Protein AF-A0A8T2RBP3-F1 (afdb_monomer_lite)

Foldseek 3Di:
DLLVVLVVLLVVLLVCLVCLVVDDLVRLLQNQLVLVVQLVVCVVVVHDNVSSCCSVVVCSSVSNLVSNLVVLLVVLLVVLVVLVVVLLVDDWDADPLGATADCSLVSSLVSLLVVLVSDLVRHDLVSLLSSLVSNLVSLVSSLVVLLVVLVDCVSDDLLSLRRLLVSLVVNLVSLVVSLVVSLVSHDPVSSVVHDSPVSSCSSNVSSLVSLVSSLVVLCVDPVNVVLLVCQPHPCLLVVNSLVVNLVSVVVVLVNSVSHHDLVSSLSSLLVNLLVVLQSNLLCLLPDQAADDPSNLVSLVVSLVSQLVSSVVNDPSVSSCLSSVLSVLLSQCLPQDALVSNLVSLLVNCVSAVQDDLVSSVSSLNRHPPDDPVRSVVSSVSSNVSNVVSPDPPDHGDGHSHDCPHPNDDRPPDPDD

InterPro domains:
  IPR010326 Exocyst complex component EXOC3/Sec6 [PF06046] (1-372)
  IPR010326 Exocyst complex component EXOC3/Sec6 [PTHR21292] (1-405)
  IPR042532 Exocyst complex component EXOC3/Sec6, C-terminal domain [G3DSA:1.10.357.70] (232-406)

Radius of gyration: 30.85 Å; chains: 1; bounding box: 73×54×82 Å

Sequence (416 aa):
MVQLYTERFVQMLRKLGARANELTNVEILKVTGWVVQYQEQLIGLGVDQSLAQLCAESGAMDPLMNVYVDRMQNTMQVWSKNILEADKTEPVKKTEDGKCYTMAAVDLFRILGEQVQVVQDTSTDVMLYRIALAVIQVMSDFQSAQRKRMENLLELDLELLCAMVNNNWRCYELSTELSNTILQALTPYYEEQVNFEDTCKGFLEVAKEGVQQIVKMIFEDPGVKDLFVKLYQKDWLGGLVTEYLVATYGDYFGDIKIFLEERSFRRFVELCLEDTVVVYVDHLLTQRSYIREEFINRMLSDEEVLSEFFRDYLNPVKVEKRVQPLTDMRFLASAESLETFTLCYTTLLKNQPDCPPEVVERVLQIREDIPKNDAREVLQECKEIYRKSLMDGELPKPGLVFSRLTCLPKATLRKR

Secondary structure (DSSP, 8-state):
-HHHHHHHHHHHHHHHHTTGGGS-HHHHHHHHHHHHHHHHHHHHTT--HHHHHHHHHTSTTHHHHHHHHHHHHHHHHHHHHHHHHHTTTSPPEE-TT--EE-SHHHHHHHHHHHHHHHHHTTS-HHHHHHHHHHHHHHHHHHHHHHHHHHT-GGG--HHHHHHHHHHHHHHHHHHHHHHHHHHHHS-HHHHTT---HHHHHHHHHHHHHHHHHHHHHHHHSHHHHHHHHTTTSHHHHTTHHHHHHHHHHHHHHHHHHHHS-HHHHHHHHHHHHHHHHHHHHHHHHH--SPP-HHHHHHHHHHHHHHHHHHHTTS-HHHHHHHHHHHHHHHHHHT--SHHHHHHHHHHHHHH-TT--THHHHHHHHT-TTS-HHHHHHHHHHHHHHHHHHS-TTPPPPP-SSGGG-SSS--------

pLDDT: mean 91.54, std 9.34, range [32.22, 98.62]

Structure (mmCIF, N/CA/C/O backbone):
data_AF-A0A8T2RBP3-F1
#
_entry.id   AF-A0A8T2RBP3-F1
#
loop_
_atom_site.group_PDB
_atom_site.id
_atom_site.type_symbol
_atom_site.label_atom_id
_atom_site.label_alt_id
_atom_site.label_comp_id
_atom_site.label_asym_id
_atom_site.label_entity_id
_atom_site.label_seq_id
_atom_site.pdbx_PDB_ins_code
_atom_site.Cartn_x
_atom_site.Cartn_y
_atom_site.Cartn_z
_atom_site.occupancy
_atom_site.B_iso_or_equiv
_atom_site.auth_seq_id
_atom_site.auth_comp_id
_atom_site.auth_asym_id
_atom_site.auth_atom_id
_atom_site.pdbx_PDB_model_num
ATOM 1 N N . MET A 1 1 ? 41.396 19.383 -43.878 1.00 66.44 1 MET A N 1
ATOM 2 C CA . MET A 1 1 ? 40.703 18.273 -44.576 1.00 66.44 1 MET A CA 1
ATOM 3 C C . MET A 1 1 ? 39.662 17.604 -43.692 1.00 66.44 1 MET A C 1
ATOM 5 O O . MET A 1 1 ? 38.518 17.590 -44.114 1.00 66.44 1 MET A O 1
ATOM 9 N N . VAL A 1 2 ? 40.008 17.123 -42.490 1.00 72.81 2 VAL A N 1
ATOM 10 C CA . VAL A 1 2 ? 39.070 16.434 -41.574 1.00 72.81 2 VAL A CA 1
ATOM 11 C C . VAL A 1 2 ? 37.769 17.218 -41.349 1.00 72.81 2 VAL A C 1
ATOM 13 O O . VAL A 1 2 ? 36.703 16.677 -41.593 1.00 72.81 2 VAL A O 1
ATOM 16 N N . GLN A 1 3 ? 37.848 18.519 -41.045 1.00 75.06 3 GLN A N 1
ATOM 17 C CA . GLN A 1 3 ? 36.667 19.387 -40.873 1.00 75.06 3 GLN A CA 1
ATOM 18 C C . GLN A 1 3 ? 35.694 19.366 -42.066 1.00 75.06 3 GLN A C 1
ATOM 20 O O . GLN A 1 3 ? 34.494 19.220 -41.875 1.00 75.06 3 GLN A O 1
ATOM 25 N N . LEU A 1 4 ? 36.199 19.434 -43.303 1.00 81.00 4 LEU A N 1
ATOM 26 C CA . LEU A 1 4 ? 35.356 19.431 -44.504 1.00 81.00 4 LEU A CA 1
ATOM 27 C C . LEU A 1 4 ? 34.670 18.069 -44.725 1.00 81.00 4 LEU A C 1
ATOM 29 O O . LEU A 1 4 ? 33.541 18.011 -45.211 1.00 81.00 4 LEU A O 1
ATOM 33 N N . TYR A 1 5 ? 35.346 16.969 -44.376 1.00 80.62 5 TYR A N 1
ATOM 34 C CA . TYR A 1 5 ? 34.750 15.630 -44.410 1.00 80.62 5 TYR A CA 1
ATOM 35 C C . TYR A 1 5 ? 33.668 15.483 -43.338 1.00 80.62 5 TYR A C 1
ATOM 37 O O . TYR A 1 5 ? 32.568 15.035 -43.656 1.00 80.62 5 TYR A O 1
ATOM 45 N N . THR A 1 6 ? 33.941 15.943 -42.116 1.00 79.25 6 T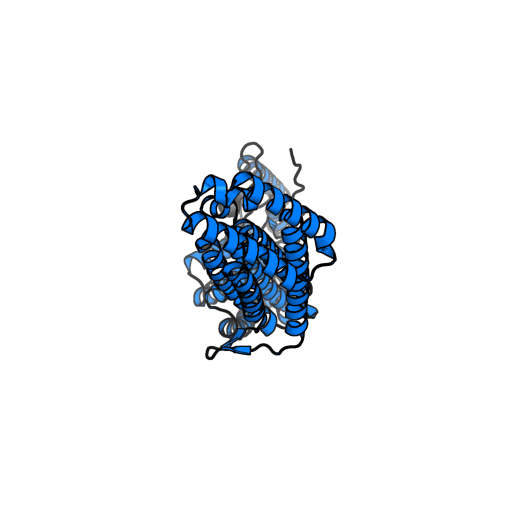HR A N 1
ATOM 46 C CA . THR A 1 6 ? 32.977 15.982 -41.009 1.00 79.25 6 THR A CA 1
ATOM 47 C C . THR A 1 6 ? 31.737 16.805 -41.373 1.00 79.25 6 THR A C 1
ATOM 49 O O . THR A 1 6 ? 30.620 16.322 -41.219 1.00 79.25 6 THR A O 1
ATOM 52 N N . GLU A 1 7 ? 31.894 17.995 -41.960 1.00 82.19 7 GLU A N 1
ATOM 53 C CA . GLU A 1 7 ? 30.767 18.822 -42.421 1.00 82.19 7 GLU A CA 1
ATOM 54 C C . GLU A 1 7 ? 29.906 18.118 -43.478 1.00 82.19 7 GLU A C 1
ATOM 56 O O . GLU A 1 7 ? 28.675 18.128 -43.398 1.00 82.19 7 GLU A O 1
ATOM 61 N N . ARG A 1 8 ? 30.535 17.482 -44.475 1.00 86.56 8 ARG A N 1
ATOM 62 C CA . ARG A 1 8 ? 29.808 16.737 -45.516 1.00 86.56 8 ARG A CA 1
ATOM 63 C C . ARG A 1 8 ? 29.090 15.518 -44.948 1.00 86.56 8 ARG A C 1
ATOM 65 O O . ARG A 1 8 ? 27.964 15.235 -45.358 1.00 86.56 8 ARG A O 1
ATOM 72 N N . PHE A 1 9 ? 29.716 14.826 -44.002 1.00 85.00 9 PHE A N 1
ATOM 73 C CA . PHE A 1 9 ? 29.111 13.704 -43.299 1.00 85.00 9 PHE A CA 1
ATOM 74 C C . PHE A 1 9 ? 27.881 14.159 -42.503 1.00 85.00 9 PHE A C 1
ATOM 76 O O . PHE A 1 9 ? 26.799 13.610 -42.693 1.00 85.00 9 PHE A O 1
ATOM 83 N N . VAL A 1 10 ? 27.984 15.251 -41.739 1.00 86.81 10 VAL A N 1
ATOM 84 C CA . VAL A 1 10 ? 26.851 15.869 -41.023 1.00 86.81 10 VAL A CA 1
ATOM 85 C C . VAL A 1 10 ? 25.718 16.264 -41.980 1.00 86.81 10 VAL A C 1
ATOM 87 O O . VAL A 1 10 ? 24.548 16.005 -41.695 1.00 86.81 10 VAL A O 1
ATOM 90 N N . GLN A 1 11 ? 26.022 16.842 -43.147 1.00 88.50 11 GLN A N 1
ATOM 91 C CA . GLN A 1 11 ? 25.000 17.159 -44.157 1.00 88.50 11 GLN A CA 1
ATOM 92 C C . GLN A 1 11 ? 24.288 15.908 -44.689 1.00 88.50 11 GLN A C 1
ATOM 94 O O . GLN A 1 11 ? 23.078 15.941 -44.920 1.00 88.50 11 GLN A O 1
ATOM 99 N N . MET A 1 12 ? 25.016 14.810 -44.889 1.00 89.75 12 MET A N 1
ATOM 100 C CA . MET A 1 12 ? 24.432 13.529 -45.280 1.00 89.75 12 MET A CA 1
ATOM 101 C C . MET A 1 12 ? 23.541 12.962 -44.163 1.00 89.75 12 MET A C 1
ATOM 103 O O . MET A 1 12 ? 22.416 12.560 -44.459 1.00 89.75 12 MET A O 1
ATOM 107 N N . LEU A 1 13 ? 23.973 13.007 -42.896 1.00 90.12 13 LEU A N 1
ATOM 108 C CA . LEU A 1 13 ? 23.144 12.593 -41.754 1.00 90.12 13 LEU A CA 1
ATOM 109 C C . LEU A 1 13 ? 21.852 13.412 -41.669 1.00 90.12 13 LEU A C 1
ATOM 111 O O . LEU A 1 13 ? 20.782 12.83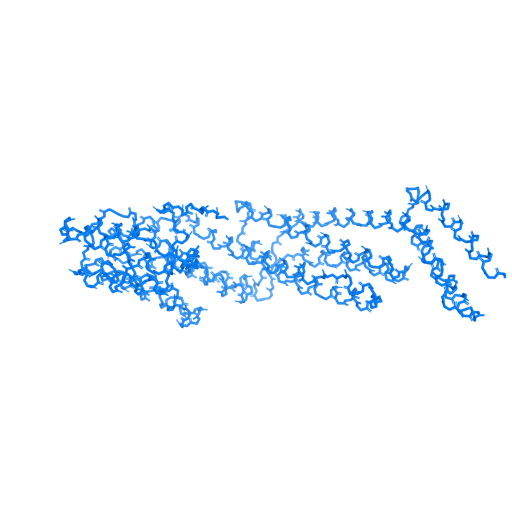7 -41.514 1.00 90.12 13 LEU A O 1
ATOM 115 N N . ARG A 1 14 ? 21.908 14.734 -41.889 1.00 90.50 14 ARG A N 1
ATOM 116 C CA . ARG A 1 14 ? 20.702 15.586 -41.933 1.00 90.50 14 ARG A CA 1
ATOM 117 C C . ARG A 1 14 ? 19.732 15.182 -43.044 1.00 90.50 14 ARG A C 1
ATOM 119 O O . ARG A 1 14 ? 18.523 15.202 -42.832 1.00 90.50 14 ARG A O 1
ATOM 126 N N . LYS A 1 15 ? 20.238 14.794 -44.221 1.00 91.81 15 LYS A N 1
ATOM 127 C CA . LYS A 1 15 ? 19.394 14.284 -45.317 1.00 91.81 15 LYS A CA 1
ATOM 128 C C . LYS A 1 15 ? 18.730 12.954 -44.960 1.00 91.81 15 LYS A C 1
ATOM 130 O O . LYS A 1 15 ? 17.578 12.751 -45.333 1.00 91.81 15 LYS A O 1
ATOM 135 N N . LEU A 1 16 ? 19.431 12.074 -44.242 1.00 91.44 16 LEU A N 1
ATOM 136 C CA . LEU A 1 16 ? 18.846 10.841 -43.706 1.00 91.44 16 LEU A CA 1
ATOM 137 C C . LEU A 1 16 ? 17.807 11.151 -42.622 1.00 91.44 16 LEU A C 1
ATOM 139 O O . LEU A 1 16 ? 16.705 10.615 -42.672 1.00 91.44 16 LEU A O 1
ATOM 143 N N . GLY A 1 17 ? 18.106 12.080 -41.712 1.00 90.81 17 GLY A N 1
ATOM 144 C CA . GLY A 1 17 ? 17.189 12.537 -40.667 1.00 90.81 17 GLY A CA 1
ATOM 145 C C . GLY A 1 17 ? 15.893 13.138 -41.214 1.00 90.81 17 GLY A C 1
ATOM 146 O O . GLY A 1 17 ? 14.821 12.848 -40.693 1.00 90.81 17 GLY A O 1
ATOM 147 N N . ALA A 1 18 ? 15.949 13.881 -42.323 1.00 91.38 18 ALA A N 1
ATOM 148 C CA . ALA A 1 18 ? 14.752 14.390 -43.003 1.00 91.38 18 ALA A CA 1
ATOM 149 C C . ALA A 1 18 ? 13.818 13.275 -43.519 1.00 91.38 18 ALA A C 1
ATOM 151 O O . ALA A 1 18 ? 12.634 13.515 -43.737 1.00 91.38 18 ALA A O 1
ATOM 152 N N . ARG A 1 19 ? 14.346 12.058 -43.695 1.00 92.62 19 ARG A N 1
ATOM 153 C CA . ARG A 1 19 ? 13.619 10.861 -44.139 1.00 92.62 19 ARG A CA 1
ATOM 154 C C . ARG A 1 19 ? 13.527 9.801 -43.039 1.00 92.62 19 ARG A C 1
ATOM 156 O O . ARG A 1 19 ? 13.255 8.643 -43.336 1.00 92.62 19 ARG A O 1
ATOM 163 N N . ALA A 1 20 ? 13.723 10.176 -41.771 1.00 91.38 20 ALA A N 1
ATOM 164 C CA . ALA A 1 20 ? 13.764 9.238 -40.646 1.00 91.38 20 ALA A CA 1
ATOM 165 C C . ALA A 1 20 ? 12.525 8.328 -40.571 1.00 91.38 20 ALA A C 1
ATOM 167 O O . ALA A 1 20 ? 12.645 7.136 -40.301 1.00 91.38 20 ALA A O 1
ATOM 168 N N . ASN A 1 21 ? 11.344 8.865 -40.889 1.00 92.31 21 ASN A N 1
ATOM 169 C CA . ASN A 1 21 ? 10.089 8.109 -40.890 1.00 92.31 21 ASN A CA 1
ATOM 170 C C . ASN A 1 21 ? 10.015 7.015 -41.969 1.00 92.31 21 ASN A C 1
ATOM 172 O O . ASN A 1 21 ? 9.253 6.067 -41.804 1.00 92.31 21 ASN A O 1
ATOM 176 N N . GLU A 1 22 ? 10.792 7.125 -43.047 1.00 94.62 22 GLU A N 1
ATOM 177 C CA . GLU A 1 22 ? 10.848 6.133 -44.130 1.00 94.62 22 GLU A CA 1
ATOM 178 C C . GLU A 1 22 ? 11.817 4.983 -43.821 1.00 94.62 22 GLU A C 1
ATOM 180 O O . GLU A 1 22 ? 11.751 3.940 -44.466 1.00 94.62 22 GLU A O 1
ATOM 185 N N . LEU A 1 23 ? 12.713 5.167 -42.847 1.00 93.06 23 LEU A N 1
ATOM 186 C CA . LEU A 1 23 ? 13.696 4.165 -42.444 1.00 93.06 23 LEU A CA 1
ATOM 187 C C . LEU A 1 23 ? 13.113 3.230 -41.387 1.00 93.06 23 LEU A C 1
ATOM 189 O O . LEU A 1 23 ? 12.336 3.647 -40.527 1.00 93.06 23 LEU A O 1
ATOM 193 N N . THR A 1 24 ? 13.521 1.968 -41.413 1.00 93.00 24 THR A N 1
ATOM 194 C CA . THR A 1 24 ? 13.238 0.968 -40.375 1.00 93.00 24 THR A CA 1
ATOM 195 C C . THR A 1 24 ? 14.143 1.159 -39.154 1.00 93.00 24 THR A C 1
ATOM 197 O O . THR A 1 24 ? 15.209 1.767 -39.240 1.00 93.00 24 THR A O 1
ATOM 200 N N . ASN A 1 25 ? 13.766 0.593 -38.002 1.00 89.94 25 ASN A N 1
ATOM 201 C CA . ASN A 1 25 ? 14.599 0.665 -36.792 1.00 89.94 25 ASN A CA 1
ATOM 202 C C . ASN A 1 25 ? 15.981 0.021 -36.990 1.00 89.94 25 ASN A C 1
ATOM 204 O O . ASN A 1 25 ? 16.972 0.537 -36.487 1.00 89.94 25 ASN A O 1
ATOM 208 N N . VAL A 1 26 ? 16.062 -1.060 -37.773 1.00 90.31 26 VAL A N 1
ATOM 209 C CA . VAL A 1 26 ? 17.336 -1.712 -38.115 1.00 90.31 26 VAL A CA 1
ATOM 210 C C . VAL A 1 26 ? 18.213 -0.795 -38.968 1.00 90.31 26 VAL A C 1
ATOM 212 O O . VAL A 1 26 ? 19.421 -0.732 -38.760 1.00 90.31 26 VAL A O 1
ATOM 215 N N . GLU A 1 27 ? 17.633 -0.071 -39.925 1.00 92.56 27 GLU A N 1
ATOM 216 C CA . GLU A 1 27 ? 18.379 0.902 -40.731 1.00 92.56 27 GLU A CA 1
ATOM 217 C C . GLU A 1 27 ? 18.849 2.086 -39.888 1.00 92.56 27 GLU A C 1
ATOM 219 O O . GLU A 1 27 ? 20.000 2.491 -40.022 1.00 92.56 27 GLU A O 1
ATOM 224 N N . ILE A 1 28 ? 18.010 2.588 -38.977 1.00 91.25 28 ILE A N 1
ATOM 225 C CA . ILE A 1 28 ? 18.401 3.647 -38.039 1.00 91.25 28 ILE A CA 1
ATOM 226 C C . ILE A 1 28 ? 19.585 3.189 -37.174 1.00 91.25 28 ILE A C 1
ATOM 228 O O . ILE A 1 28 ? 20.579 3.909 -37.107 1.00 91.25 28 ILE A O 1
ATOM 232 N N . LEU A 1 29 ? 19.534 1.976 -36.606 1.00 89.19 29 LEU A N 1
ATOM 233 C CA . LEU A 1 29 ? 20.636 1.411 -35.814 1.00 89.19 29 LEU A CA 1
ATOM 234 C C . LEU A 1 29 ? 21.924 1.221 -36.628 1.00 89.19 29 LEU A C 1
ATOM 236 O O . LEU A 1 29 ? 23.022 1.451 -36.129 1.00 89.19 29 LEU A O 1
ATOM 240 N N . LYS A 1 30 ? 21.818 0.837 -37.905 1.00 89.88 30 LYS A N 1
ATOM 241 C CA . LYS A 1 30 ? 22.990 0.756 -38.793 1.00 89.88 30 LYS A CA 1
ATOM 242 C C . LYS A 1 30 ? 23.622 2.126 -39.016 1.00 89.88 30 LYS A C 1
ATOM 244 O O . LYS A 1 30 ? 24.845 2.231 -39.021 1.00 89.88 30 LYS A O 1
ATOM 249 N N . VAL A 1 31 ? 22.809 3.169 -39.200 1.00 89.06 31 VAL A N 1
ATOM 250 C CA . VAL A 1 31 ? 23.318 4.538 -39.360 1.00 89.06 31 VAL A CA 1
ATOM 251 C C . VAL A 1 31 ? 23.963 5.020 -38.059 1.00 89.06 31 VAL A C 1
ATOM 253 O O . VAL A 1 31 ? 25.059 5.570 -38.121 1.00 89.06 31 VAL A O 1
ATOM 256 N N . THR A 1 32 ? 23.357 4.779 -36.889 1.00 85.12 32 THR A N 1
ATOM 257 C CA . THR A 1 32 ? 23.962 5.154 -35.595 1.00 85.12 32 THR A CA 1
ATOM 258 C C . THR A 1 32 ? 25.266 4.406 -35.341 1.00 85.12 32 THR A C 1
ATOM 260 O O . THR A 1 32 ? 26.264 5.042 -35.012 1.00 85.12 32 THR A O 1
ATOM 263 N N . GLY A 1 33 ? 25.300 3.093 -35.581 1.00 86.75 33 GLY A N 1
ATOM 264 C CA . GLY A 1 33 ? 26.514 2.289 -35.436 1.00 86.75 33 GLY A CA 1
ATOM 265 C C . GLY A 1 33 ? 27.622 2.736 -36.391 1.00 86.75 33 GLY A C 1
ATOM 266 O O . GLY A 1 33 ? 28.788 2.788 -36.010 1.00 86.75 33 GLY A O 1
ATOM 267 N N . TRP A 1 34 ? 27.272 3.151 -37.613 1.00 87.81 34 TRP A N 1
ATOM 268 C CA . TRP A 1 34 ? 28.250 3.701 -38.552 1.00 87.81 34 TRP A CA 1
ATOM 269 C C . TRP A 1 34 ? 28.829 5.043 -38.088 1.00 87.81 34 TRP A C 1
ATOM 271 O O . TRP A 1 34 ? 30.019 5.288 -38.281 1.00 87.81 34 TRP A O 1
ATOM 281 N N . VAL A 1 35 ? 28.023 5.896 -37.445 1.00 85.50 35 VAL A N 1
ATOM 282 C CA . VAL A 1 35 ? 28.519 7.139 -36.833 1.00 85.50 35 VAL A CA 1
ATOM 283 C C . VAL A 1 35 ? 29.527 6.825 -35.727 1.00 85.50 35 VAL A C 1
ATOM 285 O O . VAL A 1 35 ? 30.601 7.418 -35.736 1.00 85.50 35 VAL A O 1
ATOM 288 N N . VAL A 1 36 ? 29.231 5.869 -34.839 1.00 83.69 36 VAL A N 1
ATOM 289 C CA . VAL A 1 36 ? 30.155 5.444 -33.768 1.00 83.69 36 VAL A CA 1
ATOM 290 C C . VAL A 1 36 ? 31.472 4.929 -34.357 1.00 83.69 36 VAL A C 1
ATOM 292 O O . VAL A 1 36 ? 32.538 5.451 -34.039 1.00 83.69 36 VAL A O 1
ATOM 295 N N . GLN A 1 37 ? 31.405 3.997 -35.313 1.00 86.44 37 GLN A N 1
ATOM 296 C CA . GLN A 1 37 ? 32.596 3.455 -35.979 1.00 86.44 37 GLN A CA 1
ATOM 297 C C . GLN A 1 37 ? 33.419 4.537 -36.686 1.00 86.44 37 GLN A C 1
ATOM 299 O O . GLN A 1 37 ? 34.649 4.508 -36.656 1.00 86.44 37 GLN A O 1
ATOM 304 N N . TYR A 1 38 ? 32.759 5.502 -37.331 1.00 85.44 38 TYR A N 1
ATOM 305 C CA . TYR A 1 38 ? 33.442 6.619 -37.978 1.00 85.44 38 TYR A CA 1
ATOM 306 C C . TYR A 1 38 ? 34.219 7.468 -36.960 1.00 85.44 38 TYR A C 1
ATOM 308 O O . TYR A 1 38 ? 35.356 7.856 -37.230 1.00 85.44 38 TYR A O 1
ATOM 316 N N . GLN A 1 39 ? 33.649 7.720 -35.779 1.00 84.12 39 GLN A N 1
ATOM 317 C CA . GLN A 1 39 ? 34.319 8.462 -34.707 1.00 84.12 39 GLN A CA 1
ATOM 318 C C . GLN A 1 39 ? 35.533 7.709 -34.161 1.00 84.12 39 GLN A C 1
ATOM 320 O O . GLN A 1 39 ? 36.616 8.289 -34.071 1.00 84.12 39 GLN A O 1
ATOM 325 N N . GLU A 1 40 ? 35.381 6.417 -33.869 1.00 85.75 40 GLU A N 1
ATOM 326 C CA . GLU A 1 40 ? 36.478 5.560 -33.405 1.00 85.75 40 GLU A CA 1
ATOM 327 C C . GLU A 1 40 ? 37.627 5.510 -34.416 1.00 85.75 40 GLU A C 1
ATOM 329 O O . GLU A 1 40 ? 38.795 5.630 -34.044 1.00 85.75 40 GLU A O 1
ATOM 334 N N . GLN A 1 41 ? 37.308 5.403 -35.709 1.00 87.69 41 GLN A N 1
ATOM 335 C CA . GLN A 1 41 ? 38.308 5.416 -36.776 1.00 87.69 41 GLN A CA 1
ATOM 336 C C . GLN A 1 41 ? 39.055 6.750 -36.851 1.00 87.69 41 GLN A C 1
ATOM 338 O O . GLN A 1 41 ? 40.273 6.749 -37.023 1.00 87.69 41 GLN A O 1
ATOM 343 N N . LEU A 1 42 ? 38.367 7.888 -36.703 1.00 86.06 42 LEU A N 1
ATOM 344 C CA . LEU A 1 42 ? 39.027 9.195 -36.672 1.00 86.06 42 LEU A CA 1
ATOM 345 C C . LEU A 1 42 ? 39.985 9.311 -35.479 1.00 86.06 42 LEU A C 1
ATOM 347 O O . LEU A 1 42 ? 41.128 9.733 -35.666 1.00 86.06 42 LEU A O 1
ATOM 351 N N . ILE A 1 43 ? 39.555 8.893 -34.286 1.00 86.94 43 ILE A N 1
ATOM 352 C CA . ILE A 1 43 ? 40.400 8.893 -33.080 1.00 86.94 43 ILE A CA 1
ATOM 353 C C . ILE A 1 43 ? 41.611 7.972 -33.281 1.00 86.94 43 ILE A C 1
ATOM 355 O O . ILE A 1 43 ? 42.744 8.376 -33.020 1.00 86.94 43 ILE A O 1
ATOM 359 N N . GLY A 1 44 ? 41.402 6.769 -33.827 1.00 88.06 44 GLY A N 1
ATOM 360 C CA . GLY A 1 44 ? 42.474 5.820 -34.142 1.00 88.06 44 GLY A CA 1
ATOM 361 C C . GLY A 1 44 ? 43.488 6.342 -35.168 1.00 88.06 44 GLY A C 1
ATOM 362 O O . GLY A 1 44 ? 44.653 5.949 -35.141 1.00 88.06 44 GLY A O 1
ATOM 363 N N . LEU A 1 45 ? 43.080 7.270 -36.039 1.00 89.25 45 LEU A N 1
ATOM 364 C CA . LEU A 1 45 ? 43.954 7.977 -36.983 1.00 89.25 45 LEU A CA 1
ATOM 365 C C . LEU A 1 45 ? 44.664 9.200 -36.367 1.00 89.25 45 LEU A C 1
ATOM 367 O O . LEU A 1 45 ? 45.372 9.915 -37.079 1.00 89.25 45 LEU A O 1
ATOM 371 N N . GLY A 1 46 ? 44.496 9.448 -35.065 1.00 86.56 46 GLY A N 1
ATOM 372 C CA . GLY A 1 46 ? 45.127 10.551 -34.338 1.00 86.56 46 GLY A CA 1
ATOM 373 C C . GLY A 1 46 ? 44.381 11.884 -34.437 1.00 86.56 46 GLY A C 1
ATOM 374 O O . GLY A 1 46 ? 44.971 12.930 -34.168 1.00 86.56 46 GLY A O 1
ATOM 375 N N . VAL A 1 47 ? 43.107 11.877 -34.847 1.00 85.69 47 VAL A N 1
ATOM 376 C CA . VAL A 1 47 ? 42.255 13.072 -34.787 1.00 85.69 47 VAL A CA 1
ATOM 377 C C . VAL A 1 47 ? 41.873 13.340 -33.336 1.00 85.69 47 VAL A C 1
ATOM 379 O O . VAL A 1 47 ? 41.481 12.429 -32.612 1.00 85.69 47 VAL A O 1
ATOM 382 N N . ASP A 1 48 ? 41.965 14.606 -32.930 1.00 83.12 48 ASP A N 1
ATOM 383 C CA . ASP A 1 48 ? 41.551 15.044 -31.601 1.00 83.12 48 ASP A CA 1
ATOM 384 C C . ASP A 1 48 ? 40.094 14.652 -31.299 1.00 83.12 48 ASP A C 1
ATOM 386 O O . ASP A 1 48 ? 39.208 14.784 -32.152 1.00 83.12 48 ASP A O 1
ATOM 390 N N . GLN A 1 49 ? 39.849 14.192 -30.072 1.00 79.19 49 GLN A N 1
ATOM 391 C CA . GLN A 1 49 ? 38.550 13.679 -29.644 1.00 79.19 49 GLN A CA 1
ATOM 392 C C . GLN A 1 49 ? 37.427 14.712 -29.814 1.00 79.19 49 GLN A C 1
ATOM 394 O O . GLN A 1 49 ? 36.346 14.347 -30.279 1.00 79.19 49 GLN A O 1
ATOM 399 N N . SER A 1 50 ? 37.693 15.997 -29.548 1.00 76.94 50 SER A N 1
ATOM 400 C CA . SER A 1 50 ? 36.697 17.067 -29.721 1.00 76.94 50 SER A CA 1
ATOM 401 C C . SER A 1 50 ? 36.276 17.238 -31.185 1.00 76.94 50 SER A C 1
ATOM 403 O O . SER A 1 50 ? 35.124 17.542 -31.491 1.00 76.94 50 SER A O 1
ATOM 405 N N . LEU A 1 51 ? 37.188 16.976 -32.125 1.00 75.00 51 LEU A N 1
ATOM 406 C CA . LEU A 1 51 ? 36.914 17.084 -33.555 1.00 75.00 51 LEU A CA 1
ATOM 407 C C . LEU A 1 51 ? 36.232 15.824 -34.112 1.00 75.00 51 LEU A C 1
ATOM 409 O O . LEU A 1 51 ? 35.448 15.916 -35.059 1.00 75.00 51 LEU A O 1
ATOM 413 N N . ALA A 1 52 ? 36.525 14.654 -33.538 1.00 74.62 52 ALA A N 1
ATOM 414 C CA . ALA A 1 52 ? 35.881 13.392 -33.893 1.00 74.62 52 ALA A CA 1
ATOM 415 C C . ALA A 1 52 ? 34.431 13.324 -33.375 1.00 74.62 52 ALA A C 1
ATOM 417 O O . ALA A 1 52 ? 33.533 12.878 -34.094 1.00 74.62 52 ALA A O 1
ATOM 418 N N . GLN A 1 53 ? 34.167 13.833 -32.168 1.00 73.44 53 GLN A N 1
ATOM 419 C CA . GLN A 1 53 ? 32.834 13.819 -31.551 1.00 73.44 53 GLN A CA 1
ATOM 420 C C . GLN A 1 53 ? 31.844 14.819 -32.173 1.00 73.44 53 GLN A C 1
ATOM 422 O O . GLN A 1 53 ? 30.633 14.627 -32.055 1.00 73.44 53 GLN A O 1
ATOM 427 N N . LEU A 1 54 ? 32.331 15.788 -32.959 1.00 69.62 54 LEU A N 1
ATOM 428 C CA . LEU A 1 54 ? 31.536 16.832 -33.620 1.00 69.62 54 LEU A CA 1
ATOM 429 C C . LEU A 1 54 ? 30.320 16.299 -34.411 1.00 69.62 54 LEU A C 1
ATOM 431 O O . LEU A 1 54 ? 29.295 16.971 -34.515 1.00 69.62 54 LEU A O 1
ATOM 435 N N . CYS A 1 55 ? 30.401 15.085 -34.971 1.00 67.88 55 CYS A N 1
ATOM 436 C CA . CYS A 1 55 ? 29.265 14.446 -35.645 1.00 67.88 55 CYS A CA 1
ATOM 437 C C . CYS A 1 55 ? 28.103 14.135 -34.688 1.00 67.88 55 CYS A C 1
ATOM 439 O O . CYS A 1 55 ? 26.951 14.404 -35.038 1.00 67.88 55 CYS A O 1
ATOM 441 N N . ALA A 1 56 ? 28.397 13.598 -33.500 1.00 65.81 56 ALA A N 1
ATOM 442 C CA . ALA A 1 56 ? 27.398 13.257 -32.486 1.00 65.81 56 ALA A CA 1
ATOM 443 C C . ALA A 1 56 ? 26.797 14.515 -31.839 1.00 65.81 56 ALA A C 1
ATOM 445 O O . ALA A 1 56 ? 25.596 14.559 -31.594 1.00 65.81 56 ALA A O 1
ATOM 446 N N . GLU A 1 57 ? 27.601 15.565 -31.661 1.00 72.81 57 GLU A N 1
ATOM 447 C CA . GLU A 1 57 ? 27.176 16.835 -31.052 1.00 72.81 57 GLU A CA 1
ATOM 448 C C . GLU A 1 57 ? 26.407 17.757 -32.016 1.00 72.81 57 GLU A C 1
ATOM 450 O O . GLU A 1 57 ? 25.771 18.723 -31.602 1.00 72.81 57 GLU A O 1
ATOM 455 N N . SER A 1 58 ? 26.422 17.467 -33.322 1.00 79.06 58 SER A N 1
ATOM 456 C CA . SER A 1 58 ? 25.818 18.328 -34.353 1.00 79.06 58 SER A CA 1
ATOM 457 C C . SER A 1 58 ? 24.280 18.374 -34.364 1.00 79.06 58 SER A C 1
ATOM 459 O O . SER A 1 58 ? 23.701 19.107 -35.179 1.00 79.06 58 SER A O 1
ATOM 461 N N . GLY A 1 59 ? 23.617 17.530 -33.564 1.00 82.25 59 GLY A N 1
ATOM 462 C CA . GLY A 1 59 ? 22.163 17.308 -33.578 1.00 82.25 59 GLY A CA 1
ATOM 463 C C . GLY A 1 59 ? 21.632 16.646 -34.859 1.00 82.25 59 GLY A C 1
ATOM 464 O O . GLY A 1 59 ? 20.435 16.419 -35.009 1.00 82.25 59 GLY A O 1
ATOM 465 N N . ALA A 1 60 ? 22.497 16.302 -35.823 1.00 85.19 60 ALA A N 1
ATOM 466 C CA . ALA A 1 60 ? 22.068 15.744 -37.109 1.00 85.19 60 ALA A CA 1
ATOM 467 C C . ALA A 1 60 ? 21.422 14.354 -36.995 1.00 85.19 60 ALA A C 1
ATOM 469 O O . ALA A 1 60 ? 20.661 13.965 -37.880 1.00 85.19 60 ALA A O 1
ATOM 470 N N . MET A 1 61 ? 21.718 13.628 -35.914 1.00 85.81 61 MET A N 1
ATOM 471 C CA . MET A 1 61 ? 21.152 12.311 -35.620 1.00 85.81 61 MET A CA 1
ATOM 472 C C . MET A 1 61 ? 19.832 12.377 -34.845 1.00 85.81 61 MET A C 1
ATOM 474 O O . MET A 1 61 ? 19.126 11.372 -34.804 1.00 85.81 61 MET A O 1
ATOM 478 N N . ASP A 1 62 ? 19.460 13.530 -34.275 1.00 89.62 62 ASP A N 1
ATOM 479 C CA . ASP A 1 62 ? 18.278 13.647 -33.410 1.00 89.62 62 ASP A CA 1
ATOM 480 C C . ASP A 1 62 ? 16.978 13.177 -34.075 1.00 89.62 62 ASP A C 1
ATOM 482 O O . ASP A 1 62 ? 16.247 12.425 -33.436 1.00 89.62 62 ASP A O 1
ATOM 486 N N . PRO A 1 63 ? 16.675 13.507 -35.349 1.00 91.88 63 PRO A N 1
ATOM 487 C CA . PRO A 1 63 ? 15.455 13.012 -35.984 1.00 91.88 63 PRO A CA 1
ATOM 488 C C . PRO A 1 63 ? 15.414 11.482 -36.092 1.00 91.88 63 PRO A C 1
ATOM 490 O O . PRO A 1 63 ? 14.358 10.884 -35.906 1.00 91.88 63 PRO A O 1
ATOM 493 N N . LEU A 1 64 ? 16.558 10.843 -36.367 1.00 90.94 64 LEU A N 1
ATOM 494 C CA . LEU A 1 64 ? 16.663 9.383 -36.457 1.00 90.94 64 LEU A CA 1
ATOM 495 C C . LEU A 1 64 ? 16.497 8.743 -35.077 1.00 90.94 64 LEU A C 1
ATOM 497 O O . LEU A 1 64 ? 15.718 7.803 -34.925 1.00 90.94 64 LEU A O 1
ATOM 501 N N . MET A 1 65 ? 17.193 9.286 -34.074 1.00 89.81 65 MET A N 1
ATOM 502 C CA . MET A 1 65 ? 17.112 8.819 -32.691 1.00 89.81 65 MET A CA 1
ATOM 503 C C . MET A 1 65 ? 15.691 8.966 -32.138 1.00 89.81 65 MET A C 1
ATOM 505 O O . MET A 1 65 ? 15.161 8.001 -31.600 1.00 89.81 65 MET A O 1
ATOM 509 N N . ASN A 1 66 ? 15.038 10.115 -32.342 1.00 91.62 66 ASN A N 1
ATOM 510 C CA . ASN A 1 66 ? 13.657 10.353 -31.909 1.00 91.62 66 ASN A CA 1
ATOM 511 C C . ASN A 1 66 ? 12.692 9.327 -32.514 1.00 91.62 66 ASN A C 1
ATOM 513 O O . ASN A 1 66 ? 11.957 8.678 -31.781 1.00 91.62 66 ASN A O 1
ATOM 517 N N . VAL A 1 67 ? 12.740 9.119 -33.836 1.00 93.69 67 VAL A N 1
ATOM 518 C CA . VAL A 1 67 ? 11.852 8.155 -34.508 1.00 93.69 67 VAL A CA 1
ATOM 519 C C . VAL A 1 67 ? 12.072 6.733 -33.992 1.00 93.69 67 VAL A C 1
ATOM 521 O O . VAL A 1 67 ? 11.105 5.995 -33.797 1.00 93.69 67 VAL A O 1
ATOM 524 N N . TYR A 1 68 ? 13.323 6.327 -33.762 1.00 92.38 68 TYR A N 1
ATOM 525 C CA . TYR A 1 68 ? 13.596 5.013 -33.185 1.00 92.38 68 TYR A CA 1
ATOM 526 C C . TYR A 1 68 ? 13.062 4.904 -31.755 1.00 92.38 68 TYR A C 1
ATOM 528 O O . TYR A 1 68 ? 12.365 3.933 -31.458 1.00 92.38 68 TYR A O 1
ATOM 536 N N . VAL A 1 69 ? 13.368 5.881 -30.892 1.00 91.69 69 VAL A N 1
ATOM 537 C CA . VAL A 1 69 ? 12.959 5.883 -29.478 1.00 91.69 69 VAL A CA 1
ATOM 538 C C . VAL A 1 69 ? 11.438 5.856 -29.377 1.00 91.69 69 VAL A C 1
ATOM 540 O O . VAL A 1 69 ? 10.905 4.994 -28.686 1.00 91.69 69 VAL A O 1
ATOM 543 N N . ASP A 1 70 ? 10.734 6.685 -30.152 1.00 92.94 70 ASP A N 1
ATOM 544 C CA . ASP A 1 70 ? 9.269 6.707 -30.192 1.00 92.94 70 ASP A CA 1
ATOM 545 C C . ASP A 1 70 ? 8.698 5.339 -30.588 1.00 92.94 70 ASP A C 1
ATOM 547 O O . ASP A 1 70 ? 7.760 4.831 -29.972 1.00 92.94 70 ASP A O 1
ATOM 551 N N . ARG A 1 71 ? 9.254 4.692 -31.619 1.00 92.62 71 ARG A N 1
ATOM 552 C CA . ARG A 1 71 ? 8.783 3.369 -32.063 1.00 92.62 71 ARG A CA 1
ATOM 553 C C . ARG A 1 71 ? 9.079 2.276 -31.045 1.00 92.62 71 ARG A C 1
ATOM 555 O O . ARG A 1 71 ? 8.236 1.405 -30.828 1.00 92.62 71 ARG A O 1
ATOM 562 N N . MET A 1 72 ? 10.262 2.304 -30.445 1.00 90.56 72 MET A N 1
ATOM 563 C CA . MET A 1 72 ? 10.681 1.342 -29.431 1.00 90.56 72 MET A CA 1
ATOM 564 C C . MET A 1 72 ? 9.823 1.496 -28.168 1.00 90.56 72 MET A C 1
ATOM 566 O O . MET A 1 72 ? 9.266 0.504 -27.702 1.00 90.56 72 MET A O 1
ATOM 570 N N . GLN A 1 73 ? 9.573 2.725 -27.709 1.00 91.31 73 GLN A N 1
ATOM 571 C CA . GLN A 1 73 ? 8.657 3.015 -26.605 1.00 91.31 73 GLN A CA 1
ATOM 572 C C . GLN A 1 73 ? 7.229 2.539 -26.895 1.00 91.31 73 GLN A C 1
ATOM 574 O O . GLN A 1 73 ? 6.654 1.817 -26.081 1.00 91.31 73 GLN A O 1
ATOM 579 N N . ASN A 1 74 ? 6.670 2.864 -28.065 1.00 91.38 74 ASN A N 1
ATOM 580 C CA . ASN A 1 74 ? 5.337 2.395 -28.462 1.00 91.38 74 ASN A CA 1
ATOM 581 C C . ASN A 1 74 ? 5.255 0.861 -28.483 1.00 91.38 74 ASN A C 1
ATOM 583 O O . ASN A 1 74 ? 4.275 0.276 -28.022 1.00 91.38 74 ASN A O 1
ATOM 587 N N . THR A 1 75 ? 6.299 0.200 -28.986 1.00 91.12 75 THR A N 1
ATOM 588 C CA . THR A 1 75 ? 6.375 -1.266 -29.009 1.00 91.12 75 THR A CA 1
ATOM 589 C C . THR A 1 75 ? 6.397 -1.826 -27.589 1.00 91.12 75 THR A C 1
ATOM 591 O O . THR A 1 75 ? 5.583 -2.690 -27.267 1.00 91.12 75 THR A O 1
ATOM 594 N N . MET A 1 76 ? 7.250 -1.292 -26.712 1.00 90.25 76 MET A N 1
ATOM 595 C CA . MET A 1 76 ? 7.318 -1.707 -25.309 1.00 90.25 76 MET A CA 1
ATOM 596 C C . MET A 1 76 ? 5.997 -1.477 -24.566 1.00 90.25 76 MET A C 1
ATOM 598 O O . MET A 1 76 ? 5.583 -2.338 -23.796 1.00 90.25 76 MET A O 1
ATOM 602 N N . GLN A 1 77 ? 5.290 -0.374 -24.826 1.00 90.06 77 GLN A N 1
ATOM 603 C CA . GLN A 1 77 ? 3.969 -0.118 -24.242 1.00 90.06 77 GLN A CA 1
ATOM 604 C C . GLN A 1 77 ? 2.919 -1.137 -24.702 1.00 90.06 77 GLN A C 1
ATOM 606 O O . GLN A 1 77 ? 2.103 -1.584 -23.895 1.00 90.06 77 GLN A O 1
ATOM 611 N N . VAL A 1 78 ? 2.922 -1.525 -25.981 1.00 91.38 78 VAL A N 1
ATOM 612 C CA . VAL A 1 78 ? 2.030 -2.581 -26.490 1.00 91.38 78 VAL A CA 1
ATOM 613 C C . VAL A 1 78 ? 2.348 -3.917 -25.824 1.00 91.38 78 VAL A C 1
ATOM 615 O O . VAL A 1 78 ? 1.438 -4.608 -25.375 1.00 91.38 78 VAL A O 1
ATOM 618 N N . TRP A 1 79 ? 3.627 -4.267 -25.706 1.00 91.94 79 TRP A N 1
ATOM 619 C CA . TRP A 1 79 ? 4.052 -5.520 -25.081 1.00 91.94 79 TRP A CA 1
ATOM 620 C C . TRP A 1 79 ? 3.719 -5.556 -23.588 1.00 91.94 79 TRP A C 1
ATOM 622 O O . TRP A 1 79 ? 3.146 -6.530 -23.119 1.00 91.94 79 TRP A O 1
ATOM 632 N N . SER A 1 80 ? 3.982 -4.464 -22.872 1.00 91.62 80 SER A N 1
ATOM 633 C CA . SER A 1 80 ? 3.604 -4.258 -21.470 1.00 91.62 80 SER A CA 1
ATOM 634 C C . SER A 1 80 ? 2.100 -4.476 -21.243 1.00 91.62 80 SER A C 1
ATOM 636 O O . SER A 1 80 ? 1.704 -5.222 -20.347 1.00 91.62 80 SER A O 1
ATOM 638 N N . LYS A 1 81 ? 1.246 -3.929 -22.121 1.00 90.62 81 LYS A N 1
ATOM 639 C CA . LYS A 1 81 ? -0.205 -4.185 -22.089 1.00 90.62 81 LYS A CA 1
ATOM 640 C C . LYS A 1 81 ? -0.542 -5.648 -22.366 1.00 90.62 81 LYS A C 1
ATOM 642 O O . LYS A 1 81 ? -1.348 -6.221 -21.644 1.00 90.62 81 LYS A O 1
ATOM 647 N N . ASN A 1 82 ? 0.081 -6.258 -23.371 1.00 92.50 82 ASN A N 1
ATOM 648 C CA . ASN A 1 82 ? -0.164 -7.660 -23.713 1.00 92.50 82 ASN A CA 1
ATOM 649 C C . ASN A 1 82 ? 0.230 -8.611 -22.576 1.00 92.50 82 ASN A C 1
ATOM 651 O O . ASN A 1 82 ? -0.483 -9.580 -22.341 1.00 92.50 82 ASN A O 1
ATOM 655 N N . ILE A 1 83 ? 1.315 -8.317 -21.850 1.00 93.31 83 ILE A N 1
ATOM 656 C CA . ILE A 1 83 ? 1.713 -9.060 -20.648 1.00 93.31 83 ILE A CA 1
ATOM 657 C C . ILE A 1 83 ? 0.592 -8.999 -19.610 1.00 93.31 83 ILE A C 1
ATOM 659 O O . ILE A 1 83 ? 0.166 -10.036 -19.117 1.00 93.31 83 ILE A O 1
ATOM 663 N N . LEU A 1 84 ? 0.070 -7.804 -19.316 1.00 90.81 84 LEU A N 1
ATOM 664 C CA . LEU A 1 84 ? -1.014 -7.642 -18.342 1.00 90.81 84 LEU A CA 1
ATOM 665 C C . LEU A 1 84 ? -2.327 -8.302 -18.782 1.00 90.81 84 LEU A C 1
ATOM 667 O O . LEU A 1 84 ? -3.081 -8.757 -17.928 1.00 90.81 84 LEU A O 1
ATOM 671 N N . GLU A 1 85 ? -2.618 -8.352 -20.084 1.00 89.31 85 GLU A N 1
ATOM 672 C CA . GLU A 1 85 ? -3.785 -9.071 -20.606 1.00 89.31 85 GLU A CA 1
ATOM 673 C C . GLU A 1 85 ? -3.608 -10.593 -20.526 1.00 89.31 85 GLU A C 1
ATOM 675 O O . GLU A 1 85 ? -4.529 -11.286 -20.097 1.00 89.31 85 GLU A O 1
ATOM 680 N N . ALA A 1 86 ? -2.429 -11.120 -20.872 1.00 88.69 86 ALA A N 1
ATOM 681 C CA . ALA A 1 86 ? -2.124 -12.545 -20.733 1.00 88.69 86 ALA A CA 1
ATOM 682 C C . ALA A 1 86 ? -2.212 -12.993 -19.264 1.00 88.69 86 ALA A C 1
ATOM 684 O O . ALA A 1 86 ? -2.851 -14.002 -18.955 1.00 88.69 86 ALA A O 1
ATOM 685 N N . ASP A 1 87 ? -1.692 -12.165 -18.358 1.00 88.38 87 ASP A N 1
ATOM 686 C CA . ASP A 1 87 ? -1.703 -12.340 -16.902 1.00 88.38 87 ASP A CA 1
ATOM 687 C C . ASP A 1 87 ? -3.116 -12.373 -16.277 1.00 88.38 87 ASP A C 1
ATOM 689 O O . ASP A 1 87 ? -3.272 -12.652 -15.091 1.00 88.38 87 ASP A O 1
ATOM 693 N N . LYS A 1 88 ? -4.179 -12.086 -17.042 1.00 84.69 88 LYS A N 1
ATOM 694 C CA . LYS A 1 88 ? -5.571 -12.320 -16.605 1.00 84.69 88 LYS A CA 1
ATOM 695 C C . LYS A 1 88 ? -6.022 -13.762 -16.783 1.00 84.69 88 LYS A C 1
ATOM 697 O O . LYS A 1 88 ? -6.961 -14.192 -16.126 1.00 84.69 88 LYS A O 1
ATOM 702 N N . THR A 1 89 ? -5.419 -14.464 -17.731 1.00 83.75 89 THR A N 1
ATOM 703 C CA . THR A 1 89 ? -5.853 -15.801 -18.153 1.00 83.75 89 THR A CA 1
ATOM 704 C C . THR A 1 89 ? -4.868 -16.888 -17.756 1.00 83.75 89 THR A C 1
ATOM 706 O O . THR A 1 89 ? -5.247 -18.056 -17.683 1.00 83.75 89 THR A O 1
ATOM 709 N N . GLU A 1 90 ? -3.613 -16.521 -17.501 1.00 84.81 90 GLU A N 1
ATOM 710 C CA . GLU A 1 90 ? -2.616 -17.464 -17.021 1.00 84.81 90 GLU A CA 1
ATOM 711 C C . GLU A 1 90 ? -2.888 -17.871 -15.568 1.00 84.81 90 GLU A C 1
ATOM 713 O O . GLU A 1 90 ? -3.213 -17.024 -14.734 1.00 84.81 90 GLU A O 1
ATOM 718 N N . PRO A 1 91 ? -2.738 -19.166 -15.237 1.00 87.00 91 PRO A N 1
ATOM 719 C CA . PRO A 1 91 ? -2.914 -19.624 -13.873 1.00 87.00 91 PRO A CA 1
ATOM 720 C C . PRO A 1 91 ? -1.791 -19.095 -12.979 1.00 87.00 91 PRO A C 1
ATOM 722 O O . PRO A 1 91 ? -0.614 -19.098 -13.358 1.00 87.00 91 PRO A O 1
ATOM 725 N N . VAL A 1 92 ? -2.158 -18.717 -11.756 1.00 94.25 92 VAL A N 1
ATOM 726 C CA . VAL A 1 92 ? -1.200 -18.354 -10.712 1.00 94.25 92 VAL A CA 1
ATOM 727 C C . VAL A 1 92 ? -0.298 -19.549 -10.415 1.00 94.25 92 VAL A C 1
ATOM 729 O O . VAL A 1 92 ? -0.757 -20.679 -10.227 1.00 94.25 92 VAL A O 1
ATOM 732 N N . LYS A 1 93 ? 1.012 -19.302 -10.389 1.00 95.50 93 LYS A N 1
ATOM 733 C CA . LYS A 1 93 ? 2.024 -20.305 -10.051 1.00 95.50 93 LYS A CA 1
ATOM 734 C C . LYS A 1 93 ? 2.420 -20.157 -8.590 1.00 95.50 93 LYS A C 1
ATOM 736 O O . LYS A 1 93 ? 2.290 -19.083 -8.008 1.00 95.50 93 LYS A O 1
ATOM 741 N N . LYS A 1 94 ? 2.945 -21.236 -8.011 1.00 96.12 94 LYS A N 1
ATOM 742 C CA . LYS A 1 94 ? 3.450 -21.262 -6.636 1.00 96.12 94 LYS A CA 1
ATOM 743 C C . LYS A 1 94 ? 4.914 -21.690 -6.622 1.00 96.12 94 LYS A C 1
ATOM 745 O O . LYS A 1 94 ? 5.311 -22.545 -7.416 1.00 96.12 94 LYS A O 1
ATOM 750 N N . THR A 1 95 ? 5.725 -21.061 -5.778 1.00 94.94 95 THR A N 1
ATOM 751 C CA . THR A 1 95 ? 7.083 -21.540 -5.474 1.00 94.94 95 THR A CA 1
ATOM 752 C C . THR A 1 95 ? 7.019 -22.830 -4.649 1.00 94.94 95 THR A C 1
ATOM 754 O O . THR A 1 95 ? 5.936 -23.246 -4.234 1.00 94.94 95 THR A O 1
ATOM 757 N N . GLU A 1 96 ? 8.167 -23.464 -4.388 1.00 93.69 96 GLU A N 1
ATOM 758 C CA . GLU A 1 96 ? 8.239 -24.647 -3.510 1.00 93.69 96 GLU A CA 1
ATOM 759 C C . GLU A 1 96 ? 7.653 -24.366 -2.114 1.00 93.69 96 GLU A C 1
ATOM 761 O O . GLU A 1 96 ? 6.954 -25.209 -1.560 1.00 93.69 96 GLU A O 1
ATOM 766 N N . ASP A 1 97 ? 7.836 -23.142 -1.609 1.00 93.06 97 ASP A N 1
ATOM 767 C CA . ASP A 1 97 ? 7.298 -22.671 -0.325 1.00 93.06 97 ASP A CA 1
ATOM 768 C C . ASP A 1 97 ? 5.850 -22.135 -0.413 1.00 93.06 97 ASP A C 1
ATOM 770 O O . ASP A 1 97 ? 5.327 -21.567 0.548 1.00 93.06 97 ASP A O 1
ATOM 774 N N . GLY A 1 98 ? 5.191 -22.272 -1.570 1.00 95.56 98 GLY A N 1
ATOM 775 C CA . GLY A 1 98 ? 3.789 -21.892 -1.772 1.00 95.56 98 GLY A CA 1
ATOM 776 C C . GLY A 1 98 ? 3.535 -20.422 -2.130 1.00 95.56 98 GLY A C 1
ATOM 777 O O . GLY A 1 98 ? 2.372 -20.027 -2.253 1.00 95.56 98 GLY A O 1
ATOM 778 N N . LYS A 1 99 ? 4.582 -19.612 -2.345 1.00 97.62 99 LYS A N 1
ATOM 779 C CA . LYS A 1 99 ? 4.449 -18.182 -2.679 1.00 97.62 99 LYS A CA 1
ATOM 780 C C . LYS A 1 99 ? 3.860 -18.012 -4.068 1.00 97.62 99 LYS A C 1
ATOM 782 O O . LYS A 1 99 ? 4.384 -18.564 -5.034 1.00 97.62 99 LYS A O 1
ATOM 787 N N . CYS A 1 100 ? 2.784 -17.241 -4.167 1.00 97.56 100 CYS A N 1
ATOM 788 C CA . CYS A 1 100 ? 2.098 -17.003 -5.430 1.00 97.56 100 CYS A CA 1
ATOM 789 C C . CYS A 1 100 ? 2.910 -16.047 -6.312 1.00 97.56 100 CYS A C 1
ATOM 791 O O . CYS A 1 100 ? 3.430 -15.043 -5.824 1.00 97.56 100 CYS A O 1
ATOM 793 N N . TYR A 1 101 ? 3.013 -16.340 -7.605 1.00 96.62 101 TYR A N 1
ATOM 794 C CA . TYR A 1 101 ? 3.657 -15.472 -8.591 1.00 96.62 101 TYR A CA 1
ATOM 795 C C . TYR A 1 101 ? 3.089 -15.710 -9.995 1.00 96.62 101 TYR A C 1
ATOM 797 O O . TYR A 1 101 ? 2.445 -16.727 -10.270 1.00 96.62 101 TYR A O 1
ATOM 805 N N . THR A 1 102 ? 3.370 -14.777 -10.901 1.00 95.12 102 THR A N 1
ATOM 806 C CA . THR A 1 102 ? 3.123 -14.948 -12.341 1.00 95.12 102 THR A CA 1
ATOM 807 C C . THR A 1 102 ? 4.369 -14.569 -13.140 1.00 95.12 102 THR A C 1
ATOM 809 O O . THR A 1 102 ? 5.343 -14.049 -12.591 1.00 95.12 102 THR A O 1
ATOM 812 N N . MET A 1 103 ? 4.370 -14.831 -14.449 1.00 93.62 103 MET A N 1
ATOM 813 C CA . MET A 1 103 ? 5.521 -14.501 -15.299 1.00 93.62 103 MET A CA 1
ATOM 814 C C . MET A 1 103 ? 5.608 -13.013 -15.656 1.00 93.62 103 MET A C 1
ATOM 816 O O . MET A 1 103 ? 6.648 -12.581 -16.147 1.00 93.62 103 MET A O 1
ATOM 820 N N . ALA A 1 104 ? 4.577 -12.214 -15.358 1.00 93.38 104 ALA A N 1
ATOM 821 C CA . ALA A 1 104 ? 4.461 -10.836 -15.829 1.00 93.38 104 ALA A CA 1
ATOM 822 C C . ALA A 1 104 ? 5.674 -9.956 -15.488 1.00 93.38 104 ALA A C 1
ATOM 824 O O . ALA A 1 104 ? 6.145 -9.200 -16.337 1.00 93.38 104 ALA A O 1
ATOM 825 N N . ALA A 1 105 ? 6.210 -10.076 -14.267 1.00 94.25 105 ALA A N 1
ATOM 826 C CA . ALA A 1 105 ? 7.409 -9.343 -13.863 1.00 94.25 105 ALA A CA 1
ATOM 827 C C . ALA A 1 105 ? 8.633 -9.771 -14.690 1.00 94.25 105 ALA A C 1
ATOM 829 O O . ALA A 1 105 ? 9.333 -8.937 -15.257 1.00 94.25 105 ALA A O 1
ATOM 830 N N . VAL A 1 106 ? 8.873 -11.079 -14.796 1.00 94.19 106 VAL A N 1
ATOM 831 C CA . VAL A 1 106 ? 10.032 -11.627 -15.516 1.00 94.19 106 VAL A CA 1
ATOM 832 C C . VAL A 1 106 ? 9.967 -11.276 -16.999 1.00 94.19 106 VAL A C 1
ATOM 834 O O . VAL A 1 106 ? 10.967 -10.836 -17.561 1.00 94.19 106 VAL A O 1
ATOM 837 N N . ASP A 1 107 ? 8.800 -11.422 -17.626 1.00 94.62 107 ASP A N 1
ATOM 838 C CA . ASP A 1 107 ? 8.625 -11.102 -19.039 1.00 94.62 107 ASP A CA 1
ATOM 839 C C . ASP A 1 107 ? 8.839 -9.618 -19.318 1.00 94.62 107 ASP A C 1
ATOM 841 O O . ASP A 1 107 ? 9.583 -9.283 -20.242 1.00 94.62 107 ASP A O 1
ATOM 845 N N . LEU A 1 108 ? 8.275 -8.729 -18.492 1.00 95.38 108 LEU A N 1
ATOM 846 C CA . LEU A 1 108 ? 8.469 -7.288 -18.645 1.00 95.38 108 LEU A CA 1
ATOM 847 C C . LEU A 1 108 ? 9.961 -6.932 -18.652 1.00 95.38 108 LEU A C 1
ATOM 849 O O . LEU A 1 108 ? 10.436 -6.290 -19.589 1.00 95.38 108 LEU A O 1
ATOM 853 N N . PHE A 1 109 ? 10.707 -7.369 -17.635 1.00 96.50 109 PHE A N 1
ATOM 854 C CA . PHE A 1 109 ? 12.118 -7.001 -17.501 1.00 96.50 109 PHE A CA 1
ATOM 855 C C . PHE A 1 109 ? 13.034 -7.729 -18.479 1.00 96.50 109 PHE A C 1
ATOM 857 O O . PHE A 1 109 ? 14.028 -7.144 -18.905 1.00 96.50 109 PHE A O 1
ATOM 864 N N . ARG A 1 110 ? 12.681 -8.943 -18.917 1.00 95.62 110 ARG A N 1
ATOM 865 C CA . ARG A 1 110 ? 13.376 -9.614 -20.021 1.00 95.62 110 ARG A CA 1
ATOM 866 C C . ARG A 1 110 ? 13.285 -8.779 -21.299 1.00 95.62 110 ARG A C 1
ATOM 868 O O . ARG A 1 110 ? 14.303 -8.509 -21.924 1.00 95.62 110 ARG A O 1
ATOM 875 N N . ILE A 1 111 ? 12.083 -8.327 -21.658 1.00 92.69 111 ILE A N 1
ATOM 876 C CA . ILE A 1 111 ? 11.851 -7.552 -22.885 1.00 92.69 111 ILE A CA 1
ATOM 877 C C . ILE A 1 111 ? 12.506 -6.169 -22.800 1.00 92.69 111 ILE A C 1
ATOM 879 O O . ILE A 1 111 ? 13.131 -5.731 -23.765 1.00 92.69 111 ILE A O 1
ATOM 883 N N . LEU A 1 112 ? 12.406 -5.490 -21.652 1.00 94.25 112 LEU A N 1
ATOM 884 C CA . LEU A 1 112 ? 13.096 -4.215 -21.430 1.00 94.25 112 LEU A CA 1
ATOM 885 C C . LEU A 1 112 ? 14.621 -4.380 -21.543 1.00 94.25 112 LEU A C 1
ATOM 887 O O . LEU A 1 112 ? 15.267 -3.605 -22.247 1.00 94.25 112 LEU A O 1
ATOM 891 N N . GLY A 1 113 ? 15.183 -5.413 -20.908 1.00 94.25 113 GLY A N 1
ATOM 892 C CA . GLY A 1 113 ? 16.613 -5.719 -20.963 1.00 94.25 113 GLY A CA 1
ATOM 893 C C . GLY A 1 113 ? 17.102 -6.029 -22.380 1.00 94.25 113 GLY A C 1
ATOM 894 O O . GLY A 1 113 ? 18.104 -5.466 -22.813 1.00 94.25 113 GLY A O 1
ATOM 895 N N . GLU A 1 114 ? 16.362 -6.845 -23.139 1.00 92.31 114 GLU A N 1
ATOM 896 C CA . GLU A 1 114 ? 16.670 -7.145 -24.546 1.00 92.31 114 GLU A CA 1
ATOM 897 C C . GLU A 1 114 ? 16.741 -5.865 -25.399 1.00 92.31 114 GLU A C 1
ATOM 899 O O . GLU A 1 114 ? 17.661 -5.706 -26.202 1.00 92.31 114 GLU A O 1
ATOM 904 N N . GLN A 1 115 ? 15.805 -4.925 -25.216 1.00 88.25 115 GLN A N 1
ATOM 905 C CA . GLN A 1 115 ? 15.819 -3.671 -25.974 1.00 88.25 115 GLN A CA 1
ATOM 906 C C . GLN A 1 115 ? 16.976 -2.744 -25.579 1.00 88.25 115 GLN A C 1
ATOM 908 O O . GLN A 1 115 ? 17.555 -2.086 -26.444 1.00 88.25 115 GLN A O 1
ATOM 913 N N . VAL A 1 116 ? 17.322 -2.693 -24.291 1.00 91.81 116 VAL A N 1
ATOM 914 C CA . VAL A 1 116 ? 18.464 -1.909 -23.800 1.00 91.81 116 VAL A CA 1
ATOM 915 C C . VAL A 1 116 ? 19.775 -2.465 -24.356 1.00 91.81 116 VAL A C 1
ATOM 917 O O . VAL A 1 116 ? 20.581 -1.691 -24.871 1.00 91.81 116 VAL A O 1
ATOM 920 N N . GLN A 1 117 ? 19.961 -3.788 -24.340 1.00 90.69 117 GLN A N 1
ATOM 921 C CA . GLN A 1 117 ? 21.179 -4.437 -24.834 1.00 90.69 117 GLN A CA 1
ATOM 922 C C . GLN A 1 117 ? 21.440 -4.122 -26.316 1.00 90.69 117 GLN A C 1
ATOM 924 O O . GLN A 1 117 ? 22.549 -3.745 -26.689 1.00 90.69 117 GLN A O 1
ATOM 929 N N . VAL A 1 118 ? 20.402 -4.187 -27.161 1.00 87.56 118 VAL A N 1
ATOM 930 C CA . VAL A 1 118 ? 20.511 -3.865 -28.600 1.00 87.56 118 VAL A CA 1
ATOM 931 C C . VAL A 1 118 ? 21.045 -2.446 -28.830 1.00 87.56 118 VAL A C 1
ATOM 933 O O . VAL A 1 118 ? 21.815 -2.207 -29.764 1.00 87.56 118 VAL A O 1
ATOM 936 N N . VAL A 1 119 ? 20.633 -1.497 -27.989 1.00 86.50 119 VAL A N 1
ATOM 937 C CA . VAL A 1 119 ? 21.056 -0.094 -28.067 1.00 86.50 119 VAL A CA 1
ATOM 938 C C . VAL A 1 119 ? 22.480 0.071 -27.541 1.00 86.50 119 VAL A C 1
ATOM 940 O O . VAL A 1 119 ? 23.278 0.738 -28.203 1.00 86.50 119 VAL A O 1
ATOM 943 N N . GLN A 1 120 ? 22.815 -0.549 -26.406 1.00 86.31 120 GLN A N 1
ATOM 944 C CA . GLN A 1 120 ? 24.157 -0.486 -25.814 1.00 86.31 120 GLN A CA 1
ATOM 945 C C . GLN A 1 120 ? 25.244 -0.951 -26.792 1.00 86.31 120 GLN A C 1
ATOM 947 O O . GLN A 1 120 ? 26.271 -0.292 -26.916 1.00 86.31 120 GLN A O 1
ATOM 952 N N . ASP A 1 121 ? 24.986 -2.014 -27.557 1.00 81.19 121 ASP A N 1
ATOM 953 C CA . ASP A 1 121 ? 25.984 -2.588 -28.469 1.00 81.19 121 ASP A CA 1
ATOM 954 C C . ASP A 1 121 ? 26.168 -1.797 -29.782 1.00 81.19 121 ASP A C 1
ATOM 956 O O . ASP A 1 121 ? 27.131 -2.028 -30.517 1.00 81.19 121 ASP A O 1
ATOM 960 N N . THR A 1 122 ? 25.240 -0.891 -30.128 1.00 76.88 122 THR A N 1
ATOM 961 C CA . THR A 1 122 ? 25.115 -0.378 -31.513 1.00 76.88 122 THR A CA 1
ATOM 962 C C . THR A 1 122 ? 24.945 1.142 -31.626 1.00 76.88 122 THR A C 1
ATOM 964 O O . THR A 1 122 ? 24.707 1.661 -32.725 1.00 76.88 122 THR A O 1
ATOM 967 N N . SER A 1 123 ? 24.995 1.897 -30.527 1.00 77.00 123 SER A N 1
ATOM 968 C CA . SER A 1 123 ? 24.589 3.308 -30.557 1.00 77.00 123 SER A CA 1
ATOM 969 C C . SER A 1 123 ? 25.425 4.234 -29.675 1.00 77.00 123 SER A C 1
ATOM 971 O O . SER A 1 123 ? 26.397 3.825 -29.055 1.00 77.00 123 SER A O 1
ATOM 973 N N . THR A 1 124 ? 25.091 5.524 -29.720 1.00 81.44 124 THR A N 1
ATOM 974 C CA . THR A 1 124 ? 25.779 6.592 -28.991 1.00 81.44 124 THR A CA 1
ATOM 975 C C . THR A 1 124 ? 25.234 6.741 -27.570 1.00 81.44 124 THR A C 1
ATOM 977 O O . THR A 1 124 ? 24.079 6.409 -27.302 1.00 81.44 124 THR A O 1
ATOM 980 N N . ASP A 1 125 ? 26.006 7.369 -26.681 1.00 82.69 125 ASP A N 1
ATOM 981 C CA . ASP A 1 125 ? 25.587 7.636 -25.293 1.00 82.69 125 ASP A CA 1
ATOM 982 C C . ASP A 1 125 ? 24.264 8.422 -25.206 1.00 82.69 125 ASP A C 1
ATOM 984 O O . ASP A 1 125 ? 23.414 8.145 -24.363 1.00 82.69 125 ASP A O 1
ATOM 988 N N . VAL A 1 126 ? 24.048 9.366 -26.134 1.00 85.81 126 VAL A N 1
ATOM 989 C CA . VAL A 1 126 ? 22.795 10.140 -26.260 1.00 85.81 126 VAL A CA 1
ATOM 990 C C . VAL A 1 126 ? 21.599 9.221 -26.522 1.00 85.81 126 VAL A C 1
ATOM 992 O O . VAL A 1 126 ? 20.497 9.459 -26.024 1.00 85.81 126 VAL A O 1
ATOM 995 N N . MET A 1 127 ? 21.797 8.188 -27.341 1.00 88.31 127 MET A N 1
ATOM 996 C CA . MET A 1 127 ? 20.753 7.234 -27.683 1.00 88.31 127 MET A CA 1
ATOM 997 C C . MET A 1 127 ? 20.400 6.379 -26.468 1.00 88.31 127 MET A C 1
ATOM 999 O O . MET A 1 127 ? 19.223 6.262 -26.132 1.00 88.31 127 MET A O 1
ATOM 1003 N N . LEU A 1 128 ? 21.410 5.859 -25.766 1.00 91.06 128 LEU A N 1
ATOM 1004 C CA . LEU A 1 128 ? 21.213 5.102 -24.533 1.00 91.06 128 LEU A CA 1
ATOM 1005 C C . LEU A 1 128 ? 20.501 5.936 -23.458 1.00 91.06 128 LEU A C 1
ATOM 1007 O O . LEU A 1 128 ? 19.566 5.447 -22.829 1.00 91.06 128 LEU A O 1
ATOM 1011 N N . TYR A 1 129 ? 20.864 7.213 -23.310 1.00 92.75 129 TYR A N 1
ATOM 1012 C CA . TYR A 1 129 ? 20.182 8.154 -22.417 1.00 92.75 129 TYR A CA 1
ATOM 1013 C C . TYR A 1 129 ? 18.687 8.290 -22.743 1.00 92.75 129 TYR A C 1
ATOM 1015 O O . TYR A 1 129 ? 17.834 8.157 -21.864 1.00 92.75 129 TYR A O 1
ATOM 1023 N N . ARG A 1 130 ? 18.336 8.494 -24.019 1.00 92.12 130 ARG A N 1
ATOM 1024 C CA . ARG A 1 130 ? 16.927 8.598 -24.444 1.00 92.12 130 ARG A CA 1
ATOM 1025 C C . ARG A 1 130 ? 16.158 7.299 -24.195 1.00 92.12 130 ARG A C 1
ATOM 1027 O O . ARG A 1 130 ? 14.983 7.336 -23.836 1.00 92.12 130 ARG A O 1
ATOM 1034 N N . ILE A 1 131 ? 16.823 6.159 -24.353 1.00 93.06 131 ILE A N 1
ATOM 1035 C CA . ILE A 1 131 ? 16.249 4.839 -24.083 1.00 93.06 131 ILE A CA 1
ATOM 1036 C C . ILE A 1 131 ? 16.033 4.636 -22.582 1.00 93.06 131 ILE A C 1
ATOM 1038 O O . ILE A 1 131 ? 14.981 4.131 -22.197 1.00 93.06 131 ILE A O 1
ATOM 1042 N N . ALA A 1 132 ? 16.944 5.110 -21.730 1.00 95.00 132 ALA A N 1
ATOM 1043 C CA . ALA A 1 132 ? 16.762 5.107 -20.281 1.00 95.00 132 ALA A CA 1
ATOM 1044 C C . ALA A 1 132 ? 15.473 5.845 -19.869 1.00 95.00 132 ALA A C 1
ATOM 1046 O O . ALA A 1 132 ? 14.666 5.305 -19.111 1.00 95.00 132 ALA A O 1
ATOM 1047 N N . LEU A 1 133 ? 15.222 7.030 -20.440 1.00 95.31 133 LEU A N 1
ATOM 1048 C CA . LEU A 1 133 ? 13.983 7.786 -20.206 1.00 95.31 133 LEU A CA 1
ATOM 1049 C C . LEU A 1 133 ? 12.733 7.037 -20.697 1.00 95.31 133 LEU A C 1
ATOM 1051 O O . LEU A 1 133 ? 11.709 7.020 -20.011 1.00 95.31 133 LEU A O 1
ATOM 1055 N N . ALA A 1 134 ? 12.809 6.383 -21.859 1.00 94.31 134 ALA A N 1
ATOM 1056 C CA . ALA A 1 134 ? 11.704 5.578 -22.379 1.00 94.31 134 ALA A CA 1
ATOM 1057 C C . ALA A 1 134 ? 11.398 4.364 -21.481 1.00 94.31 134 ALA A C 1
ATOM 1059 O O . ALA A 1 134 ? 10.230 4.057 -21.240 1.00 94.31 134 ALA A O 1
ATOM 1060 N N . VAL A 1 135 ? 12.428 3.699 -20.946 1.00 95.50 135 VAL A N 1
ATOM 1061 C CA . VAL A 1 135 ? 12.288 2.579 -20.000 1.00 95.50 135 VAL A CA 1
ATOM 1062 C C . VAL A 1 135 ? 11.613 3.039 -18.707 1.00 95.50 135 VAL A C 1
ATOM 1064 O O . VAL A 1 135 ? 10.688 2.370 -18.242 1.00 95.50 135 VAL A O 1
ATOM 1067 N N . ILE A 1 136 ? 12.006 4.200 -18.166 1.00 96.50 136 ILE A N 1
ATOM 1068 C CA . ILE A 1 136 ? 11.340 4.826 -17.010 1.00 96.50 136 ILE A CA 1
ATOM 1069 C C . ILE A 1 136 ? 9.842 4.987 -17.283 1.00 96.50 136 ILE A C 1
ATOM 1071 O O . ILE A 1 136 ? 9.022 4.490 -16.510 1.00 96.50 136 ILE A O 1
ATOM 1075 N N . GLN A 1 137 ? 9.480 5.594 -18.417 1.00 95.25 137 GLN A N 1
ATOM 1076 C CA . GLN A 1 137 ? 8.076 5.817 -18.762 1.00 95.25 137 GLN A CA 1
ATOM 1077 C C . GLN A 1 137 ? 7.291 4.503 -18.887 1.00 95.25 137 GLN A C 1
ATOM 1079 O O . GLN A 1 137 ? 6.183 4.402 -18.363 1.00 95.25 137 GLN A O 1
ATOM 1084 N N . VAL A 1 138 ? 7.857 3.474 -19.527 1.00 95.50 138 VAL A N 1
ATOM 1085 C CA . VAL A 1 138 ? 7.195 2.163 -19.667 1.00 95.50 138 VAL A CA 1
ATOM 1086 C C . VAL A 1 138 ? 6.952 1.503 -18.310 1.00 95.50 138 VAL A C 1
ATOM 1088 O O . VAL A 1 138 ? 5.881 0.928 -18.099 1.00 95.50 138 VAL A O 1
ATOM 1091 N N . MET A 1 139 ? 7.905 1.595 -17.379 1.00 96.94 139 MET A N 1
ATOM 1092 C CA . MET A 1 139 ? 7.724 1.079 -16.020 1.00 96.94 139 MET A CA 1
ATOM 1093 C C . MET A 1 139 ? 6.624 1.841 -15.271 1.00 96.94 139 MET A C 1
ATOM 1095 O O . MET A 1 139 ? 5.761 1.209 -14.657 1.00 96.94 139 MET A O 1
ATOM 1099 N N . SER A 1 140 ? 6.594 3.174 -15.362 1.00 96.94 140 SER A N 1
ATOM 1100 C CA . SER A 1 140 ? 5.530 3.991 -14.759 1.00 96.94 140 SER A CA 1
ATOM 1101 C C . SER A 1 140 ? 4.144 3.681 -15.346 1.00 96.94 140 SER A C 1
ATOM 1103 O O . SER A 1 140 ? 3.154 3.599 -14.609 1.00 96.94 140 SER A O 1
ATOM 1105 N N . ASP A 1 141 ? 4.061 3.461 -16.659 1.00 95.50 141 ASP A N 1
ATOM 1106 C CA . ASP A 1 141 ? 2.819 3.091 -17.344 1.00 95.50 141 ASP A CA 1
ATOM 1107 C C . ASP A 1 141 ? 2.328 1.706 -16.898 1.00 95.50 141 ASP A C 1
ATOM 1109 O O . ASP A 1 141 ? 1.137 1.526 -16.628 1.00 95.50 141 ASP A O 1
ATOM 1113 N N . PHE A 1 142 ? 3.240 0.736 -16.766 1.00 96.12 142 PHE A N 1
ATOM 1114 C CA . PHE A 1 142 ? 2.918 -0.608 -16.282 1.00 96.12 142 PHE A CA 1
ATOM 1115 C C . PHE A 1 142 ? 2.385 -0.573 -14.843 1.00 96.12 142 PHE A C 1
ATOM 1117 O O . PHE A 1 142 ? 1.334 -1.152 -14.567 1.00 96.12 142 PHE A O 1
ATOM 1124 N N . GLN A 1 143 ? 3.031 0.182 -13.947 1.00 97.25 143 GLN A N 1
ATOM 1125 C CA . GLN A 1 143 ? 2.545 0.387 -12.576 1.00 97.25 143 GLN A CA 1
ATOM 1126 C C . GLN A 1 143 ? 1.142 1.004 -12.556 1.00 97.25 143 GLN A C 1
ATOM 1128 O O . GLN A 1 143 ? 0.265 0.552 -11.823 1.00 97.25 143 GLN A O 1
ATOM 1133 N N . SER A 1 144 ? 0.904 2.027 -13.380 1.00 95.75 144 SER A N 1
ATOM 1134 C CA . SER A 1 144 ? -0.402 2.691 -13.475 1.00 95.75 144 SER A CA 1
ATOM 1135 C C . SER A 1 144 ? -1.495 1.739 -13.970 1.00 95.75 144 SER A C 1
ATOM 1137 O O . SER A 1 144 ? -2.613 1.745 -13.449 1.00 95.75 144 SER A O 1
ATOM 1139 N N . ALA A 1 145 ? -1.173 0.876 -14.934 1.00 93.75 145 ALA A N 1
ATOM 1140 C CA . ALA A 1 145 ? -2.090 -0.144 -15.428 1.00 93.75 145 ALA A CA 1
ATOM 1141 C C . ALA A 1 145 ? -2.402 -1.216 -14.367 1.00 93.75 145 ALA A C 1
ATOM 1143 O O . ALA A 1 145 ? -3.561 -1.612 -14.224 1.00 93.75 145 ALA A O 1
ATOM 1144 N N . GLN A 1 146 ? -1.407 -1.637 -13.577 1.00 93.81 146 GLN A N 1
ATOM 1145 C CA . GLN A 1 146 ? -1.619 -2.553 -12.452 1.00 93.81 146 GLN A CA 1
ATOM 1146 C C . GLN A 1 146 ? -2.519 -1.944 -11.371 1.00 93.81 146 GLN A C 1
ATOM 1148 O O . GLN A 1 146 ? -3.451 -2.612 -10.925 1.00 93.81 146 GLN A O 1
ATOM 1153 N N . ARG A 1 147 ? -2.302 -0.675 -10.994 1.00 94.31 147 ARG A N 1
ATOM 1154 C CA . ARG A 1 147 ? -3.178 0.035 -10.041 1.00 94.31 147 ARG A CA 1
ATOM 1155 C C . ARG A 1 147 ? -4.624 0.050 -10.512 1.00 94.31 147 ARG A C 1
ATOM 1157 O O . ARG A 1 147 ? -5.512 -0.348 -9.769 1.00 94.31 147 ARG A O 1
ATOM 1164 N N . LYS A 1 148 ? -4.844 0.411 -11.778 1.00 92.00 148 LYS A N 1
ATOM 1165 C CA . LYS A 1 148 ? -6.181 0.421 -12.381 1.00 92.00 148 LYS A CA 1
ATOM 1166 C C . LYS A 1 148 ? -6.850 -0.957 -12.346 1.00 92.00 148 LYS A C 1
ATOM 1168 O O . LYS A 1 148 ? -8.047 -1.048 -12.106 1.00 92.00 148 LYS A O 1
ATOM 1173 N N . ARG A 1 149 ? -6.092 -2.037 -12.561 1.00 88.56 149 ARG A N 1
ATOM 1174 C CA . ARG A 1 149 ? -6.614 -3.411 -12.450 1.00 88.56 149 ARG A CA 1
ATOM 1175 C C . ARG A 1 149 ? -7.071 -3.726 -11.022 1.00 88.56 149 ARG A C 1
ATOM 1177 O O . ARG A 1 149 ? -8.124 -4.325 -10.848 1.00 88.56 149 ARG A O 1
ATOM 1184 N N . MET A 1 150 ? -6.320 -3.283 -10.016 1.00 90.00 150 MET A N 1
ATOM 1185 C CA . MET A 1 150 ? -6.640 -3.500 -8.599 1.00 90.00 150 MET A CA 1
ATOM 1186 C C . MET A 1 150 ? -7.876 -2.727 -8.105 1.00 90.00 150 MET A C 1
ATOM 1188 O O . MET A 1 150 ? -8.381 -3.027 -7.026 1.00 90.00 150 MET A O 1
ATOM 1192 N N . GLU A 1 151 ? -8.402 -1.765 -8.871 1.00 87.50 151 GLU A N 1
ATOM 1193 C CA . GLU A 1 151 ? -9.638 -1.051 -8.516 1.00 87.50 151 GLU A CA 1
ATOM 1194 C C . GLU A 1 151 ? -10.885 -1.955 -8.587 1.00 87.50 151 GLU A C 1
ATOM 1196 O O . GLU A 1 151 ? -11.851 -1.720 -7.855 1.00 87.50 151 GLU A O 1
ATOM 1201 N N . ASN A 1 152 ? -10.871 -2.999 -9.429 1.00 85.12 152 ASN A N 1
ATOM 1202 C CA . ASN A 1 152 ? -11.997 -3.916 -9.619 1.00 85.12 152 ASN A CA 1
ATOM 1203 C C . ASN A 1 152 ? -11.739 -5.293 -8.982 1.00 85.12 152 ASN A C 1
ATOM 1205 O O . ASN A 1 152 ? -11.381 -6.254 -9.658 1.00 85.12 152 ASN A O 1
ATOM 1209 N N . LEU A 1 153 ? -11.962 -5.398 -7.669 1.00 80.75 153 LEU A N 1
ATOM 1210 C CA . LEU A 1 153 ? -11.718 -6.633 -6.907 1.00 80.75 153 LEU A CA 1
ATOM 1211 C C . LEU A 1 153 ? -12.594 -7.821 -7.322 1.00 80.75 153 LEU A C 1
ATOM 1213 O O . LEU A 1 153 ? -12.214 -8.955 -7.070 1.00 80.75 153 LEU A O 1
ATOM 1217 N N . LEU A 1 154 ? -13.747 -7.588 -7.957 1.00 78.81 154 LEU A N 1
ATOM 1218 C CA . LEU A 1 154 ? -14.653 -8.669 -8.372 1.00 78.81 154 LEU A CA 1
ATOM 1219 C C . LEU A 1 154 ? -14.045 -9.565 -9.461 1.00 78.81 154 LEU A C 1
ATOM 1221 O O . LEU A 1 154 ? -14.479 -10.699 -9.635 1.00 78.81 154 LEU A O 1
ATOM 1225 N N . GLU A 1 155 ? -13.064 -9.047 -10.200 1.00 77.50 155 GLU A N 1
ATOM 1226 C CA . GLU A 1 155 ? -12.349 -9.773 -11.254 1.00 77.50 155 GLU A CA 1
ATOM 1227 C C . GLU A 1 155 ? -11.054 -10.428 -10.749 1.00 77.50 155 GLU A C 1
ATOM 1229 O O . GLU A 1 155 ? -10.333 -11.036 -11.539 1.00 77.50 155 GLU A O 1
ATOM 1234 N N . LEU A 1 156 ? -10.732 -10.285 -9.459 1.00 84.19 156 LEU A N 1
ATOM 1235 C CA . LEU A 1 156 ? -9.480 -10.754 -8.876 1.00 84.19 156 LEU A CA 1
ATOM 1236 C C . LEU A 1 156 ? -9.760 -11.796 -7.800 1.00 84.19 156 LEU A C 1
ATOM 1238 O O . LEU A 1 156 ? -10.436 -11.520 -6.811 1.00 84.19 156 LEU A O 1
ATOM 1242 N N . ASP A 1 157 ? -9.192 -12.985 -7.973 1.00 88.94 157 ASP A N 1
ATOM 1243 C CA . ASP A 1 157 ? -9.102 -13.945 -6.881 1.00 88.94 157 ASP A CA 1
ATOM 1244 C C . ASP A 1 157 ? -7.957 -13.583 -5.913 1.00 88.94 157 ASP A C 1
ATOM 1246 O O . ASP A 1 157 ? -7.093 -12.740 -6.191 1.00 88.94 157 ASP A O 1
ATOM 1250 N N . LEU A 1 158 ? -7.980 -14.207 -4.734 1.00 92.12 158 LEU A N 1
ATOM 1251 C CA . LEU A 1 158 ? -7.017 -13.945 -3.667 1.00 92.12 158 LEU A CA 1
ATOM 1252 C C . LEU A 1 158 ? -5.584 -14.335 -4.066 1.00 92.12 158 LEU A C 1
ATOM 1254 O O . LEU A 1 158 ? -4.647 -13.590 -3.779 1.00 92.12 158 LEU A O 1
ATOM 1258 N N . GLU A 1 159 ? -5.402 -15.476 -4.739 1.00 94.38 159 GLU A N 1
ATOM 1259 C CA . GLU A 1 159 ? -4.076 -15.974 -5.128 1.00 94.38 159 GLU A CA 1
ATOM 1260 C C . GLU A 1 159 ? -3.401 -15.044 -6.138 1.00 94.38 159 GLU A C 1
ATOM 1262 O O . GLU A 1 159 ? -2.213 -14.737 -6.010 1.00 94.38 159 GLU A O 1
ATOM 1267 N N . LEU A 1 160 ? -4.162 -14.543 -7.109 1.00 93.25 160 LEU A N 1
ATOM 1268 C CA . LEU A 1 160 ? -3.710 -13.596 -8.116 1.00 93.25 160 LEU A CA 1
ATOM 1269 C C . LEU A 1 160 ? -3.347 -12.263 -7.477 1.00 93.25 160 LEU A C 1
ATOM 1271 O O . LEU A 1 160 ? -2.309 -11.690 -7.806 1.00 93.25 160 LEU A O 1
ATOM 1275 N N . LEU A 1 161 ? -4.151 -11.773 -6.534 1.00 94.31 161 LEU A N 1
ATOM 1276 C CA . LEU A 1 161 ? -3.828 -10.539 -5.828 1.00 94.31 161 LEU A CA 1
ATOM 1277 C C . LEU A 1 161 ? -2.552 -10.696 -4.980 1.00 94.31 161 LEU A C 1
ATOM 1279 O O . LEU A 1 161 ? -1.691 -9.812 -4.992 1.00 94.31 161 LEU A O 1
ATOM 1283 N N . CYS A 1 162 ? -2.364 -11.848 -4.327 1.00 96.81 162 CYS A N 1
ATOM 1284 C CA . CYS A 1 162 ? -1.106 -12.192 -3.661 1.00 96.81 162 CYS A CA 1
ATOM 1285 C C . CYS A 1 162 ? 0.071 -12.263 -4.646 1.00 96.81 162 CYS A C 1
ATOM 1287 O O . CYS A 1 162 ? 1.142 -11.718 -4.365 1.00 96.81 162 CYS A O 1
ATOM 1289 N N . ALA A 1 163 ? -0.128 -12.871 -5.818 1.00 96.25 163 ALA A N 1
ATOM 1290 C CA . ALA A 1 163 ? 0.875 -12.922 -6.874 1.00 96.25 163 ALA A CA 1
ATOM 1291 C C . ALA A 1 163 ? 1.254 -11.520 -7.356 1.00 96.25 163 ALA A C 1
ATOM 1293 O O . ALA A 1 163 ? 2.437 -11.224 -7.486 1.00 96.25 163 ALA A O 1
ATOM 1294 N N . MET A 1 164 ? 0.285 -10.620 -7.547 1.00 95.62 164 MET A N 1
ATOM 1295 C CA . MET A 1 164 ? 0.539 -9.227 -7.922 1.00 95.62 164 MET A CA 1
ATOM 1296 C C . MET A 1 164 ? 1.391 -8.500 -6.875 1.00 95.62 164 MET A C 1
ATOM 1298 O O . MET A 1 164 ? 2.305 -7.761 -7.249 1.00 95.62 164 MET A O 1
ATOM 1302 N N . VAL A 1 165 ? 1.149 -8.724 -5.579 1.00 97.88 165 VAL A N 1
ATOM 1303 C CA . VAL A 1 165 ? 1.972 -8.154 -4.498 1.00 97.88 165 VAL A CA 1
ATOM 1304 C C . VAL A 1 165 ? 3.413 -8.667 -4.569 1.00 97.88 165 VAL A C 1
ATOM 1306 O O . VAL A 1 165 ? 4.348 -7.862 -4.568 1.00 97.88 165 VAL A O 1
ATOM 1309 N N . ASN A 1 166 ? 3.610 -9.984 -4.667 1.00 97.94 166 ASN A N 1
ATOM 1310 C CA . ASN A 1 166 ? 4.947 -10.586 -4.735 1.00 97.94 166 ASN A CA 1
ATOM 1311 C C . ASN A 1 166 ? 5.685 -10.190 -6.025 1.00 97.94 166 ASN A C 1
ATOM 1313 O O . ASN A 1 166 ? 6.858 -9.819 -5.993 1.00 97.94 166 ASN A O 1
ATOM 1317 N N . ASN A 1 167 ? 4.981 -10.173 -7.157 1.00 97.00 167 ASN A N 1
ATOM 1318 C CA . ASN A 1 167 ? 5.517 -9.745 -8.444 1.00 97.00 167 ASN A CA 1
ATOM 1319 C C . ASN A 1 167 ? 6.012 -8.300 -8.400 1.00 97.00 167 ASN A C 1
ATOM 1321 O O . ASN A 1 167 ? 7.029 -8.002 -9.007 1.00 97.00 167 ASN A O 1
ATOM 1325 N N . ASN A 1 168 ? 5.341 -7.400 -7.677 1.00 98.06 168 ASN A N 1
ATOM 1326 C CA . ASN A 1 168 ? 5.783 -6.011 -7.561 1.00 98.06 168 ASN A CA 1
ATOM 1327 C C . ASN A 1 168 ? 7.056 -5.852 -6.711 1.00 98.06 168 ASN A C 1
ATOM 1329 O O . ASN A 1 168 ? 7.905 -5.021 -7.034 1.00 98.06 168 ASN A O 1
ATOM 1333 N N . TRP A 1 169 ? 7.260 -6.698 -5.696 1.00 97.19 169 TRP A N 1
ATOM 1334 C CA . TRP A 1 169 ? 8.572 -6.813 -5.047 1.00 97.19 169 TRP A CA 1
ATOM 1335 C C . TRP A 1 169 ? 9.638 -7.282 -6.033 1.00 97.19 169 TRP A C 1
ATOM 1337 O O . TRP A 1 169 ? 10.713 -6.689 -6.111 1.00 97.19 169 TRP A O 1
ATOM 1347 N N . ARG A 1 170 ? 9.313 -8.287 -6.849 1.00 97.31 170 ARG A N 1
ATOM 1348 C CA . ARG A 1 170 ? 10.230 -8.769 -7.880 1.00 97.31 170 ARG A CA 1
ATOM 1349 C C . ARG A 1 170 ? 10.517 -7.707 -8.947 1.00 97.31 170 ARG A C 1
ATOM 1351 O O . ARG A 1 170 ? 11.658 -7.574 -9.376 1.00 97.31 170 ARG A O 1
ATOM 1358 N N . CYS A 1 171 ? 9.522 -6.909 -9.333 1.00 98.31 171 CYS A N 1
ATOM 1359 C CA . CYS A 1 171 ? 9.697 -5.774 -10.233 1.00 98.31 171 CYS A CA 1
ATOM 1360 C C . CYS A 1 171 ? 10.634 -4.723 -9.639 1.00 98.31 171 CYS A C 1
ATOM 1362 O O . CYS A 1 171 ? 11.444 -4.169 -10.372 1.00 98.31 171 CYS A O 1
ATOM 1364 N N . TYR A 1 172 ? 10.564 -4.451 -8.333 1.00 98.44 172 TYR A N 1
ATOM 1365 C CA . TYR A 1 172 ? 11.505 -3.545 -7.668 1.00 98.44 172 TYR A CA 1
ATOM 1366 C C . TYR A 1 172 ? 12.953 -4.052 -7.768 1.00 98.44 172 TYR A C 1
ATOM 1368 O O . TYR A 1 172 ? 13.852 -3.286 -8.114 1.00 98.44 172 TYR A O 1
ATOM 1376 N N . GLU A 1 173 ? 13.186 -5.344 -7.529 1.00 97.88 173 GLU A N 1
ATOM 1377 C CA . GLU A 1 173 ? 14.521 -5.945 -7.656 1.00 97.88 173 GLU A CA 1
ATOM 1378 C C . GLU A 1 173 ? 15.041 -5.878 -9.098 1.00 97.88 173 GLU A C 1
ATOM 1380 O O . GLU A 1 173 ? 16.131 -5.360 -9.338 1.00 97.88 173 GLU A O 1
ATOM 1385 N N . LEU A 1 174 ? 14.234 -6.342 -10.058 1.00 98.31 174 LEU A N 1
ATOM 1386 C CA . LEU A 1 174 ? 14.601 -6.384 -11.475 1.00 98.31 174 LEU A CA 1
ATOM 1387 C C . LEU A 1 174 ? 14.771 -4.982 -12.079 1.00 98.31 174 LEU A C 1
ATOM 1389 O O . LEU A 1 174 ? 15.676 -4.767 -12.880 1.00 98.31 174 LEU A O 1
ATOM 1393 N N . SER A 1 175 ? 13.938 -4.013 -11.682 1.00 98.06 175 SER A N 1
ATOM 1394 C CA . SER A 1 175 ? 14.094 -2.616 -12.113 1.00 98.06 175 SER A CA 1
ATOM 1395 C C . SER A 1 175 ? 15.355 -1.984 -11.554 1.00 98.06 175 SER A C 1
ATOM 1397 O O . SER A 1 175 ? 16.022 -1.258 -12.283 1.00 98.06 175 SER A O 1
ATOM 1399 N N . THR A 1 176 ? 15.720 -2.296 -10.308 1.00 97.81 176 THR A N 1
ATOM 1400 C CA . THR A 1 176 ? 16.971 -1.820 -9.704 1.00 97.81 176 THR A CA 1
ATOM 1401 C C . THR A 1 176 ? 18.188 -2.410 -10.419 1.00 97.81 176 THR A C 1
ATOM 1403 O O . THR A 1 176 ? 19.138 -1.687 -10.721 1.00 97.81 176 THR A O 1
ATOM 1406 N N . GLU A 1 177 ? 18.160 -3.709 -10.730 1.00 97.50 177 GLU A N 1
ATOM 1407 C CA . GLU A 1 177 ? 19.213 -4.371 -11.509 1.00 97.50 177 GLU A CA 1
ATOM 1408 C C . GLU A 1 177 ? 19.355 -3.733 -12.897 1.00 97.50 177 GLU A C 1
ATOM 1410 O O . GLU A 1 177 ? 20.435 -3.253 -13.242 1.00 97.50 177 GLU A O 1
ATOM 1415 N N . LEU A 1 178 ? 18.249 -3.621 -13.640 1.00 97.00 178 LEU A N 1
ATOM 1416 C CA . LEU A 1 178 ? 18.230 -2.995 -14.961 1.00 97.00 178 LEU A CA 1
ATOM 1417 C C . LEU A 1 178 ? 18.703 -1.535 -14.912 1.00 97.00 178 LEU A C 1
ATOM 1419 O O . LEU A 1 178 ? 19.491 -1.120 -15.761 1.00 97.00 178 LEU A O 1
ATOM 1423 N N . SER A 1 179 ? 18.263 -0.754 -13.918 1.00 96.88 179 SER A N 1
ATOM 1424 C CA . SER A 1 179 ? 18.693 0.639 -13.774 1.00 96.88 179 SER A CA 1
ATOM 1425 C C . SER A 1 179 ? 20.191 0.745 -13.529 1.00 96.88 179 SER A C 1
ATOM 1427 O O . SER A 1 179 ? 20.838 1.594 -14.132 1.00 96.88 179 SER A O 1
ATOM 1429 N N . ASN A 1 180 ? 20.764 -0.145 -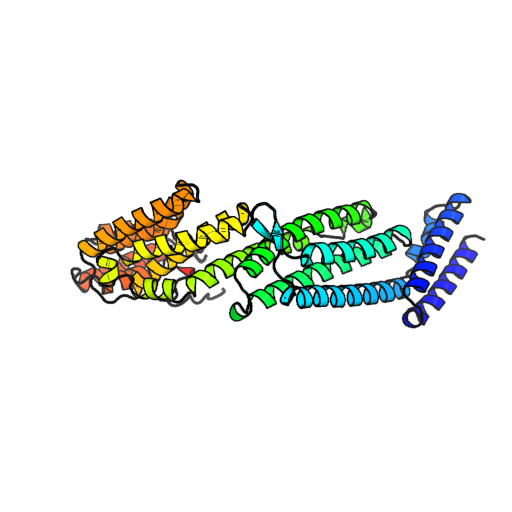12.711 1.00 96.25 180 ASN A N 1
ATOM 1430 C CA . ASN A 1 180 ? 22.203 -0.154 -12.457 1.00 96.25 180 ASN A CA 1
ATOM 1431 C C . ASN A 1 180 ? 22.985 -0.482 -13.732 1.00 96.25 180 ASN A C 1
ATOM 1433 O O . ASN A 1 180 ? 23.974 0.186 -14.023 1.00 96.25 180 ASN A O 1
ATOM 1437 N N . THR A 1 181 ? 22.524 -1.459 -14.519 1.00 94.81 181 THR A N 1
ATOM 1438 C CA . THR A 1 181 ? 23.133 -1.794 -15.815 1.00 94.81 181 THR A CA 1
ATOM 1439 C C . THR A 1 181 ? 23.085 -0.619 -16.791 1.00 94.81 181 THR A C 1
ATOM 1441 O O . THR A 1 181 ? 24.068 -0.356 -17.480 1.00 94.81 181 THR A O 1
ATOM 1444 N N . ILE A 1 182 ? 21.967 0.111 -16.851 1.00 95.06 182 ILE A N 1
ATOM 1445 C CA . ILE A 1 182 ? 21.839 1.289 -17.719 1.00 95.06 182 ILE A CA 1
ATOM 1446 C C . ILE A 1 182 ? 22.766 2.412 -17.245 1.00 95.06 182 ILE A C 1
ATOM 1448 O O . ILE A 1 182 ? 23.506 2.957 -18.058 1.00 95.06 182 ILE A O 1
ATOM 1452 N N . LEU A 1 183 ? 22.752 2.741 -15.949 1.00 94.81 183 LEU A N 1
ATOM 1453 C CA . LEU A 1 183 ? 23.559 3.825 -15.381 1.00 94.81 183 LEU A CA 1
ATOM 1454 C C . LEU A 1 183 ? 25.061 3.567 -15.554 1.00 94.81 183 LEU A C 1
ATOM 1456 O O . LEU A 1 183 ? 25.778 4.466 -15.972 1.00 94.81 183 LEU A O 1
ATOM 1460 N N . GLN A 1 184 ? 25.526 2.330 -15.345 1.00 93.88 184 GLN A N 1
ATOM 1461 C CA . GLN A 1 184 ? 26.932 1.951 -15.559 1.00 93.88 184 GLN A CA 1
ATOM 1462 C C . GLN A 1 184 ? 27.392 2.077 -17.017 1.00 93.88 184 GLN A C 1
ATOM 1464 O O . GLN A 1 184 ? 28.589 2.204 -17.271 1.00 93.88 184 GLN A O 1
ATOM 1469 N N . ALA A 1 185 ? 26.461 2.006 -17.968 1.00 92.19 185 ALA A N 1
ATOM 1470 C CA . ALA A 1 185 ? 26.743 2.154 -19.390 1.00 92.19 185 ALA A CA 1
ATOM 1471 C C . ALA A 1 185 ? 26.616 3.609 -19.879 1.00 92.19 185 ALA A C 1
ATOM 1473 O O . ALA A 1 185 ? 26.997 3.900 -21.011 1.00 92.19 185 ALA A O 1
ATOM 1474 N N . LEU A 1 186 ? 26.082 4.522 -19.061 1.00 92.38 186 LEU A N 1
ATOM 1475 C CA . LEU A 1 186 ? 25.996 5.943 -19.387 1.00 92.38 186 LEU A CA 1
ATOM 1476 C C . LEU A 1 186 ? 27.297 6.670 -19.039 1.00 92.38 186 LEU A C 1
ATOM 1478 O O . LEU A 1 186 ? 28.049 6.290 -18.146 1.00 92.38 186 LEU A O 1
ATOM 1482 N N . THR A 1 187 ? 27.549 7.776 -19.738 1.00 90.12 187 THR A N 1
ATOM 1483 C CA . THR A 1 187 ? 28.597 8.713 -19.328 1.00 90.12 187 THR A CA 1
ATOM 1484 C C . THR A 1 187 ? 28.139 9.523 -18.112 1.00 90.12 187 THR A C 1
ATOM 1486 O O . THR A 1 187 ? 26.935 9.772 -17.982 1.00 90.12 187 THR A O 1
ATOM 1489 N N . PRO A 1 188 ? 29.066 10.040 -17.278 1.00 91.94 188 PRO A N 1
ATOM 1490 C CA . PRO A 1 188 ? 28.708 10.797 -16.074 1.00 91.94 188 PRO A CA 1
ATOM 1491 C C . PRO A 1 188 ? 27.749 11.965 -16.343 1.00 91.94 188 PRO A C 1
ATOM 1493 O O . PRO A 1 188 ? 26.850 12.241 -15.557 1.00 91.94 188 PRO A O 1
ATOM 1496 N N . TYR A 1 189 ? 27.890 12.617 -17.503 1.00 90.31 189 TYR A N 1
ATOM 1497 C CA . TYR A 1 189 ? 27.016 13.715 -17.912 1.00 90.31 189 TYR A CA 1
ATOM 1498 C C . TYR A 1 189 ? 25.544 13.300 -18.046 1.00 90.31 189 TYR A C 1
ATOM 1500 O O . TYR A 1 189 ? 24.659 14.060 -17.655 1.00 90.31 189 TYR A O 1
ATOM 1508 N N . TYR A 1 190 ? 25.265 12.127 -18.621 1.00 92.19 190 TYR A N 1
ATOM 1509 C CA . TYR A 1 190 ? 23.895 11.634 -18.784 1.00 92.19 190 TYR A CA 1
ATOM 1510 C C . TYR A 1 190 ? 23.398 10.887 -17.553 1.00 92.19 190 TYR A C 1
ATOM 1512 O O . TYR A 1 190 ? 22.211 10.967 -17.250 1.00 92.19 190 TYR A O 1
ATOM 1520 N N . GLU A 1 191 ? 24.287 10.198 -16.839 1.00 92.25 191 GLU A N 1
ATOM 1521 C CA . GLU A 1 191 ? 23.977 9.507 -15.587 1.00 92.25 191 GLU A CA 1
ATOM 1522 C C . GLU A 1 191 ? 23.336 10.465 -14.570 1.00 92.25 191 GLU A C 1
ATOM 1524 O O . GLU A 1 191 ? 22.253 10.183 -14.063 1.00 92.25 191 GLU A O 1
ATOM 1529 N N . GLU A 1 192 ? 23.921 11.652 -14.367 1.00 92.88 192 GLU A N 1
ATOM 1530 C CA . GLU A 1 192 ? 23.398 12.680 -13.449 1.00 92.88 192 GLU A CA 1
ATOM 1531 C C . GLU A 1 192 ? 22.006 13.222 -13.839 1.00 92.88 192 GLU A C 1
ATOM 1533 O O . GLU A 1 192 ? 21.327 13.846 -13.022 1.00 92.88 192 GLU A O 1
ATOM 1538 N N . GLN A 1 193 ? 21.563 12.998 -15.080 1.00 93.88 193 GLN A N 1
ATOM 1539 C CA . GLN A 1 193 ? 20.286 13.492 -15.606 1.00 93.88 193 GLN A CA 1
ATOM 1540 C C . GLN A 1 193 ? 19.165 12.446 -15.576 1.00 93.88 193 GLN A C 1
ATOM 1542 O O . GLN A 1 193 ? 18.016 12.783 -15.879 1.00 93.88 193 GLN A O 1
ATOM 1547 N N . VAL A 1 194 ? 19.470 11.187 -15.250 1.00 94.44 194 VAL A N 1
ATOM 1548 C CA . VAL A 1 194 ? 18.493 10.092 -15.237 1.00 94.44 194 VAL A CA 1
ATOM 1549 C C . VAL A 1 194 ? 18.223 9.661 -13.804 1.00 94.44 194 VAL A C 1
ATOM 1551 O O . VAL A 1 194 ? 19.126 9.252 -13.084 1.00 94.44 194 VAL A O 1
ATOM 1554 N N . ASN A 1 195 ? 16.951 9.684 -13.405 1.00 94.12 195 ASN A N 1
ATOM 1555 C CA . ASN A 1 195 ? 16.533 9.200 -12.094 1.00 94.12 195 ASN A CA 1
ATOM 1556 C C . ASN A 1 195 ? 15.580 8.004 -12.217 1.00 94.12 195 ASN A C 1
ATOM 1558 O O . ASN A 1 195 ? 14.399 8.160 -12.528 1.00 94.12 195 ASN A O 1
ATOM 1562 N N . PHE A 1 196 ? 16.092 6.811 -11.918 1.00 96.31 196 PHE A N 1
ATOM 1563 C CA . PHE A 1 196 ? 15.290 5.591 -11.825 1.00 96.31 196 PHE A CA 1
ATOM 1564 C C . PHE A 1 196 ? 14.645 5.390 -10.448 1.00 96.31 196 PHE A C 1
ATOM 1566 O O . PHE A 1 196 ? 13.680 4.634 -10.343 1.00 96.31 196 PHE A O 1
ATOM 1573 N N . GLU A 1 197 ? 15.143 6.053 -9.400 1.00 95.50 197 GLU A N 1
ATOM 1574 C CA . GLU A 1 197 ? 14.843 5.730 -8.002 1.00 95.50 197 GLU A CA 1
ATOM 1575 C C . GLU A 1 197 ? 13.342 5.772 -7.702 1.00 95.50 197 GLU A C 1
ATOM 1577 O O . GLU A 1 197 ? 12.792 4.811 -7.157 1.00 95.50 197 GLU A O 1
ATOM 1582 N N . ASP A 1 198 ? 12.666 6.847 -8.109 1.00 95.81 198 ASP A N 1
ATOM 1583 C CA . ASP A 1 198 ? 11.230 7.023 -7.876 1.00 95.81 198 ASP A CA 1
ATOM 1584 C C . ASP A 1 198 ? 10.401 5.975 -8.620 1.00 95.81 198 ASP A C 1
ATOM 1586 O O . ASP A 1 198 ? 9.419 5.453 -8.089 1.00 95.81 198 ASP A O 1
ATOM 1590 N N . THR A 1 199 ? 10.824 5.610 -9.831 1.00 96.56 199 THR A N 1
ATOM 1591 C CA . THR A 1 199 ? 10.110 4.618 -10.638 1.00 96.56 199 THR A CA 1
ATOM 1592 C C . THR A 1 199 ? 10.323 3.213 -10.093 1.00 96.56 199 THR A C 1
ATOM 1594 O O . THR A 1 199 ? 9.350 2.478 -9.958 1.00 96.56 199 THR A O 1
ATOM 1597 N N . CYS A 1 200 ? 11.542 2.846 -9.692 1.00 97.88 200 CYS A N 1
ATOM 1598 C CA . CYS A 1 200 ? 11.800 1.567 -9.031 1.00 97.88 200 CYS A CA 1
ATOM 1599 C C . CYS A 1 200 ? 10.971 1.464 -7.741 1.00 97.88 200 CYS A C 1
ATOM 1601 O O . CYS A 1 200 ? 10.183 0.528 -7.583 1.00 97.88 200 CYS A O 1
ATOM 1603 N N . LYS A 1 201 ? 11.049 2.470 -6.856 1.00 97.81 201 LYS A N 1
ATOM 1604 C CA . LYS A 1 201 ? 10.245 2.527 -5.619 1.00 97.81 201 LYS A CA 1
ATOM 1605 C C . LYS A 1 201 ? 8.740 2.525 -5.882 1.00 97.81 201 LYS A C 1
ATOM 1607 O O . LYS A 1 201 ? 7.992 2.002 -5.059 1.00 97.81 201 LYS A O 1
ATOM 1612 N N . GLY A 1 202 ? 8.295 3.041 -7.026 1.00 98.06 202 GLY A N 1
ATOM 1613 C CA . GLY A 1 202 ? 6.898 3.012 -7.452 1.00 98.06 202 GLY A CA 1
ATOM 1614 C C . GLY A 1 202 ? 6.284 1.610 -7.432 1.00 98.06 202 GLY A C 1
ATOM 1615 O O . GLY A 1 202 ? 5.128 1.475 -7.033 1.00 98.06 202 GLY A O 1
ATOM 1616 N N . PHE A 1 203 ? 7.055 0.559 -7.743 1.00 98.44 203 PHE A N 1
ATOM 1617 C CA . PHE A 1 203 ? 6.600 -0.832 -7.628 1.00 98.44 203 PHE A CA 1
ATOM 1618 C C . PHE A 1 203 ? 6.322 -1.253 -6.176 1.00 98.44 203 PHE A C 1
ATOM 1620 O O . PHE A 1 203 ? 5.366 -1.982 -5.918 1.00 98.44 203 PHE A O 1
ATOM 1627 N N . LEU A 1 204 ? 7.087 -0.753 -5.201 1.00 97.94 204 LEU A N 1
ATOM 1628 C CA . LEU A 1 204 ? 6.826 -1.028 -3.782 1.00 97.94 204 LEU A CA 1
ATOM 1629 C C . LEU A 1 204 ? 5.518 -0.388 -3.307 1.00 97.94 204 LEU A C 1
ATOM 1631 O O . LEU A 1 204 ? 4.800 -0.983 -2.502 1.00 97.94 204 LEU A O 1
ATOM 1635 N N . GLU A 1 205 ? 5.177 0.794 -3.827 1.00 97.75 205 GLU A N 1
ATOM 1636 C CA . GLU A 1 205 ? 3.878 1.411 -3.548 1.00 97.75 205 GLU A CA 1
ATOM 1637 C C . GLU A 1 205 ? 2.733 0.608 -4.181 1.00 97.75 205 GLU A C 1
ATOM 1639 O O . GLU A 1 205 ? 1.737 0.366 -3.505 1.00 97.75 205 GLU A O 1
ATOM 1644 N N . VAL A 1 206 ? 2.896 0.082 -5.405 1.00 97.94 206 VAL A N 1
ATOM 1645 C CA . VAL A 1 206 ? 1.908 -0.843 -6.004 1.00 97.94 206 VAL A CA 1
ATOM 1646 C C . VAL A 1 206 ? 1.739 -2.102 -5.142 1.00 97.94 206 VAL A C 1
ATOM 1648 O O . VAL A 1 206 ? 0.610 -2.511 -4.878 1.00 97.94 206 VAL A O 1
ATOM 1651 N N . ALA A 1 207 ? 2.828 -2.698 -4.641 1.00 98.00 207 ALA A N 1
ATOM 1652 C CA . ALA A 1 207 ? 2.751 -3.855 -3.743 1.00 98.00 207 ALA A CA 1
ATOM 1653 C C . ALA A 1 207 ? 1.979 -3.530 -2.452 1.00 98.00 207 ALA A C 1
ATOM 1655 O O . ALA A 1 207 ? 1.140 -4.310 -2.002 1.00 98.00 207 ALA A O 1
ATOM 1656 N N . LYS A 1 208 ? 2.236 -2.362 -1.860 1.00 97.06 208 LYS A N 1
ATOM 1657 C CA . LYS A 1 208 ? 1.554 -1.880 -0.652 1.00 97.06 208 LYS A CA 1
ATOM 1658 C C . LYS A 1 208 ? 0.063 -1.626 -0.887 1.00 97.06 208 LYS A C 1
ATOM 1660 O O . LYS A 1 208 ? -0.740 -1.998 -0.033 1.00 97.06 208 LYS A O 1
ATOM 1665 N N . GLU A 1 209 ? -0.305 -1.033 -2.019 1.00 96.56 209 GLU A N 1
ATOM 1666 C CA . GLU A 1 209 ? -1.704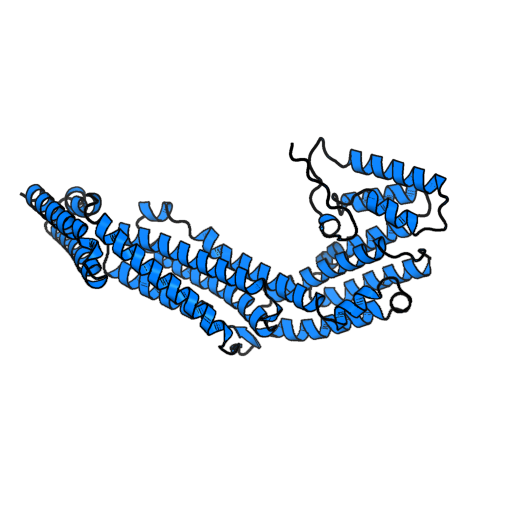 -0.880 -2.441 1.00 96.56 209 GLU A CA 1
ATOM 1667 C C . GLU A 1 209 ? -2.372 -2.250 -2.648 1.00 96.56 209 GLU A C 1
ATOM 1669 O O . GLU A 1 209 ? -3.494 -2.460 -2.190 1.00 96.56 209 GLU A O 1
ATOM 1674 N N . GLY A 1 210 ? -1.664 -3.216 -3.242 1.00 97.31 210 GLY A N 1
ATOM 1675 C CA . GLY A 1 210 ? -2.142 -4.594 -3.382 1.00 97.31 210 GLY A CA 1
ATOM 1676 C C . GLY A 1 210 ? -2.426 -5.259 -2.035 1.00 97.31 210 GLY A C 1
ATOM 1677 O O . GLY A 1 210 ? -3.481 -5.860 -1.855 1.00 97.31 210 GLY A O 1
ATOM 1678 N N . VAL A 1 211 ? -1.557 -5.069 -1.036 1.00 98.12 211 VAL A N 1
ATOM 1679 C CA . VAL A 1 211 ? -1.815 -5.551 0.333 1.00 98.12 211 VAL A CA 1
ATOM 1680 C C . VAL A 1 211 ? -3.082 -4.921 0.924 1.00 98.12 211 VAL A C 1
ATOM 1682 O O . VAL A 1 211 ? -3.868 -5.622 1.557 1.00 98.12 211 VAL A O 1
ATOM 1685 N N . GLN A 1 212 ? -3.318 -3.624 0.706 1.00 96.62 212 GLN A N 1
ATOM 1686 C CA . GLN A 1 212 ? -4.554 -2.968 1.155 1.00 96.62 212 GLN A CA 1
ATOM 1687 C C . GLN A 1 212 ? -5.796 -3.557 0.476 1.00 96.62 212 GLN A C 1
ATOM 1689 O O . GLN A 1 212 ? -6.828 -3.713 1.127 1.00 96.62 212 GLN A O 1
ATOM 1694 N N . GLN A 1 213 ? -5.701 -3.925 -0.803 1.00 96.25 213 GLN A N 1
ATOM 1695 C CA . GLN A 1 213 ? -6.796 -4.599 -1.500 1.00 96.25 213 GLN A CA 1
ATOM 1696 C C . GLN A 1 213 ? -7.077 -6.001 -0.945 1.00 96.25 213 GLN A C 1
ATOM 1698 O O . GLN A 1 213 ? -8.242 -6.380 -0.863 1.00 96.25 213 GLN A O 1
ATOM 1703 N N . ILE A 1 214 ? -6.053 -6.745 -0.506 1.00 97.00 214 ILE A N 1
ATOM 1704 C CA . ILE A 1 214 ? -6.243 -8.052 0.151 1.00 97.00 214 ILE A CA 1
ATOM 1705 C C . ILE A 1 214 ? -7.032 -7.877 1.455 1.00 97.00 214 ILE A C 1
ATOM 1707 O O . ILE A 1 214 ? -8.004 -8.591 1.690 1.00 97.00 214 ILE A O 1
ATOM 1711 N N . VAL A 1 215 ? -6.666 -6.888 2.279 1.00 97.44 215 VAL A N 1
ATOM 1712 C CA . VAL A 1 215 ? -7.416 -6.563 3.509 1.00 97.44 215 VAL A CA 1
ATOM 1713 C C . VAL A 1 215 ? -8.860 -6.201 3.176 1.00 97.44 215 VAL A C 1
ATOM 1715 O O . VAL A 1 215 ? -9.786 -6.736 3.780 1.00 97.44 215 VAL A O 1
ATOM 1718 N N . LYS A 1 216 ? -9.067 -5.346 2.169 1.00 95.12 216 LYS A N 1
ATOM 1719 C CA . LYS A 1 216 ? -10.407 -4.962 1.725 1.00 95.12 216 LYS A CA 1
ATOM 1720 C C . LYS A 1 216 ? -11.224 -6.170 1.267 1.00 95.12 216 LYS A C 1
ATOM 1722 O O . LYS A 1 216 ? -12.388 -6.252 1.622 1.00 95.12 216 LYS A O 1
ATOM 1727 N N . MET A 1 217 ? -10.638 -7.112 0.530 1.00 94.38 217 MET A N 1
ATOM 1728 C CA . MET A 1 217 ? -11.327 -8.333 0.099 1.00 94.38 217 MET A CA 1
ATOM 1729 C C . MET A 1 217 ? -11.869 -9.130 1.296 1.00 94.38 217 MET A C 1
ATOM 1731 O O . MET A 1 217 ? -13.027 -9.533 1.272 1.00 94.38 217 MET A O 1
ATOM 1735 N N . ILE A 1 218 ? -11.080 -9.274 2.365 1.00 95.12 218 ILE A N 1
ATOM 1736 C CA . ILE A 1 218 ? -11.509 -9.959 3.596 1.00 95.12 218 ILE A CA 1
ATOM 1737 C C . ILE A 1 218 ? -12.596 -9.174 4.330 1.00 95.12 218 ILE A C 1
ATOM 1739 O O . ILE A 1 218 ? -13.582 -9.748 4.769 1.00 95.12 218 ILE A O 1
ATOM 1743 N N . PHE A 1 219 ? -12.453 -7.856 4.457 1.00 95.50 219 PHE A N 1
ATOM 1744 C CA . PHE A 1 219 ? -13.448 -7.022 5.145 1.00 95.50 219 PHE A CA 1
ATOM 1745 C C . PHE A 1 219 ? -14.753 -6.882 4.349 1.00 95.50 219 PHE A C 1
ATOM 1747 O O . PHE A 1 219 ? -15.791 -6.534 4.912 1.00 95.50 219 PHE A O 1
ATOM 1754 N N . GLU A 1 220 ? -14.711 -7.144 3.044 1.00 93.56 220 GLU A N 1
ATOM 1755 C CA . GLU A 1 220 ? -15.880 -7.175 2.174 1.00 93.56 220 GLU A CA 1
ATOM 1756 C C . GLU A 1 220 ? -16.573 -8.544 2.139 1.00 93.56 220 GLU A C 1
ATOM 1758 O O . GLU A 1 220 ? -17.714 -8.605 1.664 1.00 93.56 220 GLU A O 1
ATOM 1763 N N . ASP A 1 221 ? -15.935 -9.593 2.675 1.00 93.56 221 ASP A N 1
ATOM 1764 C CA . ASP A 1 221 ? -16.501 -10.936 2.796 1.00 93.56 221 ASP A CA 1
ATOM 1765 C C . ASP A 1 221 ? -17.810 -10.913 3.609 1.00 93.56 221 ASP A C 1
ATOM 1767 O O . ASP A 1 221 ? -17.861 -10.305 4.687 1.00 93.56 221 ASP A O 1
ATOM 1771 N N . PRO A 1 222 ? -18.886 -11.570 3.131 1.00 94.44 222 PRO A N 1
ATOM 1772 C CA . PRO A 1 222 ? -20.161 -11.596 3.838 1.00 94.44 222 PRO A CA 1
ATOM 1773 C C . PRO A 1 222 ? -20.067 -12.135 5.269 1.00 94.44 222 PRO A C 1
ATOM 1775 O O . PRO A 1 222 ? -20.713 -11.582 6.155 1.00 94.44 222 PRO A O 1
ATOM 1778 N N . GLY A 1 223 ? -19.245 -13.160 5.521 1.00 94.62 223 GLY A N 1
ATOM 1779 C CA . GLY A 1 223 ? -19.084 -13.738 6.856 1.00 94.62 223 GLY A CA 1
ATOM 1780 C C . GLY A 1 223 ? -18.455 -12.751 7.838 1.00 94.62 223 GLY A C 1
ATOM 1781 O O . GLY A 1 223 ? -18.935 -12.597 8.963 1.00 94.62 223 GLY A O 1
ATOM 1782 N N . VAL A 1 224 ? -17.435 -12.016 7.393 1.00 97.00 224 VAL A N 1
ATOM 1783 C CA . VAL A 1 224 ? -16.778 -10.972 8.196 1.00 97.00 224 VAL A CA 1
ATOM 1784 C C . VAL A 1 224 ? -17.711 -9.777 8.427 1.00 97.00 224 VAL A C 1
ATOM 1786 O O . VAL A 1 224 ? -17.853 -9.303 9.558 1.00 97.00 224 VAL A O 1
ATOM 1789 N N . LYS A 1 225 ? -18.417 -9.316 7.389 1.00 96.94 225 LYS A N 1
ATOM 1790 C CA . LYS A 1 225 ? -19.398 -8.224 7.514 1.00 96.94 225 LYS A CA 1
ATOM 1791 C C . LYS A 1 225 ? -20.534 -8.552 8.471 1.00 96.94 225 LYS A C 1
ATOM 1793 O O . LYS A 1 225 ? -20.914 -7.696 9.272 1.00 96.94 225 LYS A O 1
ATOM 1798 N N . ASP A 1 226 ? -21.057 -9.772 8.407 1.00 96.69 226 ASP A N 1
ATOM 1799 C CA . ASP A 1 226 ? -22.132 -10.228 9.287 1.00 96.69 226 ASP A CA 1
ATOM 1800 C C . ASP A 1 226 ? -21.705 -10.205 10.761 1.00 96.69 226 ASP A C 1
ATOM 1802 O O . ASP A 1 226 ? -22.528 -9.917 11.635 1.00 96.69 226 ASP A O 1
ATOM 1806 N N . LEU A 1 227 ? -20.425 -10.458 11.054 1.00 97.62 227 LEU A N 1
ATOM 1807 C CA . LEU A 1 227 ? -19.865 -10.300 12.398 1.00 97.62 227 LEU A CA 1
ATOM 1808 C C . LEU A 1 227 ? -19.763 -8.823 12.793 1.00 97.62 227 LEU A C 1
ATOM 1810 O O . LEU A 1 227 ? -20.200 -8.461 13.886 1.00 97.62 227 LEU A O 1
ATOM 1814 N N . PHE A 1 228 ? -19.263 -7.952 11.912 1.00 97.00 228 PHE A N 1
ATOM 1815 C CA . PHE A 1 228 ? -19.138 -6.522 12.215 1.00 97.00 228 PHE A CA 1
ATOM 1816 C C . PHE A 1 228 ? -20.475 -5.851 12.522 1.00 97.00 228 PHE A C 1
ATOM 1818 O O . PHE A 1 228 ? -20.575 -5.122 13.507 1.00 97.00 228 PHE A O 1
ATOM 1825 N N . VAL A 1 229 ? -21.531 -6.161 11.764 1.00 95.94 229 VAL A N 1
ATOM 1826 C CA . VAL A 1 229 ? -22.870 -5.599 12.012 1.00 95.94 229 VAL A CA 1
ATOM 1827 C C . VAL A 1 229 ? -23.389 -5.955 13.412 1.00 95.94 229 VAL A C 1
ATOM 1829 O O . VAL A 1 229 ? -24.180 -5.200 13.979 1.00 95.94 229 VAL A O 1
ATOM 1832 N N . LYS A 1 230 ? -22.934 -7.070 14.000 1.00 96.81 230 LYS A N 1
ATOM 1833 C CA . LYS A 1 230 ? -23.326 -7.533 15.340 1.00 96.81 230 LYS A CA 1
ATOM 1834 C C . LYS A 1 230 ? -22.518 -6.911 16.483 1.00 96.81 230 LYS A C 1
ATOM 1836 O O . LYS A 1 230 ? -22.855 -7.162 17.644 1.00 96.81 230 LYS A O 1
ATOM 1841 N N . LEU A 1 231 ? -21.488 -6.110 16.200 1.00 97.19 231 LEU A N 1
ATOM 1842 C CA . LEU A 1 231 ? -20.742 -5.383 17.231 1.00 97.19 231 LEU A CA 1
ATOM 1843 C C . LEU A 1 231 ? -21.684 -4.503 18.064 1.00 97.19 231 LEU A C 1
ATOM 1845 O O . LEU A 1 231 ? -22.605 -3.877 17.537 1.00 97.19 231 LEU A O 1
ATOM 1849 N N . TYR A 1 232 ? -21.464 -4.475 19.381 1.00 96.25 232 TYR A N 1
ATOM 1850 C CA . TYR A 1 232 ? -22.310 -3.767 20.357 1.00 96.25 232 TYR A CA 1
ATOM 1851 C C . TYR A 1 232 ? -23.775 -4.244 20.424 1.00 96.25 232 TYR A C 1
ATOM 1853 O O . TYR A 1 232 ? -24.636 -3.560 20.983 1.00 96.25 232 TYR A O 1
ATOM 1861 N N . GLN A 1 233 ? -24.068 -5.439 19.896 1.00 95.19 233 GLN A N 1
ATOM 1862 C CA . GLN A 1 233 ? -25.359 -6.120 20.036 1.00 95.19 233 GLN A CA 1
ATOM 1863 C C . GLN A 1 233 ? -25.280 -7.298 21.022 1.00 95.19 233 GLN A C 1
ATOM 1865 O O . GLN A 1 233 ? -24.253 -7.554 21.648 1.00 95.19 233 GLN A O 1
ATOM 1870 N N . LYS A 1 234 ? -26.384 -8.044 21.165 1.00 95.19 234 LYS A N 1
ATOM 1871 C CA . LYS A 1 234 ? -26.502 -9.159 22.117 1.00 95.19 234 LYS A CA 1
ATOM 1872 C C . LYS A 1 234 ? -25.461 -10.263 21.886 1.00 95.19 234 LYS A C 1
ATOM 1874 O O . LYS A 1 234 ? -24.891 -10.756 22.854 1.00 95.19 234 LYS A O 1
ATOM 1879 N N . ASP A 1 235 ? -25.205 -10.627 20.630 1.00 95.44 235 ASP A N 1
ATOM 1880 C CA . ASP A 1 235 ? -24.221 -11.663 20.280 1.00 95.44 235 ASP A CA 1
ATOM 1881 C C . ASP A 1 235 ? -22.794 -11.224 20.639 1.00 95.44 235 ASP A C 1
ATOM 1883 O O . ASP A 1 235 ? -22.003 -12.022 21.139 1.00 95.44 235 ASP A O 1
ATOM 1887 N N . TRP A 1 236 ? -22.480 -9.940 20.429 1.00 97.69 236 TRP A N 1
ATOM 1888 C CA . TRP A 1 236 ? -21.203 -9.347 20.824 1.00 97.69 236 TRP A CA 1
ATOM 1889 C C . TRP A 1 236 ? -21.043 -9.319 22.341 1.00 97.69 236 TRP A C 1
ATOM 1891 O O . TRP A 1 236 ? -20.012 -9.744 22.852 1.00 97.69 236 TRP A O 1
ATOM 1901 N N . LEU A 1 237 ? -22.086 -8.910 23.069 1.00 96.25 237 LEU A N 1
ATOM 1902 C CA . LEU A 1 237 ? -22.068 -8.905 24.531 1.00 96.25 237 LEU A CA 1
ATOM 1903 C C . LEU A 1 237 ? -21.829 -10.315 25.100 1.00 96.25 237 LEU A C 1
ATOM 1905 O O . LEU A 1 237 ? -21.133 -10.471 26.099 1.00 96.25 237 LEU A O 1
ATOM 1909 N N . GLY A 1 238 ? -22.350 -11.343 24.422 1.00 94.62 238 GLY A N 1
ATOM 1910 C CA . GLY A 1 238 ? -22.103 -12.752 24.735 1.00 94.62 238 GLY A CA 1
ATOM 1911 C C . GLY A 1 238 ? -20.695 -13.268 24.400 1.00 94.62 238 GLY A C 1
ATOM 1912 O O . GLY A 1 238 ? -20.428 -14.433 24.671 1.00 94.62 238 GLY A O 1
ATOM 1913 N N . GLY A 1 239 ? -19.812 -12.449 23.815 1.00 92.69 239 GLY A N 1
ATOM 1914 C CA . GLY A 1 239 ? -18.426 -12.797 23.461 1.00 92.69 239 GLY A CA 1
ATOM 1915 C C . GLY A 1 239 ? -18.244 -13.468 22.095 1.00 92.69 239 GLY A C 1
ATOM 1916 O O . GLY A 1 239 ? -17.125 -13.561 21.603 1.00 92.69 239 GLY A O 1
ATOM 1917 N N . LEU A 1 240 ? -19.334 -13.865 21.434 1.00 94.75 240 LEU A N 1
ATOM 1918 C CA . LEU A 1 240 ? -19.282 -14.685 20.219 1.00 94.75 240 LEU A CA 1
ATOM 1919 C C . LEU A 1 240 ? -18.680 -13.946 19.018 1.00 94.75 240 LEU A C 1
ATOM 1921 O O . LEU A 1 240 ? -17.995 -14.545 18.196 1.00 94.75 240 LEU A O 1
ATOM 1925 N N . VAL A 1 241 ? -18.945 -12.643 18.892 1.00 97.75 241 VAL A N 1
ATOM 1926 C CA . VAL A 1 241 ? -18.561 -11.877 17.695 1.00 97.75 241 VAL A CA 1
ATOM 1927 C C . VAL A 1 241 ? -17.042 -11.781 17.552 1.00 97.75 241 VAL A C 1
ATOM 1929 O O . VAL A 1 241 ? -16.515 -12.096 16.489 1.00 97.75 241 VAL A O 1
ATOM 1932 N N . THR A 1 242 ? -16.338 -11.386 18.612 1.00 97.69 242 THR A N 1
ATOM 1933 C CA . THR A 1 242 ? -14.878 -11.214 18.594 1.00 97.69 242 THR A CA 1
ATOM 1934 C C . THR A 1 242 ? -14.157 -12.548 18.435 1.00 97.69 242 THR A C 1
ATOM 1936 O O . THR A 1 242 ? -13.216 -12.637 17.651 1.00 97.69 242 THR A O 1
ATOM 1939 N N . GLU A 1 243 ? -14.628 -13.598 19.117 1.00 96.56 243 GLU A N 1
ATOM 1940 C CA . GLU A 1 243 ? -14.065 -14.952 19.022 1.00 96.56 243 GLU A CA 1
ATOM 1941 C C . GLU A 1 243 ? -14.191 -15.525 17.605 1.00 96.56 243 GLU A C 1
ATOM 1943 O O . GLU A 1 243 ? -13.214 -16.022 17.042 1.00 96.56 243 GLU A O 1
ATOM 1948 N N . TYR A 1 244 ? -15.368 -15.404 16.984 1.00 98.00 244 TYR A N 1
ATOM 1949 C CA . TYR A 1 244 ? -15.550 -15.843 15.600 1.00 98.00 244 TYR A CA 1
ATOM 1950 C C . TYR A 1 244 ? -14.782 -14.979 14.605 1.00 98.00 244 TYR A C 1
ATOM 1952 O O . TYR A 1 244 ? -14.298 -15.505 13.602 1.00 98.00 244 TYR A O 1
ATOM 1960 N N . LEU A 1 245 ? -14.621 -13.682 14.877 1.00 98.19 245 LEU A N 1
ATOM 1961 C CA . LEU A 1 245 ? -13.836 -12.798 14.021 1.00 98.19 245 LEU A CA 1
ATOM 1962 C C . LEU A 1 245 ? -12.366 -13.226 13.982 1.00 98.19 245 LEU A C 1
ATOM 1964 O O . LEU A 1 245 ? -11.818 -13.395 12.895 1.00 98.19 245 LEU A O 1
ATOM 1968 N N . VAL A 1 246 ? -11.735 -13.451 15.141 1.00 98.06 246 VAL A N 1
ATOM 1969 C CA . VAL A 1 246 ? -10.324 -13.875 15.183 1.00 98.06 246 VAL A CA 1
ATOM 1970 C C . VAL A 1 246 ? -10.129 -15.288 14.634 1.00 98.06 246 VAL A C 1
ATOM 1972 O O . VAL A 1 246 ? -9.123 -15.539 13.975 1.00 98.06 246 VAL A O 1
ATOM 1975 N N . ALA A 1 247 ? -11.101 -16.191 14.814 1.00 97.50 247 ALA A N 1
ATOM 1976 C CA . ALA A 1 247 ? -11.076 -17.507 14.175 1.00 97.50 247 ALA A CA 1
ATOM 1977 C C . ALA A 1 247 ? -11.119 -17.388 12.640 1.00 97.50 247 ALA A C 1
ATOM 1979 O O . ALA A 1 247 ? -10.273 -17.957 11.956 1.00 97.50 247 ALA A O 1
ATOM 1980 N N . THR A 1 248 ? -12.032 -16.563 12.116 1.00 97.19 248 THR A N 1
ATOM 1981 C CA . THR A 1 248 ? -12.158 -16.298 10.673 1.00 97.19 248 THR A CA 1
ATOM 1982 C C . THR A 1 248 ? -10.884 -15.664 10.113 1.00 97.19 248 THR A C 1
ATOM 1984 O O . THR A 1 248 ? -10.399 -16.057 9.055 1.00 97.19 248 THR A O 1
ATOM 1987 N N . TYR A 1 249 ? -10.288 -14.705 10.830 1.00 98.00 249 TYR A N 1
ATOM 1988 C CA . TYR A 1 249 ? -8.982 -14.160 10.460 1.00 98.00 249 TYR A CA 1
ATOM 1989 C C . TYR A 1 249 ? -7.888 -15.224 10.477 1.00 98.00 249 TYR A C 1
ATOM 1991 O O . TYR A 1 249 ? -7.050 -15.214 9.584 1.00 98.00 249 TYR A O 1
ATOM 1999 N N . GLY A 1 250 ? -7.892 -16.138 11.448 1.00 97.62 250 GLY A N 1
ATOM 2000 C CA . GLY A 1 250 ? -6.950 -17.254 11.512 1.00 97.62 250 GLY A CA 1
ATOM 2001 C C . GLY A 1 250 ? -6.964 -18.107 10.243 1.00 97.62 250 GLY A C 1
ATOM 2002 O O . GLY A 1 250 ? -5.894 -18.390 9.699 1.00 97.62 250 GLY A O 1
ATOM 2003 N N . ASP A 1 251 ? -8.154 -18.425 9.729 1.00 96.75 251 ASP A N 1
ATOM 2004 C CA . ASP A 1 251 ? -8.319 -19.182 8.483 1.00 96.75 251 ASP A CA 1
ATOM 2005 C C . ASP A 1 251 ? -7.711 -18.426 7.288 1.00 96.75 251 ASP A C 1
ATOM 2007 O O . ASP A 1 251 ? -6.839 -18.952 6.592 1.00 96.75 251 ASP A O 1
ATOM 2011 N N . TYR A 1 252 ? -8.065 -17.146 7.109 1.00 97.00 252 TYR A N 1
ATOM 2012 C CA . TYR A 1 252 ? -7.486 -16.310 6.048 1.00 97.00 252 TYR A CA 1
ATOM 2013 C C . TYR A 1 252 ? -5.969 -16.126 6.191 1.00 97.00 252 TYR A C 1
ATOM 2015 O O . TYR A 1 252 ? -5.232 -16.142 5.202 1.00 97.00 252 TYR A O 1
ATOM 2023 N N . PHE A 1 253 ? -5.479 -15.920 7.414 1.00 97.81 253 PHE A N 1
ATOM 2024 C CA . PHE A 1 253 ? -4.061 -15.683 7.680 1.00 97.81 253 PHE A CA 1
ATOM 2025 C C . PHE A 1 253 ? -3.240 -16.932 7.368 1.00 97.81 253 PHE A C 1
ATOM 2027 O O . PHE A 1 253 ? -2.112 -16.787 6.898 1.00 97.81 253 PHE A O 1
ATOM 2034 N N . GLY A 1 254 ? -3.797 -18.129 7.575 1.00 96.06 254 GLY A N 1
ATOM 2035 C CA . GLY A 1 254 ? -3.178 -19.396 7.188 1.00 96.06 254 GLY A CA 1
ATOM 2036 C C . GLY A 1 254 ? -2.832 -19.436 5.700 1.00 96.06 254 GLY A C 1
ATOM 2037 O O . GLY A 1 254 ? -1.665 -19.619 5.347 1.00 96.06 254 GLY A O 1
ATOM 2038 N N . ASP A 1 255 ? -3.816 -19.174 4.840 1.00 94.94 255 ASP A N 1
ATOM 2039 C CA . ASP A 1 255 ? -3.637 -19.189 3.384 1.00 94.94 255 ASP A CA 1
ATOM 2040 C C . ASP A 1 255 ? -2.733 -18.046 2.904 1.00 94.94 255 ASP A C 1
ATOM 2042 O O . ASP A 1 255 ? -1.755 -18.255 2.181 1.00 94.94 255 ASP A O 1
ATOM 2046 N N . ILE A 1 256 ? -2.995 -16.820 3.366 1.00 97.62 256 ILE A N 1
ATOM 2047 C CA . ILE A 1 256 ? -2.249 -15.632 2.928 1.00 97.62 256 ILE A CA 1
ATOM 2048 C C . ILE A 1 256 ? -0.781 -15.710 3.358 1.00 97.62 256 ILE A C 1
ATOM 2050 O O . ILE A 1 256 ? 0.098 -15.263 2.617 1.00 97.62 256 ILE A O 1
ATOM 2054 N N . LYS A 1 257 ? -0.479 -16.315 4.513 1.00 97.56 257 LYS A N 1
ATOM 2055 C CA . LYS A 1 257 ? 0.902 -16.562 4.952 1.00 97.56 257 LYS A CA 1
ATOM 2056 C C . LYS A 1 257 ? 1.644 -17.506 4.011 1.00 97.56 257 LYS A C 1
ATOM 2058 O O . LYS A 1 257 ? 2.851 -17.344 3.828 1.00 97.56 257 LYS A O 1
ATOM 2063 N N . ILE A 1 258 ? 0.954 -18.474 3.408 1.00 97.44 258 ILE A N 1
ATOM 2064 C CA . I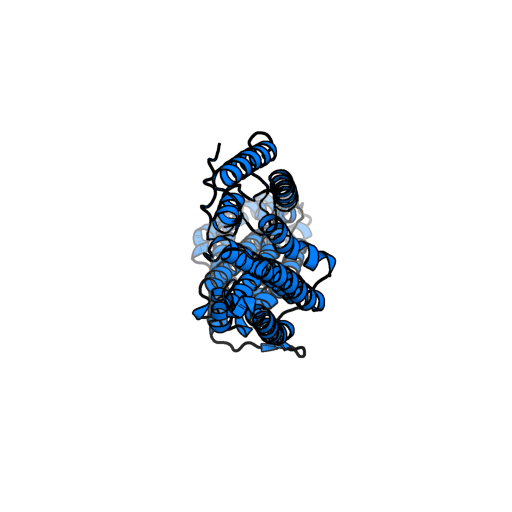LE A 1 258 ? 1.537 -19.353 2.389 1.00 97.44 258 ILE A CA 1
ATOM 2065 C C . ILE A 1 258 ? 1.773 -18.545 1.110 1.00 97.44 258 ILE A C 1
ATOM 2067 O O . ILE A 1 258 ? 2.888 -18.551 0.592 1.00 97.44 258 ILE A O 1
ATOM 2071 N N . PHE A 1 259 ? 0.780 -17.774 0.660 1.00 98.06 259 PHE A N 1
ATOM 2072 C CA . PHE A 1 259 ? 0.809 -17.098 -0.640 1.00 98.06 259 PHE A CA 1
ATOM 2073 C C . PHE A 1 259 ? 1.720 -15.868 -0.710 1.00 98.06 259 PHE A C 1
ATOM 2075 O O . PHE A 1 259 ? 2.350 -15.652 -1.745 1.00 98.06 259 PHE A O 1
ATOM 2082 N N . LEU A 1 260 ? 1.805 -15.056 0.346 1.00 97.94 260 LEU A N 1
ATOM 2083 C CA . LEU A 1 260 ? 2.588 -13.816 0.369 1.00 97.94 260 LEU A CA 1
ATOM 2084 C C . LEU A 1 260 ? 3.997 -14.010 0.916 1.00 97.94 260 LEU A C 1
ATOM 2086 O O . LEU A 1 260 ? 4.232 -14.807 1.824 1.00 97.94 260 LEU A O 1
ATOM 2090 N N . GLU A 1 261 ? 4.920 -13.177 0.445 1.00 96.44 261 GLU A N 1
ATOM 2091 C CA . GLU A 1 261 ? 6.206 -12.991 1.113 1.00 96.44 261 GLU A CA 1
ATOM 2092 C C . GLU A 1 261 ? 6.035 -12.489 2.555 1.00 96.44 261 GLU A C 1
ATOM 2094 O O . GLU A 1 261 ? 5.183 -11.642 2.838 1.00 96.44 261 GLU A O 1
ATOM 2099 N N . GLU A 1 262 ? 6.890 -12.961 3.470 1.00 95.56 262 GLU A N 1
ATOM 2100 C CA . GLU A 1 262 ? 6.787 -12.718 4.923 1.00 95.56 262 GLU A CA 1
ATOM 2101 C C . GLU A 1 262 ? 6.666 -11.223 5.269 1.00 95.56 262 GLU A C 1
ATOM 2103 O O . GLU A 1 262 ? 5.899 -10.818 6.146 1.00 95.56 262 GLU A O 1
ATOM 2108 N N . ARG A 1 263 ? 7.395 -10.364 4.548 1.00 94.69 263 ARG A N 1
ATOM 2109 C CA . ARG A 1 263 ? 7.333 -8.909 4.740 1.00 94.69 263 ARG A CA 1
ATOM 2110 C C . ARG A 1 263 ? 5.952 -8.341 4.403 1.00 94.69 263 ARG A C 1
ATOM 2112 O O . ARG A 1 263 ? 5.443 -7.504 5.152 1.00 94.69 263 ARG A O 1
ATOM 2119 N N . SER A 1 264 ? 5.365 -8.781 3.292 1.00 97.62 264 SER A N 1
ATOM 2120 C CA . SER A 1 264 ? 4.027 -8.371 2.860 1.00 97.62 264 SER A CA 1
ATOM 2121 C C . SER A 1 264 ? 2.959 -8.945 3.785 1.00 97.62 264 SER A C 1
ATOM 2123 O O . SER A 1 264 ? 2.049 -8.214 4.169 1.00 97.62 264 SER A O 1
ATOM 2125 N N . PHE A 1 265 ? 3.120 -10.195 4.232 1.00 98.31 265 PHE A N 1
ATOM 2126 C CA . PHE A 1 265 ? 2.236 -10.827 5.210 1.00 98.31 265 PHE A CA 1
ATOM 2127 C C . PHE A 1 265 ? 2.189 -10.050 6.536 1.00 98.31 265 PHE A C 1
ATOM 2129 O O . PHE A 1 265 ? 1.112 -9.700 7.011 1.00 98.31 265 PHE A O 1
ATOM 2136 N N . ARG A 1 266 ? 3.337 -9.653 7.101 1.00 97.69 266 ARG A N 1
ATOM 2137 C CA . ARG A 1 266 ? 3.350 -8.820 8.323 1.00 97.69 266 ARG A CA 1
ATOM 2138 C C . ARG A 1 266 ? 2.641 -7.483 8.133 1.00 97.69 266 ARG A C 1
ATOM 2140 O O . ARG A 1 266 ? 1.975 -7.006 9.051 1.00 97.69 266 ARG A O 1
ATOM 2147 N N . ARG A 1 267 ? 2.791 -6.854 6.961 1.00 97.81 267 ARG A N 1
ATOM 2148 C CA . ARG A 1 267 ? 2.098 -5.593 6.664 1.00 97.81 267 ARG A CA 1
ATOM 2149 C C . ARG A 1 267 ? 0.592 -5.800 6.506 1.00 97.81 267 ARG A C 1
ATOM 2151 O O . ARG A 1 267 ? -0.169 -4.962 6.978 1.00 97.81 267 ARG A O 1
ATOM 2158 N N . PHE A 1 268 ? 0.188 -6.901 5.881 1.00 98.56 268 PHE A N 1
ATOM 2159 C CA . PHE A 1 268 ? -1.201 -7.331 5.762 1.00 98.56 268 PHE A CA 1
ATOM 2160 C C . PHE A 1 268 ? -1.855 -7.503 7.142 1.00 98.56 268 PHE A C 1
ATOM 2162 O O . PHE A 1 268 ? -2.891 -6.894 7.405 1.00 98.56 268 PHE A O 1
ATOM 2169 N N . VAL A 1 269 ? -1.209 -8.239 8.052 1.00 98.62 269 VAL A N 1
ATOM 2170 C CA . VAL A 1 269 ? -1.724 -8.462 9.411 1.00 98.62 269 VAL A CA 1
ATOM 2171 C C . VAL A 1 269 ? -1.828 -7.152 10.198 1.00 98.62 269 VAL A C 1
ATOM 2173 O O . VAL A 1 269 ? -2.828 -6.911 10.871 1.00 98.62 269 VAL A O 1
ATOM 2176 N N . GLU A 1 270 ? -0.830 -6.268 10.084 1.00 98.25 270 GLU A N 1
ATOM 2177 C CA . GLU A 1 270 ? -0.896 -4.942 10.710 1.00 98.25 270 GLU A CA 1
ATOM 2178 C C . GLU A 1 270 ? -2.094 -4.131 10.205 1.00 98.25 270 GLU A C 1
ATOM 2180 O O . GLU A 1 270 ? -2.801 -3.541 11.016 1.00 98.25 270 GLU A O 1
ATOM 2185 N N . LEU A 1 271 ? -2.342 -4.117 8.895 1.00 98.19 271 LEU A N 1
ATOM 2186 C CA . LEU A 1 271 ? -3.486 -3.411 8.320 1.00 98.19 271 LEU A CA 1
ATOM 2187 C C . LEU A 1 271 ? -4.826 -4.029 8.750 1.00 98.19 271 LEU A C 1
ATOM 2189 O O . LEU A 1 271 ? -5.749 -3.284 9.055 1.00 98.19 271 LEU A O 1
ATOM 2193 N N . CYS A 1 272 ? -4.925 -5.356 8.870 1.00 98.50 272 CYS A N 1
ATOM 2194 C CA . CYS A 1 272 ? -6.129 -5.998 9.413 1.00 98.50 272 CYS A CA 1
ATOM 2195 C C . CYS A 1 272 ? -6.430 -5.539 10.846 1.00 98.50 272 CYS A C 1
ATOM 2197 O O . CYS A 1 272 ? -7.584 -5.261 11.171 1.00 98.50 272 CYS A O 1
ATOM 2199 N N . LEU A 1 273 ? -5.408 -5.420 11.703 1.00 98.62 273 LEU A N 1
ATOM 2200 C CA . LEU A 1 273 ? -5.578 -4.894 13.060 1.00 98.62 273 LEU A CA 1
ATOM 2201 C C . LEU A 1 273 ? -6.002 -3.420 13.040 1.00 98.62 273 LEU A C 1
ATOM 2203 O O . LEU A 1 273 ? -6.951 -3.043 13.724 1.00 98.62 273 LEU A O 1
ATOM 2207 N N . GLU A 1 274 ? -5.317 -2.594 12.245 1.00 98.06 274 GLU A N 1
ATOM 2208 C CA . GLU A 1 274 ? -5.642 -1.173 12.080 1.00 98.06 274 GLU A CA 1
ATOM 2209 C C . GLU A 1 274 ? -7.108 -0.975 11.652 1.00 98.06 274 GLU A C 1
ATOM 2211 O O . GLU A 1 274 ? -7.817 -0.157 12.238 1.00 98.06 274 GLU A O 1
ATOM 2216 N N . ASP A 1 275 ? -7.576 -1.745 10.672 1.00 98.19 275 ASP A N 1
ATOM 2217 C CA . ASP A 1 275 ? -8.930 -1.647 10.122 1.00 98.19 275 ASP A CA 1
ATOM 2218 C C . ASP A 1 275 ? -9.974 -2.208 11.092 1.00 98.19 275 ASP A C 1
ATOM 2220 O O . ASP A 1 275 ? -11.034 -1.607 11.265 1.00 98.19 275 ASP A O 1
ATOM 2224 N N . THR A 1 276 ? -9.652 -3.290 11.808 1.00 98.56 276 THR A N 1
ATOM 2225 C CA . THR A 1 276 ? -10.518 -3.835 12.866 1.00 98.56 276 THR A CA 1
ATOM 2226 C C . THR A 1 276 ? -10.752 -2.795 13.960 1.00 98.56 276 THR A C 1
ATOM 2228 O O . THR A 1 276 ? -11.892 -2.552 14.346 1.00 98.56 276 THR A O 1
ATOM 2231 N N . VAL A 1 277 ? -9.696 -2.116 14.419 1.00 98.50 277 VAL A N 1
ATOM 2232 C CA . VAL A 1 277 ? -9.804 -1.057 15.436 1.00 98.50 277 VAL A CA 1
ATOM 2233 C C . VAL A 1 277 ? -10.686 0.093 14.943 1.00 98.50 277 VAL A C 1
ATOM 2235 O O . VAL A 1 277 ? -11.542 0.567 15.690 1.00 98.50 277 VAL A O 1
ATOM 2238 N N . VAL A 1 278 ? -10.533 0.514 13.683 1.00 98.00 278 VAL A N 1
ATOM 2239 C CA . VAL A 1 278 ? -11.400 1.540 13.075 1.00 98.00 278 VAL A CA 1
ATOM 2240 C C . VAL A 1 278 ? -12.862 1.094 13.075 1.00 98.00 278 VAL A C 1
ATOM 2242 O O . VAL A 1 278 ? -13.724 1.866 13.491 1.00 98.00 278 VAL A O 1
ATOM 2245 N N . VAL A 1 279 ? -13.146 -0.145 12.662 1.00 97.88 279 VAL A N 1
ATOM 2246 C CA . VAL A 1 279 ? -14.509 -0.697 12.614 1.00 97.88 279 VAL A CA 1
ATOM 2247 C C . VAL A 1 279 ? -15.144 -0.751 14.005 1.00 97.88 279 VAL A C 1
ATOM 2249 O O . VAL A 1 279 ? -16.298 -0.347 14.148 1.00 97.88 279 VAL A O 1
ATOM 2252 N N . TYR A 1 280 ? -14.404 -1.181 15.031 1.00 98.38 280 TYR A N 1
ATOM 2253 C CA . TYR A 1 280 ? -14.890 -1.199 16.416 1.00 98.38 280 TYR A CA 1
ATOM 2254 C C . TYR A 1 280 ? -15.260 0.205 16.900 1.00 98.38 280 TYR A C 1
ATOM 2256 O O . TYR A 1 280 ? -16.363 0.416 17.402 1.00 98.38 280 TYR A O 1
ATOM 2264 N N . VAL A 1 281 ? -14.382 1.191 16.699 1.00 98.25 281 VAL A N 1
ATOM 2265 C CA . VAL A 1 281 ? -14.673 2.573 17.112 1.00 98.25 281 VAL A CA 1
ATOM 2266 C C . VAL A 1 281 ? -15.859 3.149 16.330 1.00 98.25 281 VAL A C 1
ATOM 2268 O O . VAL A 1 281 ? -16.720 3.795 16.924 1.00 98.25 281 VAL A O 1
ATOM 2271 N N . ASP A 1 282 ? -15.966 2.883 15.028 1.00 97.12 282 ASP A N 1
ATOM 2272 C CA . ASP A 1 282 ? -17.095 3.352 14.213 1.00 97.12 282 ASP A CA 1
ATOM 2273 C C . ASP A 1 282 ? -18.434 2.749 14.685 1.00 97.12 282 ASP A C 1
ATOM 2275 O O . ASP A 1 282 ? -19.431 3.466 14.819 1.00 97.12 282 ASP A O 1
ATOM 2279 N N . HIS A 1 283 ? -18.455 1.458 15.035 1.00 96.81 283 HIS A N 1
ATOM 2280 C CA . HIS A 1 283 ? -19.656 0.795 15.559 1.00 96.81 283 HIS A CA 1
ATOM 2281 C C . HIS A 1 283 ? -20.011 1.268 16.977 1.00 96.81 283 HIS A C 1
ATOM 2283 O O . HIS A 1 283 ? -21.194 1.440 17.282 1.00 96.81 283 HIS A O 1
ATOM 2289 N N . LEU A 1 284 ? -19.021 1.580 17.823 1.00 97.06 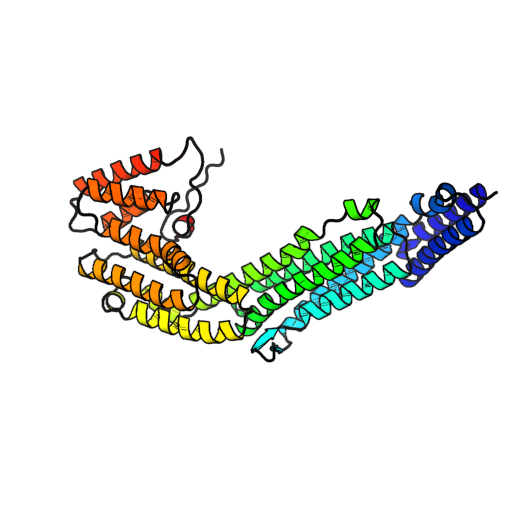284 LEU A N 1
ATOM 2290 C CA . LEU A 1 284 ? -19.262 2.159 19.150 1.00 97.06 284 LEU A CA 1
ATOM 2291 C C . LEU A 1 284 ? -19.992 3.503 19.049 1.00 97.06 284 LEU A C 1
ATOM 2293 O O . LEU A 1 284 ? -20.916 3.771 19.812 1.00 97.06 284 LEU A O 1
ATOM 2297 N N . LEU A 1 285 ? -19.583 4.351 18.104 1.00 96.44 285 LEU A N 1
ATOM 2298 C CA . LEU A 1 285 ? -20.113 5.710 17.948 1.00 96.44 285 LEU A CA 1
ATOM 2299 C C . LEU A 1 285 ? -21.454 5.770 17.198 1.00 96.44 285 LEU A C 1
ATOM 2301 O O . LEU A 1 285 ? -22.119 6.812 17.198 1.00 96.44 285 LEU A O 1
ATOM 2305 N N . THR A 1 286 ? -21.858 4.676 16.547 1.00 94.44 286 THR A N 1
ATOM 2306 C CA . THR A 1 286 ? -23.117 4.575 15.786 1.00 94.44 286 THR A CA 1
ATOM 2307 C C . THR A 1 286 ? -24.196 3.761 16.484 1.00 94.44 286 THR A C 1
ATOM 2309 O O . THR A 1 286 ? -25.377 3.899 16.140 1.00 94.44 286 THR A O 1
ATOM 2312 N N . GLN A 1 287 ? -23.822 2.939 17.466 1.00 92.62 287 GLN A N 1
ATOM 2313 C CA . GLN A 1 287 ? -24.772 2.151 18.233 1.00 92.62 287 GLN A CA 1
ATOM 2314 C C . GLN A 1 287 ? -25.731 3.027 19.057 1.00 92.62 287 GLN A C 1
ATOM 2316 O O . GLN A 1 287 ? -25.504 4.213 19.293 1.00 92.62 287 GLN A O 1
ATOM 2321 N N . ARG A 1 288 ? -26.859 2.432 19.456 1.00 89.75 288 ARG A N 1
ATOM 2322 C CA . ARG A 1 288 ? -27.950 3.129 20.162 1.00 89.75 288 ARG A CA 1
ATOM 2323 C C . ARG A 1 288 ? -28.259 2.543 21.536 1.00 89.75 288 ARG A C 1
ATOM 2325 O O . ARG A 1 288 ? -29.161 3.043 22.203 1.00 89.75 288 ARG A O 1
ATOM 2332 N N . SER A 1 289 ? -27.574 1.472 21.924 1.00 90.94 289 SER A N 1
ATOM 2333 C CA . SER A 1 289 ? -27.765 0.849 23.229 1.00 90.94 289 SER A CA 1
ATOM 2334 C C . SER A 1 289 ? -27.010 1.649 24.281 1.00 90.94 289 SER A C 1
ATOM 2336 O O . SER A 1 289 ? -25.940 2.192 24.012 1.00 90.94 289 SER A O 1
ATOM 2338 N N . TYR A 1 290 ? -27.566 1.728 25.487 1.00 93.31 290 TYR A N 1
ATOM 2339 C CA . TYR A 1 290 ? -26.875 2.390 26.584 1.00 93.31 290 TYR A CA 1
ATOM 2340 C C . TYR A 1 290 ? -25.691 1.558 27.067 1.00 93.31 290 TYR A C 1
ATOM 2342 O O . TYR A 1 290 ? -25.785 0.334 27.192 1.00 93.31 290 TYR A O 1
ATOM 2350 N N . ILE A 1 291 ? -24.584 2.239 27.350 1.00 93.31 291 ILE A N 1
ATOM 2351 C CA . ILE A 1 291 ? -23.390 1.631 27.924 1.00 93.31 291 ILE A CA 1
ATOM 2352 C C . ILE A 1 291 ? -23.681 1.251 29.375 1.00 93.31 291 ILE A C 1
ATOM 2354 O O . ILE A 1 291 ? -24.151 2.064 30.166 1.00 93.31 291 ILE A O 1
ATOM 2358 N N . ARG A 1 292 ? -23.370 0.001 29.713 1.00 92.19 292 ARG A N 1
ATOM 2359 C CA . ARG A 1 292 ? -23.468 -0.572 31.060 1.00 92.19 292 ARG A CA 1
ATOM 2360 C C . ARG A 1 292 ? -22.132 -1.180 31.466 1.00 92.19 292 ARG A C 1
ATOM 2362 O O . ARG A 1 292 ? -21.263 -1.387 30.623 1.00 92.19 292 ARG A O 1
ATOM 2369 N N . GLU A 1 293 ? -21.990 -1.549 32.733 1.00 93.94 293 GLU A N 1
ATOM 2370 C CA . GLU A 1 293 ? -20.772 -2.195 33.243 1.00 93.94 293 GLU A CA 1
ATOM 2371 C C . GLU A 1 293 ? -20.402 -3.467 32.454 1.00 93.94 293 GLU A C 1
ATOM 2373 O O . GLU A 1 293 ? -19.250 -3.656 32.072 1.00 93.94 293 GLU A O 1
ATOM 2378 N N . GLU A 1 294 ? -21.393 -4.293 32.097 1.00 95.31 294 GLU A N 1
ATOM 2379 C CA . GLU A 1 294 ? -21.195 -5.484 31.256 1.00 95.31 294 GLU A CA 1
ATOM 2380 C C . GLU A 1 294 ? -20.630 -5.155 29.858 1.00 95.31 294 GLU A C 1
ATOM 2382 O O . GLU A 1 294 ? -19.812 -5.914 29.338 1.00 95.31 294 GLU A O 1
ATOM 2387 N N . PHE A 1 295 ? -20.986 -4.000 29.276 1.00 95.00 295 PHE A N 1
ATOM 2388 C CA . PHE A 1 295 ? -20.426 -3.535 28.000 1.00 95.00 295 PHE A CA 1
ATOM 2389 C C . PHE A 1 295 ? -18.951 -3.161 28.159 1.00 95.00 295 PHE A C 1
ATOM 2391 O O . PHE A 1 295 ? -18.134 -3.540 27.324 1.00 95.00 295 PHE A O 1
ATOM 2398 N N . ILE A 1 296 ? -18.604 -2.443 29.232 1.00 97.31 296 ILE A N 1
ATOM 2399 C CA . ILE A 1 296 ? -17.219 -2.041 29.516 1.00 97.31 296 ILE A CA 1
ATOM 2400 C C . ILE A 1 296 ? -16.334 -3.271 29.747 1.00 97.31 296 ILE A C 1
ATOM 2402 O O . ILE A 1 296 ? -15.233 -3.342 29.199 1.00 97.31 296 ILE A O 1
ATOM 2406 N N . ASN A 1 297 ? -16.830 -4.263 30.491 1.00 97.88 297 ASN A N 1
ATOM 2407 C CA . ASN A 1 297 ? -16.125 -5.528 30.705 1.00 97.88 297 ASN A CA 1
ATOM 2408 C C . ASN A 1 297 ? -15.923 -6.291 29.389 1.00 97.88 297 ASN A C 1
ATOM 2410 O O . ASN A 1 297 ? -14.832 -6.799 29.138 1.00 97.88 297 ASN A O 1
ATOM 2414 N N . ARG A 1 298 ? -16.934 -6.315 28.508 1.00 97.81 298 ARG A N 1
ATOM 2415 C CA . ARG A 1 298 ? -16.805 -6.935 27.182 1.00 97.81 298 ARG A CA 1
ATOM 2416 C C . ARG A 1 298 ? -15.782 -6.220 26.298 1.00 97.81 298 ARG A C 1
ATOM 2418 O O . ARG A 1 298 ? -14.972 -6.894 25.672 1.00 97.81 298 ARG A O 1
ATOM 2425 N N . MET A 1 299 ? -15.772 -4.883 26.289 1.00 98.38 299 MET A N 1
ATOM 2426 C CA . MET A 1 299 ? -14.763 -4.094 25.566 1.00 98.38 299 MET A CA 1
ATOM 2427 C C . MET A 1 299 ? -13.341 -4.425 26.038 1.00 98.38 299 MET A C 1
ATOM 2429 O O . MET A 1 299 ? -12.459 -4.620 25.208 1.00 98.38 299 MET A O 1
ATOM 2433 N N . LEU A 1 300 ? -13.129 -4.550 27.355 1.00 98.44 300 LEU A N 1
ATOM 2434 C CA . LEU A 1 300 ? -11.835 -4.952 27.915 1.00 98.44 300 LEU A CA 1
ATOM 2435 C C . LEU A 1 300 ? -11.429 -6.354 27.438 1.00 98.44 300 LEU A C 1
ATOM 2437 O O . LEU A 1 300 ? -10.312 -6.540 26.969 1.00 98.44 300 LEU A O 1
ATOM 2441 N N . SER A 1 301 ? -12.334 -7.332 27.512 1.00 98.38 301 SER A N 1
ATOM 2442 C CA . SER A 1 301 ? -12.030 -8.684 27.035 1.00 98.38 301 SER A CA 1
ATOM 2443 C C . SER A 1 301 ? -11.762 -8.733 25.525 1.00 98.38 301 SER A C 1
ATOM 2445 O O . SER A 1 301 ? -10.944 -9.530 25.083 1.00 98.38 301 SER A O 1
ATOM 2447 N N . ASP A 1 302 ? -12.400 -7.886 24.715 1.00 98.56 302 ASP A N 1
ATOM 2448 C CA . ASP A 1 302 ? -12.096 -7.803 23.280 1.00 98.56 302 ASP A CA 1
ATOM 2449 C C . ASP A 1 302 ? -10.711 -7.207 23.006 1.00 98.56 302 ASP A C 1
ATOM 2451 O O . ASP A 1 302 ? -10.007 -7.695 22.123 1.00 98.56 302 ASP A O 1
ATOM 2455 N N . GLU A 1 303 ? -10.294 -6.189 23.772 1.00 98.38 303 GLU A N 1
ATOM 2456 C CA . GLU A 1 303 ? -8.927 -5.649 23.715 1.00 98.38 303 GLU A CA 1
ATOM 2457 C C . GLU A 1 303 ? -7.891 -6.758 23.957 1.00 98.38 303 GLU A C 1
ATOM 2459 O O . GLU A 1 303 ? -6.883 -6.826 23.246 1.00 98.38 303 GLU A O 1
ATOM 2464 N N . GLU A 1 304 ? -8.151 -7.638 24.928 1.00 98.19 304 GLU A N 1
ATOM 2465 C CA . GLU A 1 304 ? -7.297 -8.781 25.264 1.00 98.19 304 GLU A CA 1
ATOM 2466 C C . GLU A 1 304 ? -7.289 -9.837 24.152 1.00 98.19 304 GLU A C 1
ATOM 2468 O O . GLU A 1 304 ? -6.210 -10.195 23.682 1.00 98.19 304 GLU A O 1
ATOM 2473 N N . VAL A 1 305 ? -8.462 -10.264 23.667 1.00 98.44 305 VAL A N 1
ATOM 2474 C CA . VAL A 1 305 ? -8.587 -11.267 22.590 1.00 98.44 305 VAL A CA 1
ATOM 2475 C C . VAL A 1 305 ? -7.900 -10.796 21.307 1.00 98.44 305 VAL A C 1
ATOM 2477 O O . VAL A 1 305 ? -7.130 -11.544 20.701 1.00 98.44 305 VAL A O 1
ATOM 2480 N N . LEU A 1 306 ? -8.128 -9.543 20.898 1.00 98.50 306 LEU A N 1
ATOM 2481 C CA . LEU A 1 306 ? -7.455 -8.964 19.735 1.00 98.50 306 LEU A CA 1
ATOM 2482 C C . LEU A 1 306 ? -5.942 -8.882 19.976 1.00 98.50 306 LEU A C 1
ATOM 2484 O O . LEU A 1 306 ? -5.152 -9.251 19.108 1.00 98.50 306 LEU A O 1
ATOM 2488 N N . SER A 1 307 ? -5.518 -8.430 21.158 1.00 98.19 307 SER A N 1
ATOM 2489 C CA . SER A 1 307 ? -4.093 -8.334 21.477 1.00 98.19 307 SER A CA 1
ATOM 2490 C C . SER A 1 307 ? -3.396 -9.690 21.436 1.00 98.19 307 SER A C 1
ATOM 2492 O O . SER A 1 307 ? -2.312 -9.782 20.867 1.00 98.19 307 SER A O 1
ATOM 2494 N N . GLU A 1 308 ? -3.989 -10.727 22.024 1.00 98.19 308 GLU A N 1
ATOM 2495 C CA . GLU A 1 308 ? -3.438 -12.083 22.049 1.00 98.19 308 GLU A CA 1
ATOM 2496 C C . GLU A 1 308 ? -3.326 -12.654 20.635 1.00 98.19 308 GLU A C 1
ATOM 2498 O O . GLU A 1 308 ? -2.227 -13.009 20.211 1.00 98.19 308 GLU A O 1
ATOM 2503 N N . PHE A 1 309 ? -4.412 -12.608 19.858 1.00 98.50 309 PHE A N 1
ATOM 2504 C CA . PHE A 1 309 ? -4.425 -13.114 18.486 1.00 98.50 309 PHE A CA 1
ATOM 2505 C C . PHE A 1 309 ? -3.365 -12.444 17.597 1.00 98.50 309 PHE A C 1
ATOM 2507 O O . PHE A 1 309 ? -2.604 -13.112 16.898 1.00 98.50 309 PHE A O 1
ATOM 2514 N N . PHE A 1 310 ? -3.272 -11.110 17.616 1.00 98.50 310 PHE A N 1
ATOM 2515 C CA . PHE A 1 310 ? -2.340 -10.397 16.737 1.00 98.50 310 PHE A CA 1
ATOM 2516 C C . PHE A 1 310 ? -0.871 -10.479 17.200 1.00 98.50 310 PHE A C 1
ATOM 2518 O O . PHE A 1 310 ? 0.033 -10.261 16.383 1.00 98.50 310 PHE A O 1
ATOM 2525 N N . ARG A 1 311 ? -0.596 -10.816 18.471 1.00 98.00 311 ARG A N 1
ATOM 2526 C CA . ARG A 1 311 ? 0.772 -11.016 19.001 1.00 98.00 311 ARG A CA 1
ATOM 2527 C C . ARG A 1 311 ? 1.469 -12.248 18.431 1.00 98.00 311 ARG A C 1
ATOM 2529 O O . ARG A 1 311 ? 2.697 -12.251 18.382 1.00 98.00 311 ARG A O 1
ATOM 2536 N N . ASP A 1 312 ? 0.720 -13.226 17.933 1.00 96.81 312 ASP A N 1
ATOM 2537 C CA . ASP A 1 312 ? 1.293 -14.396 17.255 1.00 96.81 312 ASP A CA 1
ATOM 2538 C C . ASP A 1 312 ? 1.973 -14.036 15.923 1.00 96.81 312 ASP A C 1
ATOM 2540 O O . ASP A 1 312 ? 2.830 -14.769 15.422 1.00 96.81 312 ASP A O 1
ATOM 2544 N N . TYR A 1 313 ? 1.629 -12.876 15.355 1.00 97.06 313 TYR A N 1
ATOM 2545 C CA . TYR A 1 313 ? 2.078 -12.444 14.030 1.00 97.06 313 TYR A CA 1
ATOM 2546 C C . TYR A 1 313 ? 2.903 -11.150 14.053 1.00 97.06 313 TYR A C 1
ATOM 2548 O O . TYR A 1 313 ? 3.700 -10.897 13.145 1.00 97.06 313 TYR A O 1
ATOM 2556 N N . LEU A 1 314 ? 2.711 -10.302 15.067 1.00 97.38 314 LEU A N 1
ATOM 2557 C CA . LEU A 1 314 ? 3.305 -8.970 15.162 1.00 97.38 314 LEU A CA 1
ATOM 2558 C C . LEU A 1 314 ? 4.077 -8.779 16.468 1.00 97.38 314 LEU A C 1
ATOM 2560 O O . LEU A 1 314 ? 3.859 -9.445 17.472 1.00 97.38 314 LEU A O 1
ATOM 2564 N N . ASN A 1 315 ? 4.968 -7.786 16.477 1.00 97.31 315 ASN A N 1
ATOM 2565 C CA . ASN A 1 315 ? 5.658 -7.392 17.701 1.00 97.31 315 ASN A CA 1
ATOM 2566 C C . ASN A 1 315 ? 4.646 -6.908 18.772 1.00 97.31 315 ASN A C 1
ATOM 2568 O O . ASN A 1 315 ? 3.843 -6.025 18.454 1.00 97.31 315 ASN A O 1
ATOM 2572 N N . PRO A 1 316 ? 4.725 -7.382 20.034 1.00 97.56 316 PRO A N 1
ATOM 2573 C CA . PRO A 1 316 ? 3.757 -7.035 21.080 1.00 97.56 316 PRO A CA 1
ATOM 2574 C C . PRO A 1 316 ? 3.593 -5.535 21.339 1.00 97.56 316 PRO A C 1
ATOM 2576 O O . PRO A 1 316 ? 2.470 -5.056 21.438 1.00 97.56 316 PRO A O 1
ATOM 2579 N N . VAL A 1 317 ? 4.689 -4.768 21.342 1.00 97.38 317 VAL A N 1
ATOM 2580 C CA . VAL A 1 317 ? 4.649 -3.305 21.537 1.00 97.38 317 VAL A CA 1
ATOM 2581 C C . VAL A 1 317 ? 3.900 -2.625 20.389 1.00 97.38 317 VAL A C 1
ATOM 2583 O O . VAL A 1 317 ? 3.198 -1.630 20.578 1.00 97.38 317 VAL A O 1
ATOM 2586 N N . LYS A 1 318 ? 4.031 -3.165 19.171 1.00 96.56 318 LYS A N 1
ATOM 2587 C CA . LYS A 1 318 ? 3.288 -2.668 18.011 1.00 96.56 318 LYS A CA 1
ATOM 2588 C C . LYS A 1 318 ? 1.797 -2.954 18.167 1.00 96.56 318 LYS A C 1
ATOM 2590 O O . LYS A 1 318 ? 1.006 -2.049 17.928 1.00 96.56 318 LYS A O 1
ATOM 2595 N N . VAL A 1 319 ? 1.434 -4.168 18.581 1.00 98.25 319 VAL A N 1
ATOM 2596 C CA . VAL A 1 319 ? 0.038 -4.580 18.803 1.00 98.25 319 VAL A CA 1
ATOM 2597 C C . VAL A 1 319 ? -0.615 -3.687 19.856 1.00 98.25 319 VAL A C 1
ATOM 2599 O O . VAL A 1 319 ? -1.634 -3.069 19.565 1.00 98.25 319 VAL A O 1
ATOM 2602 N N . GLU A 1 320 ? 0.027 -3.512 21.015 1.00 97.12 320 GLU A N 1
ATOM 2603 C CA . GLU A 1 320 ? -0.451 -2.637 22.097 1.00 97.12 320 GLU A CA 1
ATOM 2604 C C . GLU A 1 320 ? -0.730 -1.219 21.595 1.00 97.12 320 GLU A C 1
ATOM 2606 O O . GLU A 1 320 ? -1.818 -0.684 21.792 1.00 97.12 320 GLU A O 1
ATOM 2611 N N . LYS A 1 321 ? 0.209 -0.630 20.845 1.00 96.56 321 LYS A N 1
ATOM 2612 C CA . LYS A 1 321 ? 0.033 0.716 20.288 1.00 96.56 321 LYS A CA 1
ATOM 2613 C C . LYS A 1 321 ? -1.146 0.816 19.312 1.00 96.56 321 LYS A C 1
ATOM 2615 O O . LYS A 1 321 ? -1.758 1.880 19.217 1.00 96.56 321 LYS A O 1
ATOM 2620 N N . ARG A 1 322 ? -1.436 -0.239 18.543 1.00 97.44 322 ARG A N 1
ATOM 2621 C CA . ARG A 1 322 ? -2.557 -0.253 17.586 1.00 97.44 322 ARG A CA 1
ATOM 2622 C C . ARG A 1 322 ? -3.898 -0.512 18.262 1.00 97.44 322 ARG A C 1
ATOM 2624 O O . ARG A 1 322 ? -4.881 0.045 17.794 1.00 97.44 322 ARG A O 1
ATOM 2631 N N . VAL A 1 323 ? -3.922 -1.284 19.348 1.00 98.12 323 VAL A N 1
ATOM 2632 C CA . VAL A 1 323 ? -5.121 -1.546 20.164 1.00 98.12 323 VAL A CA 1
ATOM 2633 C C . VAL A 1 323 ? -5.443 -0.376 21.100 1.00 98.12 323 VAL A C 1
ATOM 2635 O O . VAL A 1 323 ? -6.611 -0.167 21.409 1.00 98.12 323 VAL A O 1
ATOM 2638 N N . GLN A 1 324 ? -4.453 0.449 21.469 1.00 97.62 324 GLN A N 1
ATOM 2639 C CA . GLN A 1 324 ? -4.608 1.592 22.383 1.00 97.62 324 GLN A CA 1
ATOM 2640 C C . GLN A 1 324 ? -5.852 2.475 22.146 1.00 97.62 324 GLN A C 1
ATOM 2642 O O . GLN A 1 324 ? -6.472 2.863 23.134 1.00 97.62 324 GLN A O 1
ATOM 2647 N N . PRO A 1 325 ? -6.283 2.789 20.905 1.00 97.94 325 PRO A N 1
ATOM 2648 C CA . PRO A 1 325 ? -7.511 3.554 20.695 1.00 97.94 325 PRO A CA 1
ATOM 2649 C C . PRO A 1 325 ? -8.771 2.882 21.259 1.00 97.94 325 PRO A C 1
ATOM 2651 O O . PRO A 1 325 ? -9.666 3.590 21.707 1.00 97.94 325 PRO A O 1
ATOM 2654 N N . LEU A 1 326 ? -8.852 1.546 21.274 1.00 98.50 326 LEU A N 1
ATOM 2655 C CA . LEU A 1 326 ? -9.968 0.823 21.897 1.00 98.50 326 LEU A CA 1
ATOM 2656 C C . LEU A 1 326 ? -9.969 1.031 23.412 1.00 98.50 326 LEU A C 1
ATOM 2658 O O . LEU A 1 326 ? -10.998 1.396 23.976 1.00 98.50 326 LEU A O 1
ATOM 2662 N N . THR A 1 327 ? -8.796 0.913 24.036 1.00 98.25 327 THR A N 1
ATOM 2663 C CA . THR A 1 327 ? -8.599 1.177 25.465 1.00 98.25 327 THR A CA 1
ATOM 2664 C C . THR A 1 327 ? -8.941 2.623 25.831 1.00 98.25 327 THR A C 1
ATOM 2666 O O . THR A 1 327 ? -9.674 2.862 26.791 1.00 98.25 327 THR A O 1
ATOM 2669 N N . ASP A 1 328 ? -8.473 3.599 25.049 1.00 97.94 328 ASP A N 1
ATOM 2670 C CA . ASP A 1 328 ? -8.771 5.018 25.275 1.00 97.94 328 ASP A CA 1
ATOM 2671 C C . ASP A 1 328 ? -10.283 5.296 25.143 1.00 97.94 328 ASP A C 1
ATOM 2673 O O . ASP A 1 328 ? -10.860 6.019 25.961 1.00 97.94 328 ASP A O 1
ATOM 2677 N N . MET A 1 329 ? -10.948 4.680 24.157 1.00 98.06 329 MET A N 1
ATOM 2678 C CA . MET A 1 329 ? -12.401 4.779 23.980 1.00 98.06 329 MET A CA 1
ATOM 2679 C C . MET A 1 329 ? -13.178 4.097 25.109 1.00 98.06 329 MET A C 1
ATOM 2681 O O . MET A 1 329 ? -14.193 4.641 25.543 1.00 98.06 329 MET A O 1
ATOM 2685 N N . ARG A 1 330 ? -12.712 2.951 25.622 1.00 98.25 330 ARG A N 1
ATOM 2686 C CA . ARG A 1 330 ? -13.309 2.288 26.790 1.00 98.25 330 ARG A CA 1
ATOM 2687 C C . ARG A 1 330 ? -13.208 3.162 28.035 1.00 98.25 330 ARG A C 1
ATOM 2689 O O . ARG A 1 330 ? -14.207 3.313 28.731 1.00 98.25 330 ARG A O 1
ATOM 2696 N N . PHE A 1 331 ? -12.052 3.777 28.290 1.00 98.00 331 PHE A N 1
ATOM 2697 C CA . PHE A 1 331 ? -11.884 4.695 29.421 1.00 98.00 331 PHE A CA 1
ATOM 2698 C C . PHE A 1 331 ? -12.769 5.936 29.302 1.00 98.00 331 PHE A C 1
ATOM 2700 O O . PHE A 1 331 ? -13.391 6.343 30.282 1.00 98.00 331 PHE A O 1
ATOM 2707 N N . LEU A 1 332 ? -12.891 6.504 28.099 1.00 97.19 332 LEU A N 1
ATOM 2708 C CA . LEU A 1 332 ? -13.830 7.596 27.851 1.00 97.19 332 LEU A CA 1
ATOM 2709 C C . LEU A 1 332 ? -15.285 7.152 28.087 1.00 97.19 332 LEU A C 1
ATOM 2711 O O . LEU A 1 332 ? -16.066 7.881 28.694 1.00 97.19 332 LEU A O 1
ATOM 2715 N N . ALA A 1 333 ? -15.642 5.945 27.644 1.00 96.62 333 ALA A N 1
ATOM 2716 C CA . ALA A 1 333 ? -16.964 5.355 27.825 1.00 96.62 333 ALA A CA 1
ATOM 2717 C C . ALA A 1 333 ? -17.295 5.009 29.283 1.00 96.62 333 ALA A C 1
ATOM 2719 O O . ALA A 1 333 ? -18.473 5.030 29.636 1.00 96.62 333 ALA A O 1
ATOM 2720 N N . SER A 1 334 ? -16.298 4.728 30.125 1.00 96.56 334 SER A N 1
ATOM 2721 C CA . SER A 1 334 ? -16.467 4.404 31.547 1.00 96.56 334 SER A CA 1
ATOM 2722 C C . SER A 1 334 ? -16.257 5.595 32.487 1.00 96.56 334 SER A C 1
ATOM 2724 O O . SER A 1 334 ? -16.272 5.413 33.697 1.00 96.56 334 SER A O 1
ATOM 2726 N N . ALA A 1 335 ? -16.011 6.804 31.974 1.00 96.06 335 ALA A N 1
ATOM 2727 C CA . ALA A 1 335 ? -15.793 7.979 32.815 1.00 96.06 335 ALA A CA 1
ATOM 2728 C C . ALA A 1 335 ? -17.066 8.344 33.607 1.00 96.06 335 ALA A C 1
ATOM 2730 O O . ALA A 1 335 ? -18.163 8.369 33.051 1.00 96.06 335 ALA A O 1
ATOM 2731 N N . GLU A 1 336 ? -16.936 8.634 34.902 1.00 91.50 336 GLU A N 1
ATOM 2732 C CA . GLU A 1 336 ? -18.075 8.836 35.824 1.00 91.50 336 GLU A CA 1
ATOM 2733 C C . GLU A 1 336 ? -18.227 10.292 36.289 1.00 91.50 336 GLU A C 1
ATOM 2735 O O . GLU A 1 336 ? -19.222 10.665 36.905 1.00 91.50 336 GLU A O 1
ATOM 2740 N N . SER A 1 337 ? -17.239 11.138 36.000 1.00 93.12 337 SER A N 1
ATOM 2741 C CA . SER A 1 337 ? -17.192 12.533 36.445 1.00 93.12 337 SER A CA 1
ATOM 2742 C C . SER A 1 337 ? -16.564 13.445 35.396 1.00 93.12 337 SER A C 1
ATOM 2744 O O . SER A 1 337 ? -15.783 12.993 34.556 1.00 93.12 337 SER A O 1
ATOM 2746 N N . LEU A 1 338 ? -16.833 14.750 35.486 1.00 92.56 338 LEU A N 1
ATOM 2747 C CA . LEU A 1 338 ? -16.219 15.766 34.623 1.00 92.56 338 LEU A CA 1
ATOM 2748 C C . LEU A 1 338 ? -14.683 15.664 34.592 1.00 92.56 338 LEU A C 1
ATOM 2750 O O . LEU A 1 338 ? -14.071 15.693 33.524 1.00 92.56 338 LEU A O 1
ATOM 2754 N N . GLU A 1 339 ? -14.057 15.483 35.755 1.00 94.88 339 GLU A N 1
ATOM 2755 C CA . GLU A 1 339 ? -12.604 15.321 35.876 1.00 94.88 339 GLU A CA 1
ATOM 2756 C C . GLU A 1 339 ? -12.105 14.062 35.148 1.00 94.88 339 GLU A C 1
ATOM 2758 O O . GLU A 1 339 ? -11.143 14.116 34.383 1.00 94.88 339 GLU A O 1
ATOM 2763 N N . THR A 1 340 ? -12.794 12.928 35.305 1.00 95.75 340 THR A N 1
ATOM 2764 C CA . THR A 1 340 ? -12.400 11.691 34.607 1.00 95.75 340 THR A CA 1
ATOM 2765 C C . THR A 1 340 ? -12.607 11.782 33.094 1.00 95.75 340 THR A C 1
ATOM 2767 O O . THR A 1 340 ? -11.725 11.361 32.347 1.00 95.75 340 THR A O 1
ATOM 2770 N N . PHE A 1 341 ? -13.698 12.396 32.619 1.00 94.88 341 PHE A N 1
ATOM 2771 C CA . PHE A 1 341 ? -13.930 12.620 31.187 1.00 94.88 341 PHE A CA 1
ATOM 2772 C C . PHE A 1 341 ? -12.830 13.477 30.563 1.00 94.88 341 PHE A C 1
ATOM 2774 O O . PHE A 1 341 ? -12.265 13.115 29.531 1.00 94.88 341 PHE A O 1
ATOM 2781 N N . THR A 1 342 ? -12.504 14.601 31.201 1.00 94.88 342 THR A N 1
ATOM 2782 C CA . THR A 1 342 ? -11.472 15.528 30.714 1.00 94.88 342 THR A CA 1
ATOM 2783 C C . THR A 1 342 ? -10.087 14.886 30.700 1.00 94.88 342 THR A C 1
ATOM 2785 O O . THR A 1 342 ? -9.349 15.054 29.724 1.00 94.88 342 THR A O 1
ATOM 2788 N N . LEU A 1 343 ? -9.747 14.085 31.714 1.00 96.94 343 LEU A N 1
ATOM 2789 C CA . LEU A 1 343 ? -8.499 13.321 31.756 1.00 96.94 343 LEU A CA 1
ATOM 2790 C C . LEU A 1 343 ? -8.428 12.261 30.645 1.00 96.94 343 LEU A C 1
ATOM 2792 O O . LEU A 1 343 ? -7.424 12.186 29.927 1.00 96.94 343 LEU A O 1
ATOM 2796 N N . CYS A 1 344 ? -9.491 11.468 30.476 1.00 97.56 344 CYS A N 1
ATOM 2797 C CA . CYS A 1 344 ? -9.563 10.435 29.440 1.00 97.56 344 CYS A CA 1
ATOM 2798 C C . CYS A 1 344 ? -9.462 11.054 28.045 1.00 97.56 344 CYS A C 1
ATOM 2800 O O . CYS A 1 344 ? -8.658 10.609 27.229 1.00 97.56 344 CYS A O 1
ATOM 2802 N N . TYR A 1 345 ? -10.196 12.140 27.791 1.00 97.19 345 TYR A N 1
ATOM 2803 C CA . TYR A 1 345 ? -10.159 12.828 26.504 1.00 97.19 345 TYR A CA 1
ATOM 2804 C C . TYR A 1 345 ? -8.801 13.486 26.221 1.00 97.19 345 TYR A C 1
ATOM 2806 O O . TYR A 1 345 ? -8.293 13.407 25.104 1.00 97.19 345 TYR A O 1
ATOM 2814 N N . THR A 1 346 ? -8.153 14.069 27.233 1.00 96.12 346 THR A N 1
ATOM 2815 C CA . THR A 1 346 ? -6.787 14.607 27.096 1.00 96.12 346 THR A CA 1
ATOM 2816 C C . THR A 1 346 ? -5.786 13.508 26.733 1.00 96.12 346 THR A C 1
ATOM 2818 O O . THR A 1 346 ? -4.905 13.713 25.895 1.00 96.12 346 THR A O 1
ATOM 2821 N N . THR A 1 347 ? -5.928 12.326 27.336 1.00 95.69 347 THR A N 1
ATOM 2822 C CA . THR A 1 347 ? -5.080 11.161 27.046 1.00 95.69 347 THR A CA 1
ATOM 2823 C C . THR A 1 347 ? -5.323 10.646 25.630 1.00 95.69 347 THR A C 1
ATOM 2825 O O . THR A 1 347 ? -4.364 10.447 24.881 1.00 95.69 347 THR A O 1
ATOM 2828 N N . LEU A 1 348 ? -6.592 10.535 25.229 1.00 95.44 348 LEU A N 1
ATOM 2829 C CA . LEU A 1 348 ? -6.978 10.175 23.870 1.00 95.44 348 LEU A CA 1
ATOM 2830 C C . LEU A 1 348 ? -6.382 11.148 22.846 1.00 95.44 348 LEU A C 1
ATOM 2832 O O . LEU A 1 348 ? -5.780 10.697 21.882 1.00 95.44 348 LEU A O 1
ATOM 2836 N N . LEU A 1 349 ? -6.443 12.464 23.076 1.00 93.75 349 LEU A N 1
ATOM 2837 C CA . LEU A 1 349 ? -5.848 13.463 22.175 1.00 93.75 349 LEU A CA 1
ATOM 2838 C C . LEU A 1 349 ? -4.323 13.381 22.093 1.00 93.75 349 LEU A C 1
ATOM 2840 O O . LEU A 1 349 ? -3.742 13.641 21.040 1.00 93.75 349 LEU A O 1
ATOM 2844 N N . LYS A 1 350 ? -3.649 12.997 23.179 1.00 92.06 350 LYS A N 1
ATOM 2845 C CA . LYS A 1 350 ? -2.200 12.763 23.150 1.00 92.06 350 LYS A CA 1
ATOM 2846 C C . LYS A 1 350 ? -1.841 11.594 22.227 1.00 92.06 350 LYS A C 1
ATOM 2848 O O . LYS A 1 350 ? -0.821 11.652 21.539 1.00 92.06 350 LYS A O 1
ATOM 2853 N N . ASN A 1 351 ? -2.667 10.549 22.216 1.00 92.00 351 ASN A N 1
ATOM 2854 C CA . ASN A 1 351 ? -2.455 9.347 21.410 1.00 92.00 351 ASN A CA 1
ATOM 2855 C C . ASN A 1 351 ? -3.006 9.484 19.979 1.00 92.00 351 ASN A C 1
ATOM 2857 O O . ASN A 1 351 ? -2.446 8.908 19.046 1.00 92.00 351 ASN A O 1
ATOM 2861 N N . GLN A 1 352 ? -4.091 10.240 19.813 1.00 92.38 352 GLN A N 1
ATOM 2862 C CA . GLN A 1 352 ? -4.873 10.432 18.591 1.00 92.38 352 GLN A CA 1
ATOM 2863 C C . GLN A 1 352 ? -5.257 11.920 18.448 1.00 92.38 352 GLN A C 1
ATOM 2865 O O . GLN A 1 352 ? -6.389 12.310 18.750 1.00 92.38 352 GLN A O 1
ATOM 2870 N N . PRO A 1 353 ? -4.320 12.779 18.003 1.00 91.19 353 PRO A N 1
ATOM 2871 C CA . PRO A 1 353 ? -4.518 14.233 17.974 1.00 91.19 353 PRO A CA 1
ATOM 2872 C C . PRO A 1 353 ? -5.672 14.703 17.081 1.00 91.19 353 PRO A C 1
ATOM 2874 O O . PRO A 1 353 ? -6.176 15.810 17.251 1.00 91.19 353 PRO A O 1
ATOM 2877 N N . ASP A 1 354 ? -6.083 13.883 16.115 1.00 90.81 354 ASP A N 1
ATOM 2878 C CA . ASP A 1 354 ? -7.187 14.155 15.197 1.00 90.81 354 ASP A CA 1
ATOM 2879 C C . ASP A 1 354 ? -8.566 13.754 15.741 1.00 90.81 354 ASP A C 1
ATOM 2881 O O . ASP A 1 354 ? -9.549 13.919 15.021 1.00 90.81 354 ASP A O 1
ATOM 2885 N N . CYS A 1 355 ? -8.668 13.266 16.986 1.00 93.69 355 CYS A N 1
ATOM 2886 C CA . CYS A 1 355 ? -9.944 12.942 17.623 1.00 93.69 355 CYS A CA 1
ATOM 2887 C C . CYS A 1 355 ? -10.793 14.207 17.839 1.00 93.69 355 CYS A C 1
ATOM 2889 O O . CYS A 1 355 ? -10.407 15.070 18.629 1.00 93.69 355 CYS A O 1
ATOM 2891 N N . PRO A 1 356 ? -11.960 14.343 17.188 1.00 93.12 356 PRO A N 1
ATOM 2892 C CA . PRO A 1 356 ? -12.775 15.540 17.325 1.00 93.12 356 PRO A CA 1
ATOM 2893 C C . PRO A 1 356 ? -13.723 15.446 18.546 1.00 93.12 356 PRO A C 1
ATOM 2895 O O . PRO A 1 356 ? -14.107 14.339 18.942 1.00 93.12 356 PRO A O 1
ATOM 2898 N N . PRO A 1 357 ? -14.167 16.575 19.140 1.00 94.31 357 PRO A N 1
ATOM 2899 C CA . PRO A 1 357 ? -15.078 16.576 20.295 1.00 94.31 357 PRO A CA 1
ATOM 2900 C C . PRO A 1 357 ? -16.428 15.889 20.047 1.00 94.31 357 PRO A C 1
ATOM 2902 O O . PRO A 1 357 ? -17.089 15.458 20.990 1.00 94.31 357 PRO A O 1
ATOM 2905 N N . GLU A 1 358 ? -16.841 15.765 18.787 1.00 94.81 358 GLU A N 1
ATOM 2906 C CA . GLU A 1 358 ? -18.021 15.022 18.343 1.00 94.81 358 GLU A CA 1
ATOM 2907 C C . GLU A 1 358 ? -17.980 13.553 18.797 1.00 94.81 358 GLU A C 1
ATOM 2909 O O . GLU A 1 358 ? -19.028 12.957 19.031 1.00 94.81 358 GLU A O 1
ATOM 2914 N N . VAL A 1 359 ? -16.789 12.974 18.992 1.00 96.00 359 VAL A N 1
ATOM 2915 C CA . VAL A 1 359 ? -16.621 11.635 19.582 1.00 96.00 359 VAL A CA 1
ATOM 2916 C C . VAL A 1 359 ? -17.148 11.607 21.016 1.00 96.00 359 VAL A C 1
ATOM 2918 O O . VAL A 1 359 ? -17.924 10.722 21.370 1.00 96.00 359 VAL A O 1
ATOM 2921 N N . VAL A 1 360 ? -16.785 12.605 21.829 1.00 96.38 360 VAL A N 1
ATOM 2922 C CA . VAL A 1 360 ? -17.256 12.730 23.219 1.00 96.38 360 VAL A CA 1
ATOM 2923 C C . VAL A 1 360 ? -18.770 12.913 23.247 1.00 96.38 360 VAL A C 1
ATOM 2925 O O . VAL A 1 360 ? -19.456 12.274 24.038 1.00 96.38 360 VAL A O 1
ATOM 2928 N N . GLU A 1 361 ? -19.309 13.739 22.347 1.00 95.38 361 GLU A N 1
ATOM 2929 C CA . GLU A 1 361 ? -20.756 13.934 22.222 1.00 95.38 361 GLU A CA 1
ATOM 2930 C C . GLU A 1 361 ? -21.494 12.617 21.936 1.00 95.38 361 GLU A C 1
ATOM 2932 O O . GLU A 1 361 ? -22.509 12.337 22.574 1.00 95.38 361 GLU A O 1
ATOM 2937 N N . ARG A 1 362 ? -20.978 11.784 21.023 1.00 95.88 362 ARG A N 1
ATOM 2938 C CA . ARG A 1 362 ? -21.560 10.468 20.715 1.00 95.88 362 ARG A CA 1
ATOM 2939 C C . ARG A 1 362 ? -21.506 9.513 21.902 1.00 95.88 362 ARG A C 1
ATOM 2941 O O . ARG A 1 362 ? -22.507 8.862 22.177 1.00 95.88 362 ARG A O 1
ATOM 2948 N N . VAL A 1 363 ? -20.390 9.472 22.632 1.00 96.44 363 VAL A N 1
ATOM 2949 C CA . VAL A 1 363 ? -20.264 8.649 23.848 1.00 96.44 363 VAL A CA 1
ATOM 2950 C C . VAL A 1 363 ? -21.262 9.100 24.921 1.00 96.44 363 VAL A C 1
ATOM 2952 O O . VAL A 1 363 ? -21.949 8.266 25.505 1.00 96.44 363 VAL A O 1
ATOM 2955 N N . LEU A 1 364 ? -21.424 10.409 25.135 1.00 95.56 364 LEU A N 1
ATOM 2956 C CA . LEU A 1 364 ? -22.399 10.946 26.093 1.00 95.56 364 LEU A CA 1
ATOM 2957 C C . LEU A 1 364 ? -23.852 10.613 25.716 1.00 95.56 364 LEU A C 1
ATOM 2959 O O . LEU A 1 364 ? -24.681 10.410 26.598 1.00 95.56 364 LEU A O 1
ATOM 2963 N N . GLN A 1 365 ? -24.184 10.528 24.423 1.00 94.62 365 GLN A N 1
ATOM 2964 C CA . GLN A 1 365 ? -25.541 10.179 23.969 1.00 94.62 365 GLN A CA 1
ATOM 2965 C C . GLN A 1 365 ? -25.960 8.751 24.342 1.00 94.62 365 GLN A C 1
ATOM 2967 O O . GLN A 1 365 ? -27.156 8.491 24.494 1.00 94.62 365 GLN A O 1
ATOM 2972 N N . ILE A 1 366 ? -24.995 7.844 24.498 1.00 94.81 366 ILE A N 1
ATOM 2973 C CA . ILE A 1 366 ? -25.215 6.443 24.880 1.00 94.81 366 ILE A CA 1
ATOM 2974 C C . ILE A 1 366 ? -24.931 6.182 26.371 1.00 94.81 366 ILE A C 1
ATOM 2976 O O . ILE A 1 366 ? -24.882 5.029 26.793 1.00 94.81 366 ILE A O 1
ATOM 2980 N N . ARG A 1 367 ? -24.806 7.236 27.190 1.00 94.19 367 ARG A N 1
ATOM 2981 C CA . ARG A 1 367 ? -24.655 7.171 28.654 1.00 94.19 367 ARG A CA 1
ATOM 2982 C C . ARG A 1 367 ? -25.912 7.685 29.355 1.00 94.19 367 ARG A C 1
ATOM 2984 O O . ARG A 1 367 ? -26.091 8.887 29.535 1.00 94.19 367 ARG A O 1
ATOM 2991 N N . GLU A 1 368 ? -26.811 6.769 29.723 1.00 92.00 368 GLU A N 1
ATOM 2992 C CA . GLU A 1 368 ? -28.090 7.111 30.376 1.00 92.00 368 GLU A CA 1
ATOM 2993 C C . GLU A 1 368 ? -27.938 7.599 31.822 1.00 92.00 368 GLU A C 1
ATOM 2995 O O . GLU A 1 368 ? -28.801 8.305 32.341 1.00 92.00 368 GLU A O 1
ATOM 3000 N N . ASP A 1 369 ? -26.831 7.233 32.458 1.00 91.75 369 ASP A N 1
ATOM 3001 C CA . ASP A 1 369 ? -26.483 7.553 33.836 1.00 91.75 369 ASP A CA 1
ATOM 3002 C C . ASP A 1 369 ? -25.989 8.997 34.018 1.00 91.75 369 ASP A C 1
ATOM 3004 O O . ASP A 1 369 ? -25.966 9.494 35.142 1.00 91.75 369 ASP A O 1
ATOM 3008 N N . ILE A 1 370 ? -25.647 9.696 32.928 1.00 91.94 370 ILE A N 1
ATOM 3009 C CA . ILE A 1 370 ? -25.159 11.078 32.967 1.00 91.94 370 ILE A CA 1
ATOM 3010 C C . ILE A 1 370 ? -26.315 12.062 32.719 1.00 91.94 370 ILE A C 1
ATOM 3012 O O . ILE A 1 370 ? -26.915 12.074 31.636 1.00 91.94 370 ILE A O 1
ATOM 3016 N N . PRO A 1 371 ? -26.619 12.964 33.671 1.00 93.06 371 PRO A N 1
ATOM 3017 C CA . PRO A 1 371 ? -27.615 14.008 33.472 1.00 93.06 371 PRO A CA 1
ATOM 3018 C C . PRO A 1 371 ? -27.280 14.931 32.293 1.00 93.06 371 PRO A C 1
ATOM 3020 O O . PRO A 1 371 ? -26.135 15.300 32.047 1.00 93.06 371 PRO A O 1
ATOM 3023 N N . LYS A 1 372 ? -28.313 15.409 31.587 1.00 92.50 372 LYS A N 1
ATOM 3024 C CA . LYS A 1 372 ? -28.146 16.269 30.396 1.00 92.50 372 LYS A CA 1
ATOM 3025 C C . LYS A 1 372 ? -27.372 17.568 30.649 1.00 92.50 372 LYS A C 1
ATOM 3027 O O . LYS A 1 372 ? -26.786 18.099 29.710 1.00 92.50 372 LYS A O 1
ATOM 3032 N N . ASN A 1 373 ? -27.434 18.120 31.862 1.00 93.25 373 ASN A N 1
ATOM 3033 C CA . ASN A 1 373 ? -26.694 19.337 32.206 1.00 93.25 373 ASN A CA 1
ATOM 3034 C C . ASN A 1 373 ? -25.197 19.034 32.314 1.00 93.25 373 ASN A C 1
ATOM 3036 O O . ASN A 1 373 ? -24.401 19.706 31.662 1.00 93.25 373 ASN A O 1
ATOM 3040 N N . ASP A 1 374 ? -24.852 17.962 33.019 1.00 94.31 374 ASP A N 1
ATOM 3041 C CA . ASP A 1 374 ? -23.480 17.498 33.214 1.00 94.31 374 ASP A CA 1
ATOM 3042 C C . ASP A 1 374 ? -22.854 17.090 31.873 1.00 94.31 374 ASP A C 1
ATOM 3044 O O . ASP A 1 374 ? -21.742 17.499 31.550 1.00 94.31 374 ASP A O 1
ATOM 3048 N N . ALA A 1 375 ? -23.607 16.400 31.008 1.00 94.62 375 ALA A N 1
ATOM 3049 C CA . ALA A 1 375 ? -23.161 16.066 29.653 1.00 94.62 375 ALA A CA 1
ATOM 3050 C C . ALA A 1 375 ? -22.807 17.313 28.814 1.00 94.62 375 ALA A C 1
ATOM 3052 O O . ALA A 1 375 ? -21.853 17.295 28.034 1.00 94.62 375 ALA A O 1
ATOM 3053 N N . ARG A 1 376 ? -23.547 18.423 28.966 1.00 95.25 376 ARG A N 1
ATOM 3054 C CA . ARG A 1 376 ? -23.226 19.687 28.273 1.00 95.25 376 ARG A CA 1
ATOM 3055 C C . ARG A 1 376 ? -21.951 20.322 28.811 1.00 95.25 376 ARG A C 1
ATOM 3057 O O . ARG A 1 376 ? -21.180 20.855 28.017 1.00 95.25 376 ARG A O 1
ATOM 3064 N N . GLU A 1 377 ? -21.746 20.273 30.122 1.00 96.25 377 GLU A N 1
ATOM 3065 C CA . GLU A 1 377 ? -20.536 20.783 30.768 1.00 96.25 377 GLU A CA 1
ATOM 3066 C C . GLU A 1 377 ? -19.301 19.982 30.336 1.00 96.25 377 GLU A C 1
ATOM 3068 O O . GLU A 1 377 ? -18.330 20.569 29.859 1.00 96.25 377 GLU A O 1
ATOM 3073 N N . VAL A 1 378 ? -19.389 18.646 30.364 1.00 96.25 378 VAL A N 1
ATOM 3074 C CA . VAL A 1 378 ? -18.345 17.738 29.859 1.00 96.25 378 VAL A CA 1
ATOM 3075 C C . VAL A 1 378 ? -17.987 18.058 28.412 1.00 96.25 378 VAL A C 1
ATOM 3077 O O . VAL A 1 378 ? -16.809 18.224 28.080 1.00 96.25 378 VAL A O 1
ATOM 3080 N N . LEU A 1 379 ? -18.992 18.175 27.540 1.00 96.50 379 LEU A N 1
ATOM 3081 C CA . LEU A 1 379 ? -18.762 18.466 26.129 1.00 96.50 379 LEU A CA 1
ATOM 3082 C C . LEU A 1 379 ? -18.124 19.846 25.925 1.00 96.50 379 LEU A C 1
ATOM 3084 O O . LEU A 1 379 ? -17.276 20.001 25.044 1.00 96.50 379 LEU A O 1
ATOM 3088 N N . GLN A 1 380 ? -18.520 20.848 26.712 1.00 96.56 380 GLN A N 1
ATOM 3089 C CA . GLN A 1 380 ? -17.939 22.184 26.629 1.00 96.56 380 GLN A CA 1
ATOM 3090 C C . GLN A 1 380 ? -16.458 22.170 27.024 1.00 96.56 380 GLN A C 1
ATOM 3092 O O . GLN A 1 380 ? -15.638 22.706 26.279 1.00 96.56 380 GLN A O 1
ATOM 3097 N N . GLU A 1 381 ? -16.103 21.512 28.126 1.00 96.19 381 GLU A N 1
ATOM 3098 C CA . GLU A 1 381 ? -14.711 21.440 28.580 1.00 96.19 381 GLU A CA 1
ATOM 3099 C C . GLU A 1 381 ? -13.842 20.653 27.588 1.00 96.19 381 GLU A C 1
ATOM 3101 O O . GLU A 1 381 ? -12.762 21.104 27.205 1.00 96.19 381 GLU A O 1
ATOM 3106 N N . CYS A 1 382 ? -14.347 19.537 27.049 1.00 95.81 382 CYS A N 1
ATOM 3107 C CA . CYS A 1 382 ? -13.646 18.775 26.010 1.00 95.81 382 CYS A CA 1
ATOM 3108 C C . CYS A 1 382 ? -13.439 19.595 24.724 1.00 95.81 382 CYS A C 1
ATOM 3110 O O . CYS A 1 382 ? -12.384 19.503 24.092 1.00 95.81 382 CYS A O 1
ATOM 3112 N N . LYS A 1 383 ? -14.397 20.454 24.346 1.00 95.38 383 LYS A N 1
ATOM 3113 C CA . LYS A 1 383 ? -14.221 21.396 23.227 1.00 95.38 383 LYS A CA 1
ATOM 3114 C C . LYS A 1 383 ? -13.102 22.401 23.498 1.00 95.38 383 LYS A C 1
ATOM 3116 O O . LYS A 1 383 ? -12.336 22.688 22.578 1.00 95.38 383 LYS A O 1
ATOM 3121 N N . GLU A 1 384 ? -12.971 22.913 24.721 1.00 94.62 384 GLU A N 1
ATOM 3122 C CA . GLU A 1 384 ? -11.858 23.805 25.070 1.00 94.62 384 GLU A CA 1
ATOM 3123 C C . GLU A 1 384 ? -10.510 23.076 25.087 1.00 94.62 384 GLU A C 1
ATOM 3125 O O . GLU A 1 384 ? -9.527 23.613 24.574 1.00 94.62 384 GLU A O 1
ATOM 3130 N N . ILE A 1 385 ? -10.453 21.845 25.608 1.00 93.69 385 ILE A N 1
ATOM 3131 C CA . ILE A 1 385 ? -9.244 21.003 25.572 1.00 93.69 385 ILE A CA 1
ATOM 3132 C C . ILE A 1 385 ? -8.800 20.776 24.124 1.00 93.69 385 ILE A C 1
ATOM 3134 O O . ILE A 1 385 ? -7.636 21.005 23.792 1.00 93.69 385 ILE A O 1
ATOM 3138 N N . TYR A 1 386 ? -9.731 20.403 23.243 1.00 92.31 386 TYR A N 1
ATOM 3139 C CA . TYR A 1 386 ? -9.435 20.212 21.826 1.00 92.31 386 TYR A CA 1
ATOM 3140 C C . TYR A 1 386 ? -8.909 21.497 21.181 1.00 92.31 386 TYR A C 1
ATOM 3142 O O . TYR A 1 386 ? -7.858 21.472 20.544 1.00 92.31 386 TYR A O 1
ATOM 3150 N N . ARG A 1 387 ? -9.560 22.646 21.408 1.00 90.31 387 ARG A N 1
ATOM 3151 C CA . ARG A 1 387 ? -9.081 23.937 20.881 1.00 90.31 387 ARG A CA 1
ATOM 3152 C C . ARG A 1 387 ? -7.681 24.292 21.367 1.00 90.31 387 ARG A C 1
ATOM 3154 O O . ARG A 1 387 ? -6.891 24.775 20.568 1.00 90.31 387 ARG A O 1
ATOM 3161 N N . LYS A 1 388 ? -7.365 24.038 22.640 1.00 89.06 388 LYS A N 1
ATOM 3162 C CA . LYS A 1 388 ? -6.020 24.261 23.201 1.00 89.06 388 LYS A CA 1
ATOM 3163 C C . LYS A 1 388 ? -4.972 23.319 22.604 1.00 89.06 388 LYS A C 1
ATOM 3165 O O . LYS A 1 388 ? -3.802 23.680 22.559 1.00 89.06 388 LYS A O 1
ATOM 3170 N N . SER A 1 389 ? -5.375 22.124 22.168 1.00 85.25 389 SER A N 1
ATOM 3171 C CA . SER A 1 389 ? -4.473 21.149 21.538 1.00 85.25 389 SER A CA 1
ATOM 3172 C C . SER A 1 389 ? -4.105 21.499 20.091 1.00 85.25 389 SER A C 1
ATOM 3174 O O . SER A 1 389 ? -3.060 21.071 19.602 1.00 85.25 389 SER A O 1
ATOM 3176 N N . LEU A 1 390 ? -4.930 22.304 19.413 1.00 82.31 390 LEU A N 1
ATOM 3177 C CA . LEU A 1 390 ? -4.654 22.802 18.069 1.00 82.31 390 LEU A CA 1
ATOM 3178 C C . LEU A 1 390 ? -3.593 23.909 18.154 1.00 82.31 390 LEU A C 1
ATOM 3180 O O . LEU A 1 390 ? -3.879 25.022 18.592 1.00 82.31 390 LEU A O 1
ATOM 3184 N N . MET A 1 391 ? -2.357 23.610 17.748 1.00 65.56 391 MET A N 1
ATOM 3185 C CA . MET A 1 391 ? -1.280 24.606 17.692 1.00 65.56 391 MET A CA 1
ATOM 3186 C C . MET A 1 391 ? -1.634 25.687 16.662 1.00 65.56 391 MET A C 1
ATOM 3188 O O . MET A 1 391 ? -1.825 25.340 15.504 1.00 65.56 391 MET A O 1
ATOM 3192 N N . ASP A 1 392 ? -1.760 26.955 17.080 1.00 56.81 392 ASP A N 1
ATOM 3193 C CA . ASP A 1 392 ? -2.004 28.184 16.287 1.00 56.81 392 ASP A CA 1
ATOM 3194 C C . ASP A 1 392 ? -2.241 28.013 14.762 1.00 56.81 392 ASP A C 1
ATOM 3196 O O . ASP A 1 392 ? -1.495 28.511 13.918 1.00 56.81 392 ASP A O 1
ATOM 3200 N N . GLY A 1 393 ? -3.340 27.349 14.385 1.00 55.47 393 GLY A N 1
ATOM 3201 C CA . GLY A 1 393 ? -3.796 27.227 12.995 1.00 55.47 393 GLY A CA 1
ATOM 3202 C C . GLY A 1 393 ? -3.270 26.039 12.177 1.00 55.47 393 GLY A C 1
ATOM 3203 O O . GLY A 1 393 ? -3.657 25.933 11.011 1.00 55.47 393 GLY A O 1
ATOM 3204 N N . GLU A 1 394 ? -2.460 25.140 12.740 1.00 64.62 394 GLU A N 1
ATOM 3205 C CA . GLU A 1 394 ? -2.098 23.866 12.103 1.00 64.62 394 GLU A CA 1
ATOM 3206 C C . GLU A 1 394 ? -3.156 22.782 12.360 1.00 64.62 394 GLU A C 1
ATOM 3208 O O . GLU A 1 394 ? -3.754 22.687 13.434 1.00 64.62 394 GLU A O 1
ATOM 3213 N N . LEU A 1 395 ? -3.403 21.952 11.344 1.00 66.81 395 LEU A N 1
ATOM 3214 C CA . LEU A 1 395 ? -4.298 20.804 11.462 1.00 66.81 395 LEU A CA 1
ATOM 3215 C C . LEU A 1 395 ? -3.653 19.728 12.345 1.00 66.81 395 LEU A C 1
ATOM 3217 O O . LEU A 1 395 ? -2.443 19.503 12.242 1.00 66.81 395 LEU A O 1
ATOM 3221 N N . PRO A 1 396 ? -4.444 19.018 13.168 1.00 77.19 396 PRO A N 1
ATOM 3222 C CA . PRO A 1 396 ? -3.912 17.923 13.956 1.00 77.19 396 PRO A CA 1
ATOM 3223 C C . PRO A 1 396 ? -3.351 16.845 13.029 1.00 77.19 396 PRO A C 1
ATOM 3225 O O . PRO A 1 396 ? -3.912 16.551 11.969 1.00 77.19 396 PRO A O 1
ATOM 3228 N N . LYS A 1 397 ? -2.222 16.251 13.427 1.00 80.25 397 LYS A N 1
ATOM 3229 C CA . LYS A 1 397 ? -1.639 15.131 12.684 1.00 80.25 397 LYS A CA 1
ATOM 3230 C C . LYS A 1 397 ? -2.651 13.980 12.669 1.00 80.25 397 LYS A C 1
ATOM 3232 O O . LYS A 1 397 ? -3.112 13.610 13.750 1.00 80.25 397 LYS A O 1
ATOM 3237 N N . PRO A 1 398 ? -2.981 13.416 11.492 1.00 81.44 398 PRO A N 1
ATOM 3238 C CA . PRO A 1 398 ? -3.930 12.318 11.407 1.00 81.44 398 PRO A CA 1
ATOM 3239 C C . PRO A 1 398 ? -3.418 11.130 12.221 1.00 81.44 398 PRO A C 1
ATOM 3241 O O . PRO A 1 398 ? -2.260 10.717 12.090 1.00 81.44 398 PRO A O 1
ATOM 3244 N N . GLY A 1 399 ? -4.287 10.629 13.086 1.00 84.12 399 GLY A N 1
ATOM 3245 C CA . GLY A 1 399 ? -4.080 9.447 13.893 1.00 84.12 399 GLY A CA 1
ATOM 3246 C C . GLY A 1 399 ? -4.444 8.186 13.119 1.00 84.12 399 GLY A C 1
ATOM 3247 O O . GLY A 1 399 ? -4.680 8.195 11.910 1.00 84.12 399 GLY A O 1
ATOM 3248 N N . LEU A 1 400 ? -4.485 7.072 13.842 1.00 90.12 400 LEU A N 1
ATOM 3249 C CA . LEU A 1 400 ? -4.854 5.776 13.287 1.00 90.12 400 LEU A CA 1
ATOM 3250 C C . LEU A 1 400 ? -6.349 5.704 12.948 1.00 90.12 400 LEU A C 1
ATOM 3252 O O . LEU A 1 400 ? -6.708 5.049 11.976 1.00 90.12 400 LEU A O 1
ATOM 3256 N N . VAL A 1 401 ? -7.206 6.330 13.760 1.00 93.69 401 VAL A N 1
ATOM 3257 C CA . VAL A 1 401 ? -8.642 6.010 13.778 1.00 93.69 401 VAL A CA 1
ATOM 3258 C C . VAL A 1 401 ? -9.515 7.112 13.189 1.00 93.69 401 VAL A C 1
ATOM 3260 O O . VAL A 1 401 ? -10.247 6.873 12.232 1.00 93.69 401 VAL A O 1
ATOM 3263 N N . PHE A 1 402 ? -9.463 8.322 13.745 1.00 92.19 402 PHE A N 1
ATOM 3264 C CA . PHE A 1 402 ? -10.563 9.284 13.604 1.00 92.19 402 PHE A CA 1
ATOM 3265 C C . PHE A 1 402 ? -10.708 9.878 12.202 1.00 92.19 402 PHE A C 1
ATOM 3267 O O . PHE A 1 402 ? -11.829 10.073 11.736 1.00 92.19 402 PHE A O 1
ATOM 3274 N N . SER A 1 403 ? -9.605 10.068 11.476 1.00 89.62 403 SER A N 1
ATOM 3275 C CA . SER A 1 403 ? -9.637 10.450 10.054 1.00 89.62 403 SER A CA 1
ATOM 3276 C C . SER A 1 403 ? -10.268 9.399 9.120 1.00 89.62 403 SER A C 1
ATOM 3278 O O . SER A 1 403 ? -10.622 9.726 7.982 1.00 89.62 403 SER A O 1
ATOM 3280 N N . ARG A 1 404 ? -10.423 8.152 9.586 1.00 92.31 404 ARG A N 1
ATOM 3281 C CA . ARG A 1 404 ? -10.931 7.006 8.813 1.00 92.31 404 ARG A CA 1
ATOM 3282 C C . ARG A 1 404 ? -12.365 6.607 9.168 1.00 92.31 404 ARG A C 1
ATOM 3284 O O . ARG A 1 404 ? -12.927 5.766 8.473 1.00 92.31 404 ARG A O 1
ATOM 3291 N N . LEU A 1 405 ? -12.950 7.195 10.212 1.00 92.81 405 LEU A N 1
ATOM 3292 C CA . LEU A 1 405 ? -14.323 6.902 10.626 1.00 92.81 405 LEU A CA 1
ATOM 3293 C C . LEU A 1 405 ? -15.332 7.334 9.555 1.00 92.81 405 LEU A C 1
ATOM 3295 O O . LEU A 1 405 ? -15.165 8.357 8.885 1.00 92.81 405 LEU A O 1
ATOM 3299 N N . THR A 1 406 ? -16.404 6.559 9.418 1.00 89.19 406 THR A N 1
ATOM 3300 C CA . THR A 1 406 ? -17.500 6.837 8.478 1.00 89.19 406 THR A CA 1
ATOM 3301 C C . THR A 1 406 ? -18.660 7.564 9.154 1.00 89.19 406 THR A C 1
ATOM 3303 O O . THR A 1 406 ? -19.396 8.308 8.504 1.00 89.19 406 THR A O 1
ATOM 3306 N N . CYS A 1 407 ? -18.790 7.399 10.472 1.00 87.69 407 CYS A N 1
ATOM 3307 C CA . CYS A 1 407 ? -19.886 7.934 11.274 1.00 87.69 407 CYS A CA 1
ATOM 3308 C C . CYS A 1 407 ? -19.794 9.434 11.600 1.00 87.69 407 CYS A C 1
ATOM 3310 O O . CYS A 1 407 ? -20.781 10.029 12.055 1.00 87.69 407 CYS A O 1
ATOM 3312 N N . LEU A 1 408 ? -18.630 10.051 11.379 1.00 84.81 408 LEU A N 1
ATOM 3313 C CA . LEU A 1 408 ? -18.382 11.465 11.651 1.00 84.81 408 LEU A CA 1
ATOM 3314 C C . LEU A 1 408 ? -18.269 12.272 10.350 1.00 84.81 408 LEU A C 1
ATOM 3316 O O . LEU A 1 408 ? -17.727 11.781 9.357 1.00 84.81 408 LEU A O 1
ATOM 3320 N N . PRO A 1 409 ? -18.738 13.535 10.331 1.00 71.75 409 PRO A N 1
ATOM 3321 C CA . PRO A 1 409 ? -18.482 14.428 9.211 1.00 71.75 409 PRO A CA 1
ATOM 3322 C C . PRO A 1 409 ? -16.974 14.584 9.008 1.00 71.75 409 PRO A C 1
ATOM 3324 O O . PRO A 1 409 ? -16.252 14.938 9.941 1.00 71.75 409 PRO A O 1
ATOM 3327 N N . LYS A 1 410 ? -16.488 14.362 7.782 1.00 67.75 410 LYS A N 1
ATOM 3328 C CA . LYS A 1 410 ? -15.088 14.652 7.454 1.00 67.75 410 LYS A CA 1
ATOM 3329 C C . LYS A 1 410 ? -14.836 16.137 7.692 1.00 67.75 410 LYS A C 1
ATOM 3331 O O . LYS A 1 410 ? -15.565 16.971 7.153 1.00 67.75 410 LYS A O 1
ATOM 3336 N N . ALA A 1 411 ? -13.816 16.464 8.485 1.00 56.38 411 ALA A N 1
ATOM 3337 C CA . ALA A 1 411 ? -13.450 17.847 8.755 1.00 56.38 411 ALA A CA 1
ATOM 3338 C C . ALA A 1 411 ? -13.247 18.592 7.424 1.00 56.38 411 ALA A C 1
ATOM 3340 O O . ALA A 1 411 ? -12.341 18.281 6.650 1.00 56.38 411 ALA A O 1
ATOM 3341 N N . THR A 1 412 ? -14.120 19.558 7.124 1.00 44.12 412 THR A N 1
ATOM 3342 C CA . THR A 1 412 ? -13.965 20.422 5.950 1.00 44.12 412 THR A CA 1
ATOM 3343 C C . THR A 1 412 ? -12.693 21.238 6.120 1.00 44.12 412 THR A C 1
ATOM 3345 O O . THR A 1 412 ? -12.654 22.203 6.884 1.00 44.12 412 THR A O 1
ATOM 3348 N N . LEU A 1 413 ? -11.647 20.843 5.399 1.00 41.94 413 LEU A N 1
ATOM 3349 C CA . LEU A 1 413 ? -10.403 21.588 5.274 1.00 41.94 413 LEU A CA 1
ATOM 3350 C C . LEU A 1 413 ? -10.713 22.950 4.642 1.00 41.94 413 LEU A C 1
ATOM 3352 O O . LEU A 1 413 ? -10.787 23.077 3.419 1.00 41.94 413 LEU A O 1
ATOM 3356 N N . ARG A 1 414 ? -10.881 23.999 5.453 1.00 32.22 414 ARG A N 1
ATOM 3357 C CA . ARG A 1 414 ? -10.660 25.358 4.953 1.00 32.22 414 ARG A CA 1
ATOM 3358 C C . ARG A 1 414 ? -9.156 25.489 4.735 1.00 32.22 414 ARG A C 1
ATOM 3360 O O . ARG A 1 414 ? -8.426 25.776 5.678 1.00 32.22 414 ARG A O 1
ATOM 3367 N N . LYS A 1 415 ? -8.697 25.234 3.505 1.00 32.94 415 LYS A N 1
ATOM 3368 C CA . LYS A 1 415 ? -7.380 25.704 3.060 1.00 32.94 415 LYS A CA 1
ATOM 3369 C C . LYS A 1 415 ? -7.336 27.212 3.333 1.00 32.94 415 LYS A C 1
ATOM 3371 O O . LYS A 1 415 ? -8.219 27.925 2.853 1.00 32.94 415 LYS A O 1
ATOM 3376 N N . ARG A 1 416 ? -6.397 27.658 4.170 1.00 34.84 416 ARG A N 1
ATOM 3377 C CA . ARG A 1 416 ? -6.008 29.071 4.207 1.00 34.84 416 ARG A CA 1
ATOM 3378 C C . ARG A 1 416 ? -5.232 29.403 2.945 1.00 34.84 416 ARG A C 1
ATOM 3380 O O . ARG A 1 416 ? -4.460 28.522 2.504 1.00 34.84 416 ARG A O 1
#

Organism: Ceratopteris richardii (NCBI:txid49495)